Protein AF-0000000084378210 (afdb_homodimer)

Secondary structure (DSSP, 8-state):
-BEEEEEEEEEEEEEEEEEE-SS-EEEEEEEEEEEEEETTS-EEEEEEE--TTTT---HHHHHHHIIIIIHHHHTT-BTT-HHHHHHHHHHSSSS-HHHHHHHHHHHHHHHHHHTTSBHHHHTT---SEEE--EEEPP--HHHHHHHHHHHHHTT-SEEEEE--S-HHHHHHHHHHHHHHHTTT-EEEEE-TT-S-HHHHHHHHHHHHHTT--EEEEE--S-TT-HHHHHHHHTT-SS-EEESTT-SSHHHHHHHHHHT--SEEEEEHHHHTSHHHHHHHHHHHHHTT-EEEEE--S--HHHHHHHHHHHHHTTTTEEEEE--HHHHBS---EEESSEEETTEEE--SSSBT-EEEETTPEE---/-BEEEEEEEEEEEEEEEEEE-SS-EEEEEEEEEEEEEETTS-EEEEEEE--TTTT---HHHHHHHIIIIIHHHHTT-BTT-HHHHHHHHHHSSSS-HHHHHHHHHHHHHHHHHHTTSBHHHHTT---SEEE--EEEPP--HHHHHHHHHHHHHTT-SEEEEE--S-HHHHHHHHHHHHHHHTTT-EEEEE-TT-S-HHHHHHHHHHHHHTT--EEEEE--S-TT-HHHHHHHHTT-SS-EEESTT-SSHHHHHHHHHHT--SEEEEEHHHHTSHHHHHHHHHHHHHTT-EEEEE--S--HHHHHHHHHHHHHTTTTEEEEE--HHHHBS---EEESSEEETTEEE--SSSBT-EEEETTPEE---

Radius of gyration: 27.46 Å; Cα contacts (8 Å, |Δi|>4): 1790; chains: 2; bounding box: 56×80×62 Å

Foldseek 3Di:
DFFADKFKWKDWFAFPDWAAAQVDIDGIFIKIKMWTAGPVGDIFIFIFTDDCVQQVDHSVRLVCCCVPFLCVQRHGPDLCPVVVSLVSLVPRDDRSLRSLARVQLRSLLVNQVVVFWESLVVLPFFAQKAFAEEEQHDDQLVVSLVVLVVLLVLPHQEYEYHAQNDLVRVLVSQVSNCVSQPPRHAYEYENPQRAFLVSLLVSQVVCVVVVRDHQAYENNHDLCPLVSLQSNCVRHPHFYEYESVCLFQVSLVVCLVSVSGQEYEDESSSPSHLPRSLVNLVVCLVSVGAYAYAYDLHALSSLLRSSSSCRNSVSRHVHYHSCNHVRGPDHQWAFFWDDRSRMIGGDTGGRRGTDDGPPIGTPPD/DFFADKFKWKDWFAFPDWAAFLVDIDGIFIWIWMWTAGPVGDIFIFIFTDDCVQQVDHSVRLCCCCVPFLCVQRHGPDLCPVVVSLVSLVPRDDRSLRSLARVQLRSLLVNLVVVFWESLVVLPFFAQKAFAEEEQHDDQLVVSLVVLVVLLVLPHQEYEYHAQNDLVRVLVSQVSNCVSQPPRHAYEYENPQRAFLVSLLVSQVVCVVVVNDHQAYENNHDLCPLVSLQSNCVRHPHFYEYESVCLFQVSLVVCLVSVSGQEYEDESSSPSHLPRSLVNLVVCLVSVGAYAYAYDLHALSSLLRSSSSCRNSVSRHVHYHSCNHVRGPDHQWAFFWDDRSRMIGADTGGRRGTDDGPPIGTPPD

Solvent-accessible surface area (backbone atoms only — not comparable to full-atom values): 35752 Å² total; per-residue (Å²): 98,28,33,68,48,74,47,42,25,39,38,74,35,52,34,71,60,73,47,35,57,65,85,51,74,44,57,54,35,45,26,40,32,38,37,38,31,30,77,73,71,54,69,9,59,17,30,27,43,50,44,48,92,79,71,64,35,43,56,67,55,29,51,48,45,35,65,71,45,34,45,73,74,48,58,66,39,48,48,61,32,37,47,61,53,50,51,51,49,67,65,48,48,87,70,59,22,29,33,35,13,14,53,39,38,11,48,50,22,40,39,17,39,76,60,66,29,19,36,25,50,70,62,20,13,58,62,56,61,48,65,25,30,42,75,42,50,56,66,58,55,70,57,40,38,51,51,50,54,53,41,42,74,61,59,27,50,31,39,32,37,43,36,29,76,48,68,71,60,38,52,53,36,50,53,52,34,46,69,73,36,61,95,60,48,48,38,32,38,33,16,74,32,44,38,46,44,70,57,45,40,53,51,51,51,52,40,47,72,71,67,54,72,53,70,29,39,30,24,44,34,49,44,84,39,54,68,41,35,24,56,32,41,74,67,47,84,59,40,25,25,33,37,77,47,34,41,44,51,68,46,43,52,51,32,59,76,65,47,27,40,58,31,41,37,42,32,42,50,49,32,30,8,57,71,43,43,52,51,37,41,54,52,29,43,76,70,74,32,45,25,28,40,40,59,65,71,30,52,58,66,45,49,30,54,53,47,29,50,39,30,24,41,43,89,16,31,75,38,45,38,65,40,33,50,70,44,33,65,62,78,50,58,38,58,32,45,44,78,56,76,24,40,34,38,53,69,72,45,39,9,61,29,62,78,48,66,58,77,60,38,76,54,72,122,100,28,34,68,50,71,48,42,24,37,38,73,37,52,35,71,58,72,48,35,56,64,84,51,75,46,59,54,34,45,25,39,31,40,37,40,30,29,76,74,71,53,69,10,60,18,29,28,44,51,44,49,91,79,71,65,35,42,56,68,54,29,52,48,45,35,64,71,45,36,45,73,72,46,57,64,40,48,49,60,32,37,47,60,54,50,51,50,47,67,66,47,49,88,70,57,22,30,33,34,12,15,54,39,39,12,46,50,22,38,39,18,38,74,58,66,28,19,35,25,50,70,62,21,12,58,61,56,62,48,65,24,30,43,77,42,48,56,64,59,55,68,57,40,37,50,51,51,54,52,41,42,74,61,59,28,50,31,41,32,39,43,36,28,76,48,67,71,59,37,50,53,37,51,53,53,36,47,68,74,36,61,96,61,47,46,38,32,38,34,17,74,32,43,38,48,42,71,56,45,39,52,50,51,50,51,39,47,72,73,67,55,74,52,70,28,38,31,22,45,33,47,43,84,38,54,68,39,36,24,56,32,41,74,67,49,85,61,39,27,25,34,36,79,48,34,43,46,51,68,46,43,52,53,32,57,76,65,47,26,39,56,29,41,36,42,32,42,50,49,31,30,9,56,71,44,42,51,50,37,42,54,52,30,43,75,70,73,31,46,23,29,40,38,59,65,70,29,50,58,65,44,49,29,54,50,49,30,52,38,29,24,42,44,88,16,32,75,39,45,37,66,38,32,50,70,42,34,66,61,77,50,58,38,56,32,44,45,80,56,78,23,38,34,38,53,69,74,44,39,10,60,31,64,79,47,67,59,78,58,38,77,54,72,122

Structure (mmCIF, N/CA/C/O backbone):
data_AF-0000000084378210-model_v1
#
loop_
_entity.id
_entity.type
_entity.pdbx_description
1 polymer 'Dipeptide epimerase'
#
loop_
_atom_site.group_PDB
_atom_site.id
_atom_site.type_symbol
_atom_site.label_atom_id
_atom_site.label_alt_id
_atom_site.label_comp_id
_atom_site.label_asym_id
_atom_site.label_entity_id
_atom_site.label_seq_id
_atom_site.pdbx_PDB_ins_code
_atom_site.Cartn_x
_atom_site.Cartn_y
_atom_site.Cartn_z
_atom_site.occupancy
_atom_site.B_iso_or_equiv
_atom_site.auth_seq_id
_atom_site.auth_comp_id
_atom_site.auth_asym_id
_atom_site.auth_atom_id
_atom_site.pdbx_PDB_model_num
ATOM 1 N N . MET A 1 1 ? -20.547 5.328 -11.656 1 96.12 1 MET A N 1
ATOM 2 C CA . MET A 1 1 ? -20.797 3.898 -11.805 1 96.12 1 MET A CA 1
ATOM 3 C C . MET A 1 1 ? -21.188 3.273 -10.469 1 96.12 1 MET A C 1
ATOM 5 O O . MET A 1 1 ? -20.359 3.158 -9.562 1 96.12 1 MET A O 1
ATOM 9 N N . LYS A 1 2 ? -22.375 2.98 -10.25 1 98.38 2 LYS A N 1
ATOM 10 C CA . LYS A 1 2 ? -22.891 2.455 -8.992 1 98.38 2 LYS A CA 1
ATOM 11 C C . LYS A 1 2 ? -23.203 0.968 -9.102 1 98.38 2 LYS A C 1
ATOM 13 O O . LYS A 1 2 ? -23.734 0.518 -10.125 1 98.38 2 LYS A O 1
ATOM 18 N N . ILE A 1 3 ? -22.922 0.234 -8.102 1 98.81 3 ILE A N 1
ATOM 19 C CA . ILE A 1 3 ? -23.234 -1.188 -8.047 1 98.81 3 ILE A CA 1
ATOM 20 C C . ILE A 1 3 ? -24.75 -1.37 -7.992 1 98.81 3 ILE A C 1
ATOM 22 O O . ILE A 1 3 ? -25.422 -0.862 -7.082 1 98.81 3 ILE A O 1
ATOM 26 N N . SER A 1 4 ? -25.312 -2.115 -8.922 1 98.44 4 SER A N 1
ATOM 27 C CA . SER A 1 4 ? -26.766 -2.178 -9.039 1 98.44 4 SER A CA 1
ATOM 28 C C . SER A 1 4 ? -27.266 -3.617 -8.984 1 98.44 4 SER A C 1
ATOM 30 O O . SER A 1 4 ? -28.469 -3.861 -8.852 1 98.44 4 SER A O 1
ATOM 32 N N . GLY A 1 5 ? -26.328 -4.586 -9.102 1 97.12 5 GLY A N 1
ATOM 33 C CA . GLY A 1 5 ? -26.734 -5.98 -9.062 1 97.12 5 GLY A CA 1
ATOM 34 C C . GLY A 1 5 ? -25.562 -6.949 -9.078 1 97.12 5 GLY A C 1
ATOM 35 O O . GLY A 1 5 ? -24.406 -6.531 -9.125 1 97.12 5 GLY A O 1
ATOM 36 N N . ILE A 1 6 ? -25.953 -8.242 -9.008 1 97.5 6 ILE A N 1
ATOM 37 C CA . ILE A 1 6 ? -24.969 -9.312 -9.047 1 97.5 6 ILE A CA 1
ATOM 38 C C . ILE A 1 6 ? -25.594 -10.594 -9.586 1 97.5 6 ILE A C 1
ATOM 40 O O . ILE A 1 6 ? -26.781 -10.844 -9.359 1 97.5 6 ILE A O 1
ATOM 44 N N . THR A 1 7 ? -24.844 -11.328 -10.312 1 96.62 7 THR A N 1
ATOM 45 C CA . THR A 1 7 ? -25.219 -12.68 -10.703 1 96.62 7 THR A CA 1
ATOM 46 C C . THR A 1 7 ? -24.188 -13.688 -10.219 1 96.62 7 THR A C 1
ATOM 48 O O . THR A 1 7 ? -23.016 -13.352 -10.031 1 96.62 7 THR A O 1
ATOM 51 N N . TYR A 1 8 ? -24.688 -14.867 -9.961 1 96.81 8 TYR A N 1
ATOM 52 C CA . TYR A 1 8 ? -23.859 -15.961 -9.453 1 96.81 8 TYR A CA 1
ATOM 53 C C . TYR A 1 8 ? -23.828 -17.125 -10.445 1 96.81 8 TYR A C 1
ATOM 55 O O . TYR A 1 8 ? -24.844 -17.422 -11.094 1 96.81 8 TYR A O 1
ATOM 63 N N . GLY A 1 9 ? -22.656 -17.688 -10.516 1 96.12 9 GLY A N 1
ATOM 64 C CA . GLY A 1 9 ? -22.516 -18.859 -11.359 1 96.12 9 GLY A CA 1
ATOM 65 C C . GLY A 1 9 ? -21.469 -19.844 -10.859 1 96.12 9 GLY A C 1
ATOM 66 O O . GLY A 1 9 ? -20.688 -19.516 -9.945 1 96.12 9 GLY A O 1
ATOM 67 N N . LEU A 1 10 ? -21.5 -21.047 -11.367 1 96.38 10 LEU A N 1
ATOM 68 C CA . LEU A 1 10 ? -20.5 -22.078 -11.141 1 96.38 10 LEU A CA 1
ATOM 69 C C . LEU A 1 10 ? -19.781 -22.438 -12.445 1 96.38 10 LEU A C 1
ATOM 71 O O . LEU A 1 10 ? -20.438 -22.688 -13.461 1 96.38 10 LEU A O 1
ATOM 75 N N . LEU A 1 11 ? -18.547 -22.312 -12.414 1 96.5 11 LEU A N 1
ATOM 76 C CA . LEU A 1 11 ? -17.703 -22.719 -13.539 1 96.5 11 LEU A CA 1
ATOM 77 C C . LEU A 1 11 ? -16.953 -24 -13.219 1 96.5 11 LEU A C 1
ATOM 79 O O . LEU A 1 11 ? -16.219 -24.062 -12.227 1 96.5 11 LEU A O 1
ATOM 83 N N . LYS A 1 12 ? -17.172 -25.031 -13.977 1 95.81 12 LYS A N 1
ATOM 84 C CA . LYS A 1 12 ? -16.5 -26.312 -13.828 1 95.81 12 LYS A CA 1
ATOM 85 C C . LYS A 1 12 ? -15.758 -26.703 -15.102 1 95.81 12 LYS A C 1
ATOM 87 O O . LYS A 1 12 ? -16.359 -26.844 -16.156 1 95.81 12 LYS A O 1
ATOM 92 N N . ILE A 1 13 ? -14.445 -26.859 -14.984 1 96.44 13 ILE A N 1
ATOM 93 C CA . ILE A 1 13 ? -13.586 -27.172 -16.125 1 96.44 13 ILE A CA 1
ATOM 94 C C . ILE A 1 13 ? -12.797 -28.453 -15.844 1 96.44 13 ILE A C 1
ATOM 96 O O . ILE A 1 13 ? -12.039 -28.516 -14.875 1 96.44 13 ILE A O 1
ATOM 100 N N . PRO A 1 14 ? -12.945 -29.5 -16.672 1 96.19 14 PRO A N 1
ATOM 101 C CA . PRO A 1 14 ? -12.133 -30.688 -16.469 1 96.19 14 PRO A CA 1
ATOM 102 C C . PRO A 1 14 ? -10.633 -30.406 -16.562 1 96.19 14 PRO A C 1
ATOM 104 O O . PRO A 1 14 ? -10.211 -29.547 -17.344 1 96.19 14 PRO A O 1
ATOM 107 N N . LEU A 1 15 ? -9.875 -31.125 -15.711 1 95.94 15 LEU A N 1
ATOM 108 C CA . LEU A 1 15 ? -8.422 -31.047 -15.797 1 95.94 15 LEU A CA 1
ATOM 109 C C . LEU A 1 15 ? -7.883 -31.969 -16.875 1 95.94 15 LEU A C 1
ATOM 111 O O . LEU A 1 15 ? -8.539 -32.938 -17.25 1 95.94 15 LEU A O 1
ATOM 115 N N . LYS A 1 16 ? -6.691 -31.625 -17.422 1 92.94 16 LYS A N 1
ATOM 116 C CA . LYS A 1 16 ? -6.012 -32.5 -18.359 1 92.94 16 LYS A CA 1
ATOM 117 C C . LYS A 1 16 ? -5.637 -33.844 -17.688 1 92.94 16 LYS A C 1
ATOM 119 O O . LYS A 1 16 ? -5.742 -34.906 -18.297 1 92.94 16 LYS A O 1
ATOM 124 N N . THR A 1 17 ? -5.09 -33.75 -16.5 1 90.62 17 THR A N 1
ATOM 125 C CA . THR A 1 17 ? -4.754 -34.844 -15.609 1 90.62 17 THR A CA 1
ATOM 126 C C . THR A 1 17 ? -5.102 -34.5 -14.164 1 90.62 17 THR A C 1
ATOM 128 O O . THR A 1 17 ? -5.145 -33.312 -13.797 1 90.62 17 THR A O 1
ATOM 131 N N . PRO A 1 18 ? -5.41 -35.531 -13.422 1 91.56 18 PRO A N 1
ATOM 132 C CA . PRO A 1 18 ? -5.734 -35.219 -12.031 1 91.56 18 PRO A CA 1
ATOM 133 C C . PRO A 1 18 ? -4.613 -34.469 -11.305 1 91.56 18 PRO A C 1
ATOM 135 O O . PRO A 1 18 ? -3.436 -34.75 -11.547 1 91.56 18 PRO A O 1
ATOM 138 N N . PHE A 1 19 ? -4.984 -33.531 -10.492 1 90.56 19 PHE A N 1
ATOM 139 C CA . PHE A 1 19 ? -4.059 -32.781 -9.664 1 90.56 19 PHE A CA 1
ATOM 140 C C . PHE A 1 19 ? -3.959 -33.375 -8.266 1 90.56 19 PHE A C 1
ATOM 142 O O . PHE A 1 19 ? -4.941 -33.406 -7.523 1 90.56 19 PHE A O 1
ATOM 149 N N . LYS A 1 20 ? -2.795 -33.938 -7.859 1 89.31 20 LYS A N 1
ATOM 150 C CA . LYS A 1 20 ? -2.602 -34.625 -6.594 1 89.31 20 LYS A CA 1
ATOM 151 C C . LYS A 1 20 ? -1.616 -33.875 -5.695 1 89.31 20 LYS A C 1
ATOM 153 O O . LYS A 1 20 ? -0.502 -33.562 -6.117 1 89.31 20 LYS A O 1
ATOM 158 N N . THR A 1 21 ? -2.049 -33.531 -4.469 1 87.19 21 THR A N 1
ATOM 159 C CA . THR A 1 21 ? -1.185 -32.938 -3.449 1 87.19 21 THR A CA 1
ATOM 160 C C . THR A 1 21 ? -1.131 -33.844 -2.211 1 87.19 21 THR A C 1
ATOM 162 O O . THR A 1 21 ? -1.68 -34.938 -2.211 1 87.19 21 THR A O 1
ATOM 165 N N . ALA A 1 22 ? -0.422 -33.312 -1.173 1 81.12 22 ALA A N 1
ATOM 166 C CA . ALA A 1 22 ? -0.391 -34 0.107 1 81.12 22 ALA A CA 1
ATOM 167 C C . ALA A 1 22 ? -1.764 -34 0.774 1 81.12 22 ALA A C 1
ATOM 169 O O . ALA A 1 22 ? -2.08 -34.875 1.578 1 81.12 22 ALA A O 1
ATOM 170 N N . LEU A 1 23 ? -2.609 -33.125 0.3 1 81.75 23 LEU A N 1
ATOM 171 C CA . LEU A 1 23 ? -3.842 -32.875 1.038 1 81.75 23 LEU A CA 1
ATOM 172 C C . LEU A 1 23 ? -5.051 -33.406 0.273 1 81.75 23 LEU A C 1
ATOM 174 O O . LEU A 1 23 ? -6.086 -33.688 0.871 1 81.75 23 LEU A O 1
ATOM 178 N N . ARG A 1 24 ? -5.004 -33.469 -1.089 1 83.88 24 ARG A N 1
ATOM 179 C CA . ARG A 1 24 ? -6.219 -33.812 -1.828 1 83.88 24 ARG A CA 1
ATOM 180 C C . ARG A 1 24 ? -5.891 -34.219 -3.262 1 83.88 24 ARG A C 1
ATOM 182 O O . ARG A 1 24 ? -4.785 -33.969 -3.746 1 83.88 24 ARG A O 1
ATOM 189 N N . THR A 1 25 ? -6.789 -34.844 -3.951 1 88.38 25 THR A N 1
ATOM 190 C CA . THR A 1 25 ? -6.82 -35.094 -5.387 1 88.38 25 THR A CA 1
ATOM 191 C C . THR A 1 25 ? -8.055 -34.469 -6.02 1 88.38 25 THR A C 1
ATOM 193 O O . THR A 1 25 ? -9.172 -34.625 -5.516 1 88.38 25 THR A O 1
ATOM 196 N N . VAL A 1 26 ? -7.863 -33.688 -7.074 1 91.38 26 VAL A N 1
ATOM 197 C CA . VAL A 1 26 ? -8.945 -32.969 -7.727 1 91.38 26 VAL A CA 1
ATOM 198 C C . VAL A 1 26 ? -8.953 -33.281 -9.219 1 91.38 26 VAL A C 1
ATOM 200 O O . VAL A 1 26 ? -7.902 -33.531 -9.82 1 91.38 26 VAL A O 1
ATOM 203 N N . HIS A 1 27 ? -10.156 -33.25 -9.844 1 94.94 27 HIS A N 1
ATOM 204 C CA . HIS A 1 27 ? -10.297 -33.625 -11.242 1 94.94 27 HIS A CA 1
ATOM 205 C C . HIS A 1 27 ? -10.852 -32.469 -12.07 1 94.94 27 HIS A C 1
ATOM 207 O O . HIS A 1 27 ? -10.914 -32.562 -13.297 1 94.94 27 HIS A O 1
ATOM 213 N N . HIS A 1 28 ? -11.266 -31.438 -11.477 1 95.5 28 HIS A N 1
ATOM 214 C CA . HIS A 1 28 ? -11.828 -30.266 -12.125 1 95.5 28 HIS A CA 1
ATOM 215 C C . HIS A 1 28 ? -11.391 -28.984 -11.422 1 95.5 28 HIS A C 1
ATOM 217 O O . HIS A 1 28 ? -11.141 -28.984 -10.219 1 95.5 28 HIS A O 1
ATOM 223 N N . ILE A 1 29 ? -11.242 -27.953 -12.258 1 95.38 29 ILE A N 1
ATOM 224 C CA . ILE A 1 29 ? -11.305 -26.609 -11.68 1 95.38 29 ILE A CA 1
ATOM 225 C C . ILE A 1 29 ? -12.766 -26.219 -11.461 1 95.38 29 ILE A C 1
ATOM 227 O O . ILE A 1 29 ? -13.586 -26.312 -12.375 1 95.38 29 ILE A O 1
ATOM 231 N N . GLU A 1 30 ? -13.086 -25.875 -10.281 1 95.31 30 GLU A N 1
ATOM 232 C CA . GLU A 1 30 ? -14.438 -25.438 -9.938 1 95.31 30 GLU A CA 1
ATOM 233 C C . GLU A 1 30 ? -14.414 -24.109 -9.195 1 95.31 30 GLU A C 1
ATOM 235 O O . GLU A 1 30 ? -13.883 -24.016 -8.086 1 95.31 30 GLU A O 1
ATOM 240 N N . ASP A 1 31 ? -15.008 -23.094 -9.82 1 96.94 31 ASP A N 1
ATOM 241 C CA . ASP A 1 31 ? -15.008 -21.75 -9.25 1 96.94 31 ASP A CA 1
ATOM 242 C C . ASP A 1 31 ? -16.438 -21.25 -9.023 1 96.94 31 ASP A C 1
ATOM 244 O O . ASP A 1 31 ? -17.312 -21.438 -9.867 1 96.94 31 ASP A O 1
ATOM 248 N N . ALA A 1 32 ? -16.719 -20.688 -7.859 1 97.56 32 ALA A N 1
ATOM 249 C CA . ALA A 1 32 ? -17.828 -19.75 -7.773 1 97.56 32 ALA A CA 1
ATOM 250 C C . ALA A 1 32 ? -17.516 -18.469 -8.539 1 97.56 32 ALA A C 1
ATOM 252 O O . ALA A 1 32 ? -16.5 -17.812 -8.289 1 97.56 32 ALA A O 1
ATOM 253 N N . VAL A 1 33 ? -18.375 -18.141 -9.492 1 98 33 VAL A N 1
ATOM 254 C CA . VAL A 1 33 ? -18.172 -16.953 -10.312 1 98 33 VAL A CA 1
ATOM 255 C C . VAL A 1 33 ? -19.219 -15.906 -9.961 1 98 33 VAL A C 1
ATOM 257 O O . VAL A 1 33 ? -20.406 -16.234 -9.781 1 98 33 VAL A O 1
ATOM 260 N N . ILE A 1 34 ? -18.797 -14.719 -9.828 1 97.88 34 ILE A N 1
ATOM 261 C CA . ILE A 1 34 ? -19.75 -13.633 -9.633 1 97.88 34 ILE A CA 1
ATOM 262 C C . ILE A 1 34 ? -19.531 -12.555 -10.695 1 97.88 34 ILE A C 1
ATOM 264 O O . ILE A 1 34 ? -18.406 -12.328 -11.133 1 97.88 34 ILE A O 1
ATOM 268 N N . ARG A 1 35 ? -20.578 -11.93 -11.07 1 98 35 ARG A N 1
ATOM 269 C CA . ARG A 1 35 ? -20.594 -10.773 -11.961 1 98 35 ARG A CA 1
ATOM 270 C C . ARG A 1 35 ? -21.328 -9.602 -11.328 1 98 35 ARG A C 1
ATOM 272 O O . ARG A 1 35 ? -22.547 -9.664 -11.141 1 98 35 ARG A O 1
ATOM 279 N N . ILE A 1 36 ? -20.578 -8.586 -10.984 1 98.38 36 ILE A N 1
ATOM 280 C CA . ILE A 1 36 ? -21.188 -7.395 -10.398 1 98.38 36 ILE A CA 1
ATOM 281 C C . ILE A 1 36 ? -21.625 -6.441 -11.508 1 98.38 36 ILE A C 1
ATOM 283 O O . ILE A 1 36 ? -20.828 -6.062 -12.367 1 98.38 36 ILE A O 1
ATOM 287 N N . GLU A 1 37 ? -22.828 -6.078 -11.461 1 98.31 37 GLU A N 1
ATOM 288 C CA . GLU A 1 37 ? -23.422 -5.168 -12.438 1 98.31 37 GLU A CA 1
ATOM 289 C C . GLU A 1 37 ? -23.484 -3.744 -11.898 1 98.31 37 GLU A C 1
ATOM 291 O O . GLU A 1 37 ? -23.562 -3.537 -10.688 1 98.31 37 GLU A O 1
ATOM 296 N N . THR A 1 38 ? -23.469 -2.781 -12.828 1 98.56 38 THR A N 1
ATOM 297 C CA . THR A 1 38 ? -23.531 -1.374 -12.445 1 98.56 38 THR A CA 1
ATOM 298 C C . THR A 1 38 ? -24.656 -0.663 -13.195 1 98.56 38 THR A C 1
ATOM 300 O O . THR A 1 38 ? -25.203 -1.201 -14.156 1 98.56 38 THR A O 1
ATOM 303 N N . ASP A 1 39 ? -25 0.522 -12.773 1 98.44 39 ASP A N 1
ATOM 304 C CA . ASP A 1 39 ? -26.062 1.307 -13.391 1 98.44 39 ASP A CA 1
ATOM 305 C C . ASP A 1 39 ? -25.641 1.846 -14.75 1 98.44 39 ASP A C 1
ATOM 307 O O . ASP A 1 39 ? -26.469 2.342 -15.516 1 98.44 39 ASP A O 1
ATOM 311 N N . THR A 1 40 ? -24.391 1.728 -15.109 1 98.12 40 THR A N 1
ATOM 312 C CA . THR A 1 40 ? -23.891 2.227 -16.391 1 98.12 40 THR A CA 1
ATOM 313 C C . THR A 1 40 ? -23.719 1.084 -17.375 1 98.12 40 THR A C 1
ATOM 315 O O . THR A 1 40 ? -23.188 1.286 -18.484 1 98.12 40 THR A O 1
ATOM 318 N N . GLY A 1 41 ? -23.984 -0.141 -17 1 97.44 41 GLY A N 1
ATOM 319 C CA . GLY A 1 41 ? -23.922 -1.28 -17.906 1 97.44 41 GLY A CA 1
ATOM 320 C C . GLY A 1 41 ? -22.609 -2.043 -17.797 1 97.44 41 GLY A C 1
ATOM 321 O O . GLY A 1 41 ? -22.5 -3.148 -18.328 1 97.44 41 GLY A O 1
ATOM 322 N N . HIS A 1 42 ? -21.625 -1.521 -17.109 1 98.12 42 HIS A N 1
ATOM 323 C CA . HIS A 1 42 ? -20.359 -2.219 -16.906 1 98.12 42 HIS A CA 1
ATOM 324 C C . HIS A 1 42 ? -20.531 -3.422 -15.992 1 98.12 42 HIS A C 1
ATOM 326 O O . HIS A 1 42 ? -21.391 -3.408 -15.102 1 98.12 42 HIS A O 1
ATOM 332 N N . VAL A 1 43 ? -19.75 -4.457 -16.25 1 98.44 43 VAL A N 1
ATOM 333 C CA . 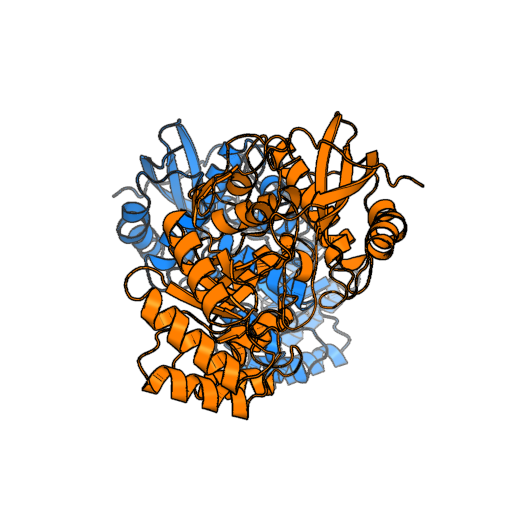VAL A 1 43 ? -19.797 -5.68 -15.453 1 98.44 43 VAL A CA 1
ATOM 334 C C . VAL A 1 43 ? -18.391 -6.02 -14.953 1 98.44 43 VAL A C 1
ATOM 336 O O . VAL A 1 43 ? -17.438 -6.016 -15.727 1 98.44 43 VAL A O 1
ATOM 339 N N . GLY A 1 44 ? -18.281 -6.207 -13.641 1 98.75 44 GLY A N 1
ATOM 340 C CA . GLY A 1 44 ? -17.031 -6.703 -13.062 1 98.75 44 GLY A CA 1
ATOM 341 C C . GLY A 1 44 ? -17.047 -8.203 -12.828 1 98.75 44 GLY A C 1
ATOM 342 O O . GLY A 1 44 ? -18.016 -8.758 -12.336 1 98.75 44 GLY A O 1
ATOM 343 N N . HIS A 1 45 ? -15.977 -8.852 -13.172 1 98.81 45 HIS A N 1
ATOM 344 C CA . HIS A 1 45 ? -15.891 -10.305 -13.047 1 98.81 45 HIS A CA 1
ATOM 345 C C . HIS A 1 45 ? -15.008 -10.711 -11.875 1 98.81 45 HIS A C 1
ATOM 347 O O . HIS A 1 45 ? -13.93 -10.141 -11.688 1 98.81 45 HIS A O 1
ATOM 353 N N . GLY A 1 46 ? -15.445 -11.609 -11.031 1 98.62 46 GLY A N 1
ATOM 354 C CA . GLY A 1 46 ? -14.695 -12.219 -9.945 1 98.62 46 GLY A CA 1
ATOM 355 C C . GLY A 1 46 ? -14.969 -13.703 -9.789 1 98.62 46 GLY A C 1
ATOM 356 O O . GLY A 1 46 ? -15.977 -14.203 -10.281 1 98.62 46 GLY A O 1
ATOM 357 N N . SER A 1 47 ? -14.055 -14.398 -9.195 1 98.44 47 SER A N 1
ATOM 358 C CA . SER A 1 47 ? -14.258 -15.82 -8.938 1 98.44 47 SER A CA 1
ATOM 359 C C . SER A 1 47 ? -13.406 -16.297 -7.773 1 98.44 47 SER A C 1
ATOM 361 O O . SER A 1 47 ? -12.43 -15.641 -7.398 1 98.44 47 SER A O 1
ATOM 363 N N . ALA A 1 48 ? -13.82 -17.344 -7.207 1 98.44 48 ALA A N 1
ATOM 364 C CA . ALA A 1 48 ? -13.07 -18.016 -6.141 1 98.44 48 ALA A CA 1
ATOM 365 C C . ALA A 1 48 ? -13.297 -19.516 -6.168 1 98.44 48 ALA A C 1
ATOM 367 O O . ALA A 1 48 ? -14.43 -19.984 -6.316 1 98.44 48 ALA A O 1
ATOM 368 N N . PRO A 1 49 ? -12.219 -20.25 -6.121 1 97.62 49 PRO A N 1
ATOM 369 C CA . PRO A 1 49 ? -12.375 -21.688 -5.922 1 97.62 49 PRO A CA 1
ATOM 370 C C . PRO A 1 49 ? -12.719 -22.047 -4.477 1 97.62 49 PRO A C 1
ATOM 372 O O . PRO A 1 49 ? -12.516 -21.234 -3.568 1 97.62 49 PRO A O 1
ATOM 375 N N . ALA A 1 50 ? -13.359 -23.203 -4.367 1 94.56 50 ALA A N 1
ATOM 376 C CA . ALA A 1 50 ? -13.5 -23.781 -3.031 1 94.56 50 ALA A CA 1
ATOM 377 C C . ALA A 1 50 ? -12.266 -24.594 -2.648 1 94.56 50 ALA A C 1
ATOM 379 O O . ALA A 1 50 ? -11.906 -25.562 -3.334 1 94.56 50 ALA A O 1
ATOM 380 N N . THR A 1 51 ? -11.492 -24.125 -1.71 1 93.81 51 THR A N 1
ATOM 381 C CA . THR A 1 51 ? -10.367 -24.891 -1.166 1 93.81 51 THR A CA 1
ATOM 382 C C . THR A 1 51 ? -10.531 -25.094 0.339 1 93.81 51 THR A C 1
ATOM 384 O O . THR A 1 51 ? -9.781 -24.5 1.129 1 93.81 51 THR A O 1
ATOM 387 N N . ALA A 1 52 ? -11.328 -26.016 0.667 1 93.31 52 ALA A N 1
ATOM 388 C CA . ALA A 1 52 ? -11.773 -26.203 2.045 1 93.31 52 ALA A CA 1
ATOM 389 C C . ALA A 1 52 ? -10.586 -26.484 2.967 1 93.31 52 ALA A C 1
ATOM 391 O O . ALA A 1 52 ? -10.57 -26.047 4.117 1 93.31 52 ALA A O 1
ATOM 392 N N . VAL A 1 53 ? -9.625 -27.109 2.514 1 91.06 53 VAL A N 1
ATOM 393 C CA . VAL A 1 53 ? -8.539 -27.594 3.359 1 91.06 53 VAL A CA 1
ATOM 394 C C . VAL A 1 53 ? -7.555 -26.453 3.625 1 91.06 53 VAL A C 1
ATOM 396 O O . VAL A 1 53 ? -6.68 -26.578 4.488 1 91.06 53 VAL A O 1
ATOM 399 N N . ILE A 1 54 ? -7.676 -25.328 2.896 1 92.56 54 ILE A N 1
ATOM 400 C CA . ILE A 1 54 ? -6.754 -24.219 3.08 1 92.56 54 ILE A CA 1
ATOM 401 C C . ILE A 1 54 ? -7.508 -23.016 3.631 1 92.56 54 ILE A C 1
ATOM 403 O O . ILE A 1 54 ? -7.16 -22.484 4.691 1 92.56 54 ILE A O 1
ATOM 407 N N . THR A 1 55 ? -8.625 -22.625 3.002 1 94.88 55 THR A N 1
ATOM 408 C CA . THR A 1 55 ? -9.344 -21.422 3.4 1 94.88 55 THR A CA 1
ATOM 409 C C . THR A 1 55 ? -10.562 -21.766 4.25 1 94.88 55 THR A C 1
ATOM 411 O O . THR A 1 55 ? -11.148 -20.906 4.895 1 94.88 55 THR A O 1
ATOM 414 N N . GLY A 1 56 ? -10.938 -23.062 4.215 1 94.56 56 GLY A N 1
ATOM 415 C CA . GLY A 1 56 ? -12.102 -23.484 4.977 1 94.56 56 GLY A CA 1
ATOM 416 C C . GLY A 1 56 ? -13.414 -23.203 4.266 1 94.56 56 GLY A C 1
ATOM 417 O O . GLY A 1 56 ? -14.484 -23.453 4.82 1 94.56 56 GLY A O 1
ATOM 418 N N . GLU A 1 57 ? -13.383 -22.828 3.006 1 96.06 57 GLU A N 1
ATOM 419 C CA . GLU A 1 57 ? -14.594 -22.375 2.326 1 96.06 57 GLU A CA 1
ATOM 420 C C . GLU A 1 57 ? -15.031 -23.375 1.254 1 96.06 57 GLU A C 1
ATOM 422 O O . GLU A 1 57 ? -14.195 -23.953 0.563 1 96.06 57 GLU A O 1
ATOM 427 N N . THR A 1 58 ? -16.297 -23.594 1.115 1 96 58 THR A N 1
ATOM 428 C CA . THR A 1 58 ? -16.938 -24.344 0.042 1 96 58 THR A CA 1
ATOM 429 C C . THR A 1 58 ? -17.641 -23.406 -0.934 1 96 58 THR A C 1
ATOM 431 O O . THR A 1 58 ? -17.797 -22.219 -0.652 1 96 58 THR A O 1
ATOM 434 N N . HIS A 1 59 ? -18.047 -23.984 -2.064 1 95.12 59 HIS A N 1
ATOM 435 C CA . HIS A 1 59 ? -18.734 -23.141 -3.035 1 95.12 59 HIS A CA 1
ATOM 436 C C . HIS A 1 59 ? -20 -22.531 -2.441 1 95.12 59 HIS A C 1
ATOM 438 O O . HIS A 1 59 ? -20.266 -21.344 -2.627 1 95.12 59 HIS A O 1
ATOM 444 N N . ALA A 1 60 ? -20.719 -23.344 -1.758 1 95.12 60 ALA A N 1
ATOM 445 C CA . ALA A 1 60 ? -21.953 -22.875 -1.135 1 95.12 60 ALA A CA 1
ATOM 446 C C . ALA A 1 60 ? -21.672 -21.781 -0.107 1 95.12 60 ALA A C 1
ATOM 448 O O . ALA A 1 60 ? -22.406 -20.797 -0.03 1 95.12 60 ALA A O 1
ATOM 449 N N . SER A 1 61 ? -20.656 -21.984 0.688 1 96.5 61 SER A N 1
ATOM 450 C CA . SER A 1 61 ? -20.328 -21 1.72 1 96.5 61 SER A CA 1
ATOM 451 C C . SER A 1 61 ? -19.859 -19.688 1.104 1 96.5 61 SER A C 1
ATOM 453 O O . SER A 1 61 ? -20.141 -18.609 1.631 1 96.5 61 SER A O 1
ATOM 455 N N . ILE A 1 62 ? -19.094 -19.734 0.039 1 97.81 62 ILE A N 1
ATOM 456 C CA . ILE A 1 62 ? -18.594 -18.547 -0.655 1 97.81 62 ILE A CA 1
ATOM 457 C C . ILE A 1 62 ? -19.781 -17.734 -1.175 1 97.81 62 ILE A C 1
ATOM 459 O O . ILE A 1 62 ? -19.875 -16.531 -0.902 1 97.81 62 ILE A O 1
ATOM 463 N N . VAL A 1 63 ? -20.688 -18.406 -1.851 1 97.25 63 VAL A N 1
ATOM 464 C CA . VAL A 1 63 ? -21.844 -17.734 -2.432 1 97.25 63 VAL A CA 1
ATOM 465 C C . VAL A 1 63 ? -22.719 -17.141 -1.319 1 97.25 63 VAL A C 1
ATOM 467 O O . VAL A 1 63 ? -23.188 -16 -1.422 1 97.25 63 VAL A O 1
ATOM 470 N N . ALA A 1 64 ? -22.922 -17.891 -0.284 1 97.25 64 ALA A N 1
ATOM 471 C CA . ALA A 1 64 ? -23.75 -17.422 0.831 1 97.25 64 ALA A CA 1
ATOM 472 C C . ALA A 1 64 ? -23.141 -16.203 1.495 1 97.25 64 ALA A C 1
ATOM 474 O O . ALA A 1 64 ? -23.859 -15.258 1.849 1 97.25 64 ALA A O 1
ATOM 475 N N . ALA A 1 65 ? -21.812 -16.25 1.699 1 98.25 65 ALA A N 1
ATOM 476 C CA . ALA A 1 65 ? -21.125 -15.117 2.312 1 98.25 65 ALA A CA 1
ATOM 477 C C . ALA A 1 65 ? -21.281 -13.859 1.468 1 98.25 65 ALA A C 1
ATOM 479 O O . ALA A 1 65 ? -21.516 -12.773 2 1 98.25 65 ALA A O 1
ATOM 480 N N . ILE A 1 66 ? -21.172 -13.969 0.166 1 98.44 66 ILE A N 1
ATOM 481 C CA . ILE A 1 66 ? -21.281 -12.828 -0.733 1 98.44 66 ILE A CA 1
ATOM 482 C C . ILE A 1 66 ? -22.719 -12.32 -0.744 1 98.44 66 ILE A C 1
ATOM 484 O O . ILE A 1 66 ? -22.969 -11.133 -0.535 1 98.44 66 ILE A O 1
ATOM 488 N N . ARG A 1 67 ? -23.672 -13.234 -0.908 1 97.44 67 ARG A N 1
ATOM 489 C CA . ARG A 1 67 ? -25.078 -12.906 -1.106 1 97.44 67 ARG A CA 1
ATOM 490 C C . ARG A 1 67 ? -25.672 -12.281 0.146 1 97.44 67 ARG A C 1
ATOM 492 O O . ARG A 1 67 ? -26.422 -11.297 0.061 1 97.44 67 ARG A O 1
ATOM 499 N N . ASN A 1 68 ? -25.312 -12.812 1.275 1 97.81 68 ASN A N 1
ATOM 500 C CA . ASN A 1 68 ? -26.047 -12.477 2.488 1 97.81 68 ASN A CA 1
ATOM 501 C C . ASN A 1 68 ? -25.312 -11.438 3.32 1 97.81 68 ASN A C 1
ATOM 503 O O . ASN A 1 68 ? -25.922 -10.719 4.113 1 97.81 68 ASN A O 1
ATOM 507 N N . GLU A 1 69 ? -23.984 -11.398 3.145 1 98.44 69 GLU A N 1
ATOM 508 C CA . GLU A 1 69 ? -23.234 -10.578 4.082 1 98.44 69 GLU A CA 1
ATOM 509 C C . GLU A 1 69 ? -22.516 -9.43 3.369 1 98.44 69 GLU A C 1
ATOM 511 O O . GLU A 1 69 ? -22.469 -8.312 3.877 1 98.44 69 GLU A O 1
ATOM 516 N N . ILE A 1 70 ? -21.938 -9.609 2.225 1 98.75 70 ILE A N 1
ATOM 517 C CA . ILE A 1 70 ? -21.094 -8.609 1.585 1 98.75 70 ILE A CA 1
ATOM 518 C C . ILE A 1 70 ? -21.938 -7.707 0.69 1 98.75 70 ILE A C 1
ATOM 520 O O . ILE A 1 70 ? -21.953 -6.484 0.865 1 98.75 70 ILE A O 1
ATOM 524 N N . MET A 1 71 ? -22.734 -8.289 -0.2 1 98.38 71 MET A N 1
ATOM 525 C CA . MET A 1 71 ? -23.406 -7.543 -1.264 1 98.38 71 MET A CA 1
ATOM 526 C C . MET A 1 71 ? -24.422 -6.566 -0.687 1 98.38 71 MET A C 1
ATOM 528 O O . MET A 1 71 ? -24.516 -5.422 -1.139 1 98.38 71 MET A O 1
ATOM 532 N N . PRO A 1 72 ? -25.234 -6.973 0.334 1 98.5 72 PRO A N 1
ATOM 533 C CA . PRO A 1 72 ? -26.188 -6.012 0.888 1 98.5 72 PRO A CA 1
ATOM 534 C C . PRO A 1 72 ? -25.516 -4.723 1.364 1 98.5 72 PRO A C 1
ATOM 536 O O . PRO A 1 72 ? -26.141 -3.658 1.347 1 98.5 72 PRO A O 1
ATOM 539 N N . LYS A 1 73 ? -24.25 -4.773 1.72 1 98.62 73 LYS A N 1
ATOM 540 C CA . LYS A 1 73 ? -23.562 -3.629 2.301 1 98.62 73 LYS A CA 1
ATOM 541 C C . LYS A 1 73 ? -22.938 -2.75 1.215 1 98.62 73 LYS A C 1
ATOM 543 O O . LYS A 1 73 ? -22.641 -1.579 1.455 1 98.62 73 LYS A O 1
ATOM 548 N N . ILE A 1 74 ? -22.75 -3.287 0.022 1 98.62 74 ILE A N 1
ATOM 549 C CA . ILE A 1 74 ? -22.047 -2.484 -0.971 1 98.62 74 ILE A CA 1
ATOM 550 C C . ILE A 1 74 ? -22.984 -2.129 -2.113 1 98.62 74 ILE A C 1
ATOM 552 O O . ILE A 1 74 ? -22.625 -1.374 -3.02 1 98.62 74 ILE A O 1
ATOM 556 N N . MET A 1 75 ? -24.234 -2.65 -2.092 1 98.62 75 MET A N 1
ATOM 557 C CA . MET A 1 75 ? -25.234 -2.256 -3.086 1 98.62 75 MET A CA 1
ATOM 558 C C . MET A 1 75 ? -25.422 -0.744 -3.096 1 98.62 75 MET A C 1
ATOM 560 O O . MET A 1 75 ? -25.516 -0.12 -2.037 1 98.62 75 MET A O 1
ATOM 564 N N . GLY A 1 76 ? -25.438 -0.135 -4.254 1 98.56 76 GLY A N 1
ATOM 565 C CA . GLY A 1 76 ? -25.656 1.294 -4.395 1 98.56 76 GLY A CA 1
ATOM 566 C C . GLY A 1 76 ? -24.391 2.119 -4.234 1 98.56 76 GLY A C 1
ATOM 567 O O . GLY A 1 76 ? -24.375 3.309 -4.562 1 98.56 76 GLY A O 1
ATOM 568 N N . GLN A 1 77 ? -23.297 1.529 -3.795 1 98.31 77 GLN A N 1
ATOM 569 C CA . GLN A 1 77 ? -22.047 2.252 -3.621 1 98.31 77 GLN A CA 1
ATOM 570 C C . GLN A 1 77 ? -21.422 2.594 -4.969 1 98.31 77 GLN A C 1
ATOM 572 O O . GLN A 1 77 ? -21.656 1.906 -5.961 1 98.31 77 GLN A O 1
ATOM 577 N N . ASP A 1 78 ? -20.672 3.664 -4.992 1 98.38 78 ASP A N 1
ATOM 578 C CA . ASP A 1 78 ? -19.938 4.07 -6.184 1 98.38 78 ASP A CA 1
ATOM 579 C C . ASP A 1 78 ? -18.578 3.365 -6.254 1 98.38 78 ASP A C 1
ATOM 581 O O . ASP A 1 78 ? -17.781 3.445 -5.316 1 98.38 78 ASP A O 1
ATOM 585 N N . VAL A 1 79 ? -18.281 2.742 -7.387 1 98.38 79 VAL A N 1
ATOM 586 C CA . VAL A 1 79 ? -17.047 2.014 -7.609 1 98.38 79 VAL A CA 1
ATOM 587 C C . VAL A 1 79 ? -15.852 2.961 -7.457 1 98.38 79 VAL A C 1
ATOM 589 O O . VAL A 1 79 ? -14.773 2.547 -7.027 1 98.38 79 VAL A O 1
ATOM 592 N N . GLU A 1 80 ? -16.078 4.262 -7.699 1 97.25 80 GLU A N 1
ATOM 593 C CA . GLU A 1 80 ? -15.008 5.254 -7.633 1 97.25 80 GLU A CA 1
ATOM 594 C C . GLU A 1 80 ? -14.477 5.41 -6.211 1 97.25 80 GLU A C 1
ATOM 596 O O . GLU A 1 80 ? -13.359 5.883 -6.008 1 97.25 80 GLU A O 1
ATOM 601 N N . ASN A 1 81 ? -15.305 5.125 -5.211 1 97.94 81 ASN A N 1
ATOM 602 C CA . ASN A 1 81 ? -14.875 5.121 -3.816 1 97.94 81 ASN A CA 1
ATOM 603 C C . ASN A 1 81 ? -14.32 3.762 -3.402 1 97.94 81 ASN A C 1
ATOM 605 O O . ASN A 1 81 ? -14.789 3.17 -2.426 1 97.94 81 ASN A O 1
ATOM 609 N N . LEU A 1 82 ? -13.32 3.332 -4.121 1 98.75 82 LEU A N 1
ATOM 610 C CA . LEU A 1 82 ? -12.742 1.993 -4.027 1 98.75 82 LEU A CA 1
ATOM 611 C C . LEU A 1 82 ? -12.32 1.683 -2.598 1 98.75 82 LEU A C 1
ATOM 613 O O . LEU A 1 82 ? -12.664 0.631 -2.055 1 98.75 82 LEU A O 1
ATOM 617 N N . ASN A 1 83 ? -11.539 2.592 -1.976 1 98.56 83 ASN A N 1
ATOM 618 C CA . ASN A 1 83 ? -10.992 2.334 -0.65 1 98.56 83 ASN A CA 1
ATOM 619 C C . ASN A 1 83 ? -12.094 2.09 0.378 1 98.56 83 ASN A C 1
ATOM 621 O O . ASN A 1 83 ? -11.984 1.182 1.204 1 98.56 83 ASN A O 1
ATOM 625 N N . GLN A 1 84 ? -13.156 2.879 0.308 1 97.94 84 GLN A N 1
ATOM 626 C CA . GLN A 1 84 ? -14.273 2.719 1.233 1 97.94 84 GLN A CA 1
ATOM 627 C C . GLN A 1 84 ? -14.992 1.393 1.004 1 97.94 84 GLN A C 1
ATOM 629 O O . GLN A 1 84 ? -15.328 0.688 1.959 1 97.94 84 GLN A O 1
ATOM 634 N N . VAL A 1 85 ? -15.289 1.071 -0.28 1 98.75 85 VAL A N 1
ATOM 635 C CA . VAL A 1 85 ? -16 -0.156 -0.61 1 98.75 85 VAL A CA 1
ATOM 636 C C . VAL A 1 85 ? -15.172 -1.368 -0.206 1 98.75 85 VAL A C 1
ATOM 638 O O . VAL A 1 85 ? -15.695 -2.34 0.339 1 98.75 85 VAL A O 1
ATOM 641 N N . VAL A 1 86 ? -13.859 -1.315 -0.413 1 98.69 86 VAL A N 1
ATOM 642 C CA . VAL A 1 86 ? -12.945 -2.379 -0.017 1 98.69 86 VAL A CA 1
ATOM 643 C C . VAL A 1 86 ? -12.984 -2.561 1.499 1 98.69 86 VAL A C 1
ATOM 645 O O . VAL A 1 86 ? -13.008 -3.689 1.995 1 98.69 86 VAL A O 1
ATOM 648 N N . ASP A 1 87 ? -12.969 -1.457 2.207 1 97.94 87 ASP A N 1
ATOM 649 C CA . ASP A 1 87 ? -13.039 -1.523 3.662 1 97.94 87 ASP A CA 1
ATOM 650 C C . ASP A 1 87 ? -14.32 -2.211 4.125 1 97.94 87 ASP A C 1
ATOM 652 O O . ASP A 1 87 ? -14.297 -3.027 5.047 1 97.94 87 ASP A O 1
ATOM 656 N N . ILE A 1 88 ? -15.461 -1.873 3.479 1 98.25 88 ILE A N 1
ATOM 657 C CA . ILE A 1 88 ? -16.75 -2.496 3.795 1 98.25 88 ILE A CA 1
ATOM 658 C C . ILE A 1 88 ? -16.656 -4 3.553 1 98.25 88 ILE A C 1
ATOM 660 O O . ILE A 1 88 ? -17.078 -4.797 4.398 1 98.25 88 ILE A O 1
ATOM 664 N N . ILE A 1 89 ? -16.078 -4.418 2.461 1 98.75 89 ILE A N 1
ATOM 665 C CA . ILE A 1 89 ? -15.953 -5.828 2.1 1 98.75 89 ILE A CA 1
ATOM 666 C C . ILE A 1 89 ? -15.117 -6.559 3.15 1 98.75 89 ILE A C 1
ATOM 668 O O . ILE A 1 89 ? -15.539 -7.594 3.674 1 98.75 89 ILE A O 1
ATOM 672 N N . GLN A 1 90 ? -13.992 -6.012 3.516 1 97.94 90 GLN A N 1
ATOM 673 C CA . GLN A 1 90 ? -13.039 -6.668 4.406 1 97.94 90 GLN A CA 1
ATOM 674 C C . GLN A 1 90 ? -13.602 -6.781 5.82 1 97.94 90 GLN A C 1
ATOM 676 O O . GLN A 1 90 ? -13.281 -7.719 6.551 1 97.94 90 GLN A O 1
ATOM 681 N N . ARG A 1 91 ? -14.555 -5.957 6.152 1 96.56 91 ARG A N 1
ATOM 682 C CA . ARG A 1 91 ? -15.078 -5.934 7.516 1 96.56 91 ARG A CA 1
ATOM 683 C C . ARG A 1 91 ? -16.438 -6.613 7.59 1 96.56 91 ARG A C 1
ATOM 685 O O . ARG A 1 91 ? -17.016 -6.727 8.672 1 96.56 91 ARG A O 1
ATOM 692 N N . SER A 1 92 ? -16.922 -7.055 6.48 1 97.44 92 SER A N 1
ATOM 693 C CA . SER A 1 92 ? -18.281 -7.562 6.406 1 97.44 92 SER A CA 1
ATOM 694 C C . SER A 1 92 ? -18.438 -8.859 7.195 1 97.44 92 SER A C 1
ATOM 696 O O . SER A 1 92 ? -19.516 -9.148 7.723 1 97.44 92 SER A O 1
ATOM 698 N N . LEU A 1 93 ? -17.391 -9.68 7.266 1 95.44 93 LEU A N 1
ATOM 699 C CA . LEU A 1 93 ? -17.406 -10.938 8.008 1 95.44 93 LEU A CA 1
ATOM 700 C C . LEU A 1 93 ? -15.984 -11.367 8.383 1 95.44 93 LEU A C 1
ATOM 702 O O . LEU A 1 93 ? -15.016 -10.961 7.73 1 95.44 93 LEU A O 1
ATOM 706 N N . TYR A 1 94 ? -15.984 -12.148 9.414 1 95 94 TYR A N 1
ATOM 707 C CA . TYR A 1 94 ? -14.711 -12.68 9.875 1 95 94 TYR A CA 1
ATOM 708 C C . TYR A 1 94 ? -14.219 -13.797 8.961 1 95 94 TYR A C 1
ATOM 710 O O . TYR A 1 94 ? -14.961 -14.734 8.656 1 95 94 TYR A O 1
ATOM 718 N N . LYS A 1 95 ? -12.969 -13.766 8.438 1 96.31 95 LYS A N 1
ATOM 719 C CA . LYS A 1 95 ? -12.406 -14.727 7.5 1 96.31 95 LYS A CA 1
ATOM 720 C C . LYS A 1 95 ? -13.156 -14.711 6.176 1 96.31 95 LYS A C 1
ATOM 722 O O . LYS A 1 95 ? -13.391 -13.641 5.602 1 96.31 95 LYS A O 1
ATOM 727 N N . ASN A 1 96 ? -13.43 -15.805 5.621 1 98.06 96 ASN A N 1
ATOM 728 C CA . ASN A 1 96 ? -14.117 -15.906 4.34 1 98.06 96 ASN A CA 1
ATOM 729 C C . ASN A 1 96 ? -13.367 -15.172 3.236 1 98.06 96 ASN A C 1
ATOM 731 O O . ASN A 1 96 ? -13.961 -14.367 2.514 1 98.06 96 ASN A O 1
ATOM 735 N N . THR A 1 97 ? -12.102 -15.469 3.195 1 98.62 97 THR A N 1
ATOM 736 C CA . THR A 1 97 ? -11.188 -14.711 2.348 1 98.62 97 THR A CA 1
ATOM 737 C C . THR A 1 97 ? -11.461 -14.992 0.872 1 98.62 97 THR A C 1
ATOM 739 O O . THR A 1 97 ? -11.312 -14.102 0.029 1 98.62 97 THR A O 1
ATOM 742 N N . SER A 1 98 ? -11.875 -16.172 0.511 1 98.69 98 SER A N 1
ATOM 743 C CA . SER A 1 98 ? -12.18 -16.469 -0.887 1 98.69 98 SER A CA 1
ATOM 744 C C . SER A 1 98 ? -13.391 -15.68 -1.37 1 98.69 98 SER A C 1
ATOM 746 O O . SER A 1 98 ? -13.406 -15.172 -2.492 1 98.69 98 SER A O 1
ATOM 748 N N . ALA A 1 99 ? -14.406 -15.617 -0.499 1 98.69 99 ALA A N 1
ATOM 749 C CA . ALA A 1 99 ? -15.586 -14.82 -0.838 1 98.69 99 ALA A CA 1
ATOM 750 C C . ALA A 1 99 ? -15.211 -13.359 -1.047 1 98.69 99 ALA A C 1
ATOM 752 O O . ALA A 1 99 ? -15.625 -12.742 -2.031 1 98.69 99 ALA A O 1
ATOM 753 N N . LYS A 1 100 ? -14.438 -12.82 -0.145 1 98.88 100 LYS A N 1
ATOM 754 C CA . LYS A 1 100 ? -13.977 -11.438 -0.24 1 98.88 100 LYS A CA 1
ATOM 755 C C . LYS A 1 100 ? -13.148 -11.227 -1.501 1 98.88 100 LYS A C 1
ATOM 757 O O . LYS A 1 100 ? -13.266 -10.188 -2.158 1 98.88 100 LYS A O 1
ATOM 762 N N . ALA A 1 101 ? -12.336 -12.227 -1.8 1 98.88 101 ALA A N 1
ATOM 763 C CA . ALA A 1 101 ? -11.477 -12.133 -2.977 1 98.88 101 ALA A CA 1
ATOM 764 C C . ALA A 1 101 ? -12.305 -12.031 -4.254 1 98.88 101 ALA A C 1
ATOM 766 O O . ALA A 1 101 ? -12.008 -11.211 -5.129 1 98.88 101 ALA A O 1
ATOM 767 N N . ALA A 1 102 ? -13.32 -12.844 -4.367 1 98.88 102 ALA A N 1
ATOM 768 C CA . ALA A 1 102 ? -14.172 -12.812 -5.555 1 98.88 102 ALA A CA 1
ATOM 769 C C . ALA A 1 102 ? -14.781 -11.422 -5.75 1 98.88 102 ALA A C 1
ATOM 771 O O . ALA A 1 102 ? -14.766 -10.883 -6.859 1 98.88 102 ALA A O 1
ATOM 772 N N . VAL A 1 103 ? -15.25 -10.852 -4.684 1 98.88 103 VAL A N 1
ATOM 773 C CA . VAL A 1 103 ? -15.914 -9.555 -4.758 1 98.88 103 VAL A CA 1
ATOM 774 C C . VAL A 1 103 ? -14.898 -8.461 -5.062 1 98.88 103 VAL A C 1
ATOM 776 O O . VAL A 1 103 ? -15.141 -7.586 -5.898 1 98.88 103 VAL A O 1
ATOM 779 N N . GLU A 1 104 ? -13.711 -8.469 -4.426 1 98.88 104 GLU A N 1
ATOM 780 C CA . GLU A 1 104 ? -12.695 -7.457 -4.684 1 98.88 104 GLU A CA 1
ATOM 781 C C . GLU A 1 104 ? -12.188 -7.535 -6.121 1 98.88 104 GLU A C 1
ATOM 783 O O . GLU A 1 104 ? -11.906 -6.512 -6.746 1 98.88 104 GLU A O 1
ATOM 788 N N . ILE A 1 105 ? -12.023 -8.758 -6.578 1 98.94 105 ILE A N 1
ATOM 789 C CA . ILE A 1 105 ? -11.562 -8.914 -7.957 1 98.94 105 ILE A CA 1
ATOM 790 C C . ILE A 1 105 ? -12.539 -8.219 -8.906 1 98.94 105 ILE A C 1
ATOM 792 O O . ILE A 1 105 ? -12.125 -7.445 -9.773 1 98.94 105 ILE A O 1
ATOM 796 N N . ALA A 1 106 ? -13.828 -8.445 -8.719 1 98.94 106 ALA A N 1
ATOM 797 C CA . ALA A 1 106 ? -14.844 -7.809 -9.547 1 98.94 106 ALA A CA 1
ATOM 798 C C . ALA A 1 106 ? -14.82 -6.293 -9.383 1 98.94 106 ALA A C 1
ATOM 800 O O . ALA A 1 106 ? -14.969 -5.551 -10.352 1 98.94 106 ALA A O 1
ATOM 801 N N . LEU A 1 107 ? -14.664 -5.84 -8.188 1 98.94 107 LEU A N 1
ATOM 802 C CA . LEU A 1 107 ? -14.656 -4.41 -7.887 1 98.94 107 LEU A CA 1
ATOM 803 C C . LEU A 1 107 ? -13.461 -3.725 -8.547 1 98.94 107 LEU A C 1
ATOM 805 O O . LEU A 1 107 ? -13.617 -2.664 -9.156 1 98.94 107 LEU A O 1
ATOM 809 N N . TYR A 1 108 ? -12.242 -4.281 -8.422 1 98.94 108 TYR A N 1
ATOM 810 C CA . TYR A 1 108 ? -11.047 -3.715 -9.039 1 98.94 108 TYR A CA 1
ATOM 811 C C . TYR A 1 108 ? -11.164 -3.744 -10.562 1 98.94 108 TYR A C 1
ATOM 813 O O . TYR A 1 108 ? -10.656 -2.85 -11.242 1 98.94 108 TYR A O 1
ATOM 821 N N . ASP A 1 109 ? -11.781 -4.863 -11.086 1 98.94 109 ASP A N 1
ATOM 822 C CA . ASP A 1 109 ? -12.078 -4.898 -12.516 1 98.94 109 ASP A CA 1
ATOM 823 C C . ASP A 1 109 ? -12.898 -3.684 -12.938 1 98.94 109 ASP A C 1
ATOM 825 O O . ASP A 1 109 ? -12.523 -2.965 -13.859 1 98.94 109 ASP A O 1
ATOM 829 N N . LEU A 1 110 ? -13.977 -3.41 -12.258 1 98.94 110 LEU A N 1
ATOM 830 C CA . LEU A 1 110 ? -14.859 -2.285 -12.555 1 98.94 110 LEU A CA 1
ATOM 831 C C . LEU A 1 110 ? -14.125 -0.96 -12.383 1 98.94 110 LEU A C 1
ATOM 833 O O . LEU A 1 110 ? -14.297 -0.043 -13.188 1 98.94 110 LEU A O 1
ATOM 837 N N . PHE A 1 111 ? -13.367 -0.85 -11.32 1 98.81 111 PHE A N 1
ATOM 838 C CA . PHE A 1 111 ? -12.625 0.376 -11.047 1 98.81 111 PHE A CA 1
ATOM 839 C C . PHE A 1 111 ? -11.719 0.728 -12.219 1 98.81 111 PHE A C 1
ATOM 841 O O . PHE A 1 111 ? -11.703 1.871 -12.68 1 98.81 111 PHE A O 1
ATOM 848 N N . ALA A 1 112 ? -10.969 -0.242 -12.727 1 98.81 112 ALA A N 1
ATOM 849 C CA . ALA A 1 112 ? -10.055 -0.028 -13.844 1 98.81 112 ALA A CA 1
ATOM 850 C C . ALA A 1 112 ? -10.82 0.241 -15.133 1 98.81 112 ALA A C 1
ATOM 852 O O . ALA A 1 112 ? -10.375 1.016 -15.984 1 98.81 112 ALA A O 1
ATOM 853 N N . GLN A 1 113 ? -11.977 -0.429 -15.32 1 98.69 113 GLN A N 1
ATOM 854 C CA . GLN A 1 113 ? -12.836 -0.119 -16.469 1 98.69 113 GLN A CA 1
ATOM 855 C C . GLN A 1 113 ? -13.242 1.353 -16.453 1 98.69 113 GLN A C 1
ATOM 857 O O . GLN A 1 113 ? -13.219 2.012 -17.5 1 98.69 113 GLN A O 1
ATOM 862 N N . GLN A 1 114 ? -13.641 1.824 -15.297 1 97.62 114 GLN A N 1
ATOM 863 C CA . GLN A 1 114 ? -14.055 3.215 -15.156 1 97.62 114 GLN A CA 1
ATOM 864 C C . GLN A 1 114 ? -12.938 4.172 -15.562 1 97.62 114 GLN A C 1
ATOM 866 O O . GLN A 1 114 ? -13.203 5.238 -16.109 1 97.62 114 GLN A O 1
ATOM 871 N N . LEU A 1 115 ? -11.688 3.805 -15.297 1 97.88 115 LEU A N 1
ATOM 872 C CA . LEU A 1 115 ? -10.523 4.617 -15.641 1 97.88 115 LEU A CA 1
ATOM 873 C C . LEU A 1 115 ? -10.07 4.34 -17.078 1 97.88 115 LEU A C 1
ATOM 875 O O . LEU A 1 115 ? -9.109 4.945 -17.547 1 97.88 115 LEU A O 1
ATOM 879 N N . GLU A 1 116 ? -10.68 3.354 -17.766 1 97.88 116 GLU A N 1
ATOM 880 C CA . GLU A 1 116 ? -10.453 3.004 -19.156 1 97.88 116 GLU A CA 1
ATOM 881 C C . GLU A 1 116 ? -9.008 2.559 -19.391 1 97.88 116 GLU A C 1
ATOM 883 O O . GLU A 1 116 ? -8.383 2.961 -20.375 1 97.88 116 GLU A O 1
ATOM 888 N N . ARG A 1 117 ? -8.484 1.778 -18.5 1 98.38 117 ARG A N 1
ATOM 889 C CA . ARG A 1 117 ? -7.137 1.225 -18.547 1 98.38 117 ARG A CA 1
ATOM 890 C C . ARG A 1 117 ? -7.109 -0.211 -18.047 1 98.38 117 ARG A C 1
ATOM 892 O O . ARG A 1 117 ? -7.965 -0.607 -17.25 1 98.38 117 ARG A O 1
ATOM 899 N N . PRO A 1 118 ? -6.145 -1.033 -18.594 1 98.75 118 PRO A N 1
ATOM 900 C CA . PRO A 1 118 ? -5.969 -2.316 -17.922 1 98.75 118 PRO A CA 1
ATOM 901 C C . PRO A 1 118 ? -5.598 -2.156 -16.438 1 98.75 118 PRO A C 1
ATOM 903 O O . PRO A 1 118 ? -4.91 -1.201 -16.078 1 98.75 118 PRO A O 1
ATOM 906 N N . LEU A 1 119 ? -6.02 -3.074 -15.664 1 98.88 119 LEU A N 1
ATOM 907 C CA . LEU A 1 119 ? -5.879 -2.973 -14.211 1 98.88 119 LEU A CA 1
ATOM 908 C C . LEU A 1 119 ? -4.422 -2.764 -13.82 1 98.88 119 LEU A C 1
ATOM 910 O O . LEU A 1 119 ? -4.121 -1.958 -12.938 1 98.88 119 LEU A O 1
ATOM 914 N N . TYR A 1 120 ? -3.41 -3.459 -14.414 1 98.75 120 TYR A N 1
ATOM 915 C CA . TYR A 1 120 ? -2.016 -3.34 -14.016 1 98.75 120 TYR A CA 1
ATOM 916 C C . TYR A 1 120 ? -1.503 -1.921 -14.234 1 98.75 120 TYR A C 1
ATOM 918 O O . TYR A 1 120 ? -0.654 -1.436 -13.484 1 98.75 120 TYR A O 1
ATOM 926 N N . LYS A 1 121 ? -2.047 -1.177 -15.227 1 98.5 121 LYS A N 1
ATOM 927 C CA . LYS A 1 121 ? -1.647 0.208 -15.453 1 98.5 121 LYS A CA 1
ATOM 928 C C . LYS A 1 121 ? -2.217 1.132 -14.383 1 98.5 121 LYS A C 1
ATOM 930 O O . LYS A 1 121 ? -1.549 2.072 -13.945 1 98.5 121 LYS A O 1
ATOM 935 N N . VAL A 1 122 ? -3.479 0.821 -14 1 98.5 122 VAL A N 1
ATOM 936 C CA . VAL A 1 122 ? -4.105 1.582 -12.93 1 98.5 122 VAL A CA 1
ATOM 937 C C . VAL A 1 122 ? -3.316 1.392 -11.633 1 98.5 122 VAL A C 1
ATOM 939 O O . VAL A 1 122 ? -3.201 2.318 -10.828 1 98.5 122 VAL A O 1
ATOM 942 N N . LEU A 1 123 ? -2.707 0.209 -11.469 1 98.56 123 LEU A N 1
ATOM 943 C CA . LEU A 1 123 ? -1.981 -0.14 -10.25 1 98.56 123 LEU A CA 1
ATOM 944 C C . LEU A 1 123 ? -0.542 0.359 -10.312 1 98.56 123 LEU A C 1
ATOM 946 O O . LEU A 1 123 ? 0.256 0.079 -9.414 1 98.56 123 LEU A O 1
ATOM 950 N N . GLY A 1 124 ? -0.08 1.08 -11.328 1 98.06 124 GLY A N 1
ATOM 951 C CA . GLY A 1 124 ? 1.228 1.718 -11.352 1 98.06 124 GLY A CA 1
ATOM 952 C C . GLY A 1 124 ? 2.135 1.188 -12.445 1 98.06 124 GLY A C 1
ATOM 953 O O . GLY A 1 124 ? 3.332 1.479 -12.461 1 98.06 124 GLY A O 1
ATOM 954 N N . GLY A 1 125 ? 1.611 0.301 -13.344 1 98 125 GLY A N 1
ATOM 955 C CA . GLY A 1 125 ? 2.324 -0.112 -14.547 1 98 125 GLY A CA 1
ATOM 956 C C . GLY A 1 125 ? 3.17 -1.354 -14.336 1 98 125 GLY A C 1
ATOM 957 O O . GLY A 1 125 ? 3.035 -2.041 -13.32 1 98 125 GLY A O 1
ATOM 958 N N . GLY A 1 126 ? 4.031 -1.636 -15.336 1 97.5 126 GLY A N 1
ATOM 959 C CA . GLY A 1 126 ? 4.895 -2.803 -15.391 1 97.5 126 GLY A CA 1
ATOM 960 C C . GLY A 1 126 ? 4.918 -3.465 -16.75 1 97.5 126 GLY A C 1
ATOM 961 O O . GLY A 1 126 ? 4.156 -3.09 -17.641 1 97.5 126 GLY A O 1
ATOM 962 N N . GLU A 1 127 ? 5.781 -4.434 -16.875 1 97.69 127 GLU A N 1
ATOM 963 C CA . GLU A 1 127 ? 5.852 -5.227 -18.094 1 97.69 127 GLU A CA 1
ATOM 964 C C . GLU A 1 127 ? 4.758 -6.293 -18.125 1 97.69 127 GLU A C 1
ATOM 966 O O . GLU A 1 127 ? 4.727 -7.184 -17.281 1 97.69 127 GLU A O 1
ATOM 971 N N . PRO A 1 128 ? 3.869 -6.242 -19.141 1 98.25 128 PRO A N 1
ATOM 972 C CA . PRO A 1 128 ? 2.676 -7.09 -19.141 1 98.25 128 PRO A CA 1
ATOM 973 C C . PRO A 1 128 ? 2.961 -8.508 -19.625 1 98.25 128 PRO A C 1
ATOM 975 O O . PRO A 1 128 ? 2.17 -9.078 -20.375 1 98.25 128 PRO A O 1
ATOM 978 N N . GLN A 1 129 ? 4.113 -9.055 -19.234 1 98.38 129 GLN A N 1
ATOM 979 C CA . GLN A 1 129 ? 4.527 -10.422 -19.531 1 98.38 129 GLN A CA 1
ATOM 980 C C . GLN A 1 129 ? 5.117 -11.102 -18.297 1 98.38 129 GLN A C 1
ATOM 982 O O . GLN A 1 129 ? 5.93 -10.516 -17.594 1 98.38 129 GLN A O 1
ATOM 987 N N . LEU A 1 130 ? 4.664 -12.281 -18.062 1 98.5 130 LEU A N 1
ATOM 988 C CA . LEU A 1 130 ? 5.148 -13.078 -16.938 1 98.5 130 LEU A CA 1
ATOM 989 C C . LEU A 1 130 ? 5.531 -14.484 -17.391 1 98.5 130 LEU A C 1
ATOM 991 O O . LEU A 1 130 ? 5.008 -14.977 -18.391 1 98.5 130 LEU A O 1
ATOM 995 N N . SER A 1 131 ? 6.449 -15.086 -16.734 1 98.38 131 SER A N 1
ATOM 996 C CA . SER A 1 131 ? 6.785 -16.5 -16.875 1 98.38 131 SER A CA 1
ATOM 997 C C . SER A 1 131 ? 6.453 -17.281 -15.602 1 98.38 131 SER A C 1
ATOM 999 O O . SER A 1 131 ? 6.945 -16.953 -14.523 1 98.38 131 SER A O 1
ATOM 1001 N N . THR A 1 132 ? 5.629 -18.266 -15.734 1 98.56 132 THR A N 1
ATOM 1002 C CA . THR A 1 132 ? 5.168 -19.016 -14.562 1 98.56 132 THR A CA 1
ATOM 1003 C C . THR A 1 132 ? 5.781 -20.406 -14.531 1 98.56 132 THR A C 1
ATOM 1005 O O . THR A 1 132 ? 6.301 -20.891 -15.539 1 98.56 132 THR A O 1
ATOM 1008 N N . ASP A 1 133 ? 5.816 -20.984 -13.414 1 98.62 133 ASP A N 1
ATOM 1009 C CA . ASP A 1 133 ? 6.215 -22.375 -13.25 1 98.62 133 ASP A CA 1
ATOM 1010 C C . ASP A 1 133 ? 5.051 -23.312 -13.547 1 98.62 133 ASP A C 1
ATOM 1012 O O . ASP A 1 133 ? 3.961 -22.875 -13.914 1 98.62 133 ASP A O 1
ATOM 1016 N N . ILE A 1 134 ? 5.32 -24.609 -13.508 1 97.94 134 ILE A N 1
ATOM 1017 C CA . ILE A 1 134 ? 4.293 -25.641 -13.57 1 97.94 134 ILE A CA 1
ATOM 1018 C C . ILE A 1 134 ? 4.48 -26.625 -12.422 1 97.94 134 ILE A C 1
ATOM 1020 O O . ILE A 1 134 ? 5.613 -26.953 -12.062 1 97.94 134 ILE A O 1
ATOM 1024 N N . THR A 1 135 ? 3.391 -26.969 -11.828 1 97.62 135 THR A N 1
ATOM 1025 C CA . THR A 1 135 ? 3.398 -27.906 -10.719 1 97.62 135 THR A CA 1
ATOM 1026 C C . THR A 1 135 ? 3.488 -29.344 -11.227 1 97.62 135 THR A C 1
ATOM 1028 O O . THR A 1 135 ? 2.801 -29.719 -12.188 1 97.62 135 THR A O 1
ATOM 1031 N N . ILE A 1 136 ? 4.355 -30.125 -10.664 1 96.62 136 ILE A N 1
ATOM 1032 C CA . ILE A 1 136 ? 4.449 -31.562 -10.898 1 96.62 136 ILE A CA 1
ATOM 1033 C C . ILE A 1 136 ? 3.787 -32.312 -9.742 1 96.62 136 ILE A C 1
ATOM 1035 O O . ILE A 1 136 ? 4.281 -32.281 -8.609 1 96.62 136 ILE A O 1
ATOM 1039 N N . SER A 1 137 ? 2.721 -33.031 -10.078 1 94.06 137 SER A N 1
ATOM 1040 C CA . SER A 1 137 ? 1.928 -33.719 -9.07 1 94.06 137 SER A CA 1
ATOM 1041 C C . SER A 1 137 ? 2.697 -34.906 -8.469 1 94.06 137 SER A C 1
ATOM 1043 O O . SER A 1 137 ? 3.531 -35.5 -9.141 1 94.06 137 SER A O 1
ATOM 1045 N N . VAL A 1 138 ? 2.322 -35.156 -7.258 1 91.06 138 VAL A N 1
ATOM 1046 C CA . VAL A 1 138 ? 2.936 -36.312 -6.586 1 91.06 138 VAL A CA 1
ATOM 1047 C C . VAL A 1 138 ? 2.523 -37.594 -7.281 1 91.06 138 VAL A C 1
ATOM 1049 O O . VAL A 1 138 ? 1.339 -37.812 -7.539 1 91.06 138 VAL A O 1
ATOM 1052 N N . ASP A 1 139 ? 3.447 -38.469 -7.629 1 92.38 139 ASP A N 1
ATOM 1053 C CA . ASP A 1 139 ? 3.256 -39.781 -8.242 1 92.38 139 ASP A CA 1
ATOM 1054 C C . ASP A 1 139 ? 4.504 -40.625 -8.086 1 92.38 139 ASP A C 1
ATOM 1056 O O . ASP A 1 139 ? 5.391 -40.312 -7.293 1 92.38 139 ASP A O 1
ATOM 1060 N N . HIS A 1 140 ? 4.508 -41.812 -8.672 1 93.69 140 HIS A N 1
ATOM 1061 C CA . HIS A 1 140 ? 5.723 -42.625 -8.672 1 93.69 140 HIS A CA 1
ATOM 1062 C C . HIS A 1 140 ? 6.852 -41.906 -9.422 1 93.69 140 HIS A C 1
ATOM 1064 O O . HIS A 1 140 ? 6.598 -41.094 -10.297 1 93.69 140 HIS A O 1
ATOM 1070 N N . ILE A 1 141 ? 8.094 -42.219 -9.078 1 96.19 141 ILE A N 1
ATOM 1071 C CA . ILE A 1 141 ? 9.312 -41.531 -9.484 1 96.19 141 ILE A CA 1
ATOM 1072 C C . ILE A 1 141 ? 9.367 -41.406 -11 1 96.19 141 ILE A C 1
ATOM 1074 O O . ILE A 1 141 ? 9.586 -40.344 -11.547 1 96.19 141 ILE A O 1
ATOM 1078 N N . ARG A 1 142 ? 9.172 -42.5 -11.742 1 97.12 142 ARG A N 1
ATOM 1079 C CA . ARG A 1 142 ? 9.273 -42.531 -13.203 1 97.12 142 ARG A CA 1
ATOM 1080 C C . ARG A 1 142 ? 8.273 -41.562 -13.82 1 97.12 142 ARG A C 1
ATOM 1082 O O . ARG A 1 142 ? 8.617 -40.812 -14.75 1 97.12 142 ARG A O 1
ATOM 1089 N N . LYS A 1 143 ? 7.098 -41.562 -13.312 1 96.25 143 LYS A N 1
ATOM 1090 C CA . LYS A 1 143 ? 6.062 -40.656 -13.828 1 96.25 143 LYS A CA 1
ATOM 1091 C C . LYS A 1 143 ? 6.414 -39.188 -13.57 1 96.25 143 LYS A C 1
ATOM 1093 O O . LYS A 1 143 ? 6.184 -38.344 -14.422 1 96.25 143 LYS A O 1
ATOM 1098 N N . MET A 1 144 ? 6.863 -38.906 -12.406 1 96.94 144 MET A N 1
ATOM 1099 C CA . MET A 1 144 ? 7.211 -37.531 -12.062 1 96.94 144 MET A CA 1
ATOM 1100 C C . MET A 1 144 ? 8.375 -37.031 -12.914 1 96.94 144 MET A C 1
ATOM 1102 O O . MET A 1 144 ? 8.406 -35.875 -13.32 1 96.94 144 MET A O 1
ATOM 1106 N N . VAL A 1 145 ? 9.352 -37.906 -13.18 1 97.94 145 VAL A N 1
ATOM 1107 C CA . VAL A 1 145 ? 10.461 -37.562 -14.062 1 97.94 145 VAL A CA 1
ATOM 1108 C C . VAL A 1 145 ? 9.938 -37.281 -15.469 1 97.94 145 VAL A C 1
ATOM 1110 O O . VAL A 1 145 ? 10.297 -36.281 -16.094 1 97.94 145 VAL A O 1
ATOM 1113 N N . ASP A 1 146 ? 9.055 -38.219 -15.938 1 97.88 146 ASP A N 1
ATOM 1114 C CA . ASP A 1 146 ? 8.484 -38.062 -17.266 1 97.88 146 ASP A CA 1
ATOM 1115 C C . ASP A 1 146 ? 7.691 -36.75 -17.375 1 97.88 146 ASP A C 1
ATOM 1117 O O . ASP A 1 146 ? 7.797 -36.031 -18.375 1 97.88 146 ASP A O 1
ATOM 1121 N N . ASP A 1 147 ? 6.922 -36.469 -16.391 1 97.25 147 ASP A N 1
ATOM 1122 C CA . ASP A 1 147 ? 6.129 -35.25 -16.359 1 97.25 147 ASP A CA 1
ATOM 1123 C C . ASP A 1 147 ? 7.023 -34 -16.359 1 97.25 147 ASP A C 1
ATOM 1125 O O . ASP A 1 147 ? 6.703 -33 -16.984 1 97.25 147 ASP A O 1
ATOM 1129 N N . SER A 1 148 ? 8.102 -34.062 -15.617 1 98.25 148 SER A N 1
ATOM 1130 C CA . SER A 1 148 ? 9.055 -32.938 -15.547 1 98.25 148 SER A CA 1
ATOM 1131 C C . SER A 1 148 ? 9.68 -32.688 -16.906 1 98.25 148 SER A C 1
ATOM 1133 O O . SER A 1 148 ? 9.766 -31.531 -17.344 1 98.25 148 SER A O 1
ATOM 1135 N N . LEU A 1 149 ? 10.086 -33.781 -17.531 1 98.19 149 LEU A N 1
ATOM 1136 C CA . LEU A 1 149 ? 10.711 -33.625 -18.844 1 98.19 149 LEU A CA 1
ATOM 1137 C C . LEU A 1 149 ? 9.711 -33.125 -19.875 1 98.19 149 LEU A C 1
ATOM 1139 O O . LEU A 1 149 ? 10.055 -32.312 -20.734 1 98.19 149 LEU A O 1
ATOM 1143 N N . ALA A 1 150 ? 8.492 -33.594 -19.812 1 97.44 150 ALA A N 1
ATOM 1144 C CA . ALA A 1 150 ? 7.43 -33.125 -20.703 1 97.44 150 ALA A CA 1
ATOM 1145 C C . ALA A 1 150 ? 7.184 -31.641 -20.516 1 97.44 150 ALA A C 1
ATOM 1147 O O . ALA A 1 150 ? 6.945 -30.906 -21.484 1 97.44 150 ALA A O 1
ATOM 1148 N N . ALA A 1 151 ? 7.176 -31.156 -19.281 1 97.75 151 ALA A N 1
ATOM 1149 C CA . ALA A 1 151 ? 6.98 -29.75 -18.969 1 97.75 151 ALA A CA 1
ATOM 1150 C C . ALA A 1 151 ? 8.078 -28.891 -19.594 1 97.75 151 ALA A C 1
ATOM 1152 O O . ALA A 1 151 ? 7.812 -27.812 -20.109 1 97.75 151 ALA A O 1
ATOM 1153 N N . ILE A 1 152 ? 9.297 -29.344 -19.531 1 98.06 152 ILE A N 1
ATOM 1154 C CA . ILE A 1 152 ? 10.438 -28.641 -20.109 1 98.06 152 ILE A CA 1
ATOM 1155 C C . ILE A 1 152 ? 10.258 -28.516 -21.625 1 98.06 152 ILE A C 1
ATOM 1157 O O . ILE A 1 152 ? 10.555 -27.484 -22.203 1 98.06 152 ILE A O 1
ATOM 1161 N N . GLU A 1 153 ? 9.805 -29.594 -22.203 1 97.38 153 GLU A N 1
ATOM 1162 C CA . GLU A 1 153 ? 9.555 -29.578 -23.641 1 97.38 153 GLU A CA 1
ATOM 1163 C C . GLU A 1 153 ? 8.5 -28.547 -24.016 1 97.38 153 GLU A C 1
ATOM 1165 O O . GLU A 1 153 ? 8.531 -27.984 -25.109 1 97.38 153 GLU A O 1
ATOM 1170 N N . LEU A 1 154 ? 7.637 -28.25 -23.125 1 96.44 154 LEU A N 1
ATOM 1171 C CA . LEU A 1 154 ? 6.582 -27.266 -23.344 1 96.44 154 LEU A CA 1
ATOM 1172 C C . LEU A 1 154 ? 7.09 -25.844 -23.094 1 96.44 154 LEU A C 1
ATOM 1174 O O . LEU A 1 154 ? 6.352 -24.875 -23.266 1 96.44 154 LEU A O 1
ATOM 1178 N N . GLY A 1 155 ? 8.312 -25.734 -22.578 1 97.06 155 GLY A N 1
ATOM 1179 C CA . GLY A 1 155 ? 8.922 -24.422 -22.453 1 97.06 155 GLY A CA 1
ATOM 1180 C C . GLY A 1 155 ? 9.031 -23.953 -21.016 1 97.06 155 GLY A C 1
ATOM 1181 O O . GLY A 1 155 ? 9.492 -22.844 -20.766 1 97.06 155 GLY A O 1
ATOM 1182 N N . TYR A 1 156 ? 8.641 -24.734 -20.062 1 98.19 156 TYR A N 1
ATOM 1183 C CA . TYR A 1 156 ? 8.766 -24.344 -18.672 1 98.19 156 TYR A CA 1
ATOM 1184 C C . TYR A 1 156 ? 10.227 -24.391 -18.219 1 98.19 156 TYR A C 1
ATOM 1186 O O . TYR A 1 156 ? 10.914 -25.375 -18.453 1 98.19 156 TYR A O 1
ATOM 1194 N N . GLU A 1 157 ? 10.625 -23.328 -17.562 1 98 157 GLU A N 1
ATOM 1195 C CA . GLU A 1 157 ? 11.992 -23.25 -17.047 1 98 157 GLU A CA 1
ATOM 1196 C C . GLU A 1 157 ? 12.023 -23.438 -15.539 1 98 157 GLU A C 1
ATOM 1198 O O . GLU A 1 157 ? 13.102 -23.516 -14.945 1 98 157 GLU A O 1
ATOM 1203 N N . THR A 1 158 ? 10.883 -23.484 -14.922 1 98.5 158 THR A N 1
ATOM 1204 C CA . THR A 1 158 ? 10.75 -23.656 -13.484 1 98.5 158 THR A CA 1
ATOM 1205 C C . THR A 1 158 ? 9.688 -24.703 -13.156 1 98.5 158 THR A C 1
ATOM 1207 O O . THR A 1 158 ? 8.562 -24.641 -13.656 1 98.5 158 THR A O 1
ATOM 1210 N N . LEU A 1 159 ? 10.031 -25.703 -12.352 1 98.62 159 LEU A N 1
ATOM 1211 C CA . LEU A 1 159 ? 9.148 -26.797 -11.969 1 98.62 159 LEU A CA 1
ATOM 1212 C C . LEU A 1 159 ? 8.898 -26.797 -10.461 1 98.62 159 LEU A C 1
ATOM 1214 O O . LEU A 1 159 ? 9.844 -26.734 -9.672 1 98.62 159 LEU A O 1
ATOM 1218 N N . LYS A 1 160 ? 7.676 -26.797 -10.086 1 98.56 160 LYS A N 1
ATOM 1219 C CA . LYS A 1 160 ? 7.324 -26.922 -8.68 1 98.56 160 LYS A CA 1
ATOM 1220 C C . LYS A 1 160 ? 6.891 -28.344 -8.336 1 98.56 160 LYS A C 1
ATOM 1222 O O . LYS A 1 160 ? 5.82 -28.797 -8.758 1 98.56 160 LYS A O 1
ATOM 1227 N N . ILE A 1 161 ? 7.688 -28.969 -7.535 1 97.75 161 ILE A N 1
ATOM 1228 C CA . ILE A 1 161 ? 7.492 -30.375 -7.242 1 97.75 161 ILE A CA 1
ATOM 1229 C C . ILE A 1 161 ? 6.711 -30.531 -5.938 1 97.75 161 ILE A C 1
ATOM 1231 O O . ILE A 1 161 ? 7.145 -30.031 -4.891 1 97.75 161 ILE A O 1
ATOM 1235 N N . LYS A 1 162 ? 5.582 -31.203 -6.039 1 96.12 162 LYS A N 1
ATOM 1236 C CA . LYS A 1 162 ? 4.809 -31.5 -4.836 1 96.12 162 LYS A CA 1
ATOM 1237 C C . LYS A 1 162 ? 5.43 -32.656 -4.059 1 96.12 162 LYS A C 1
ATOM 1239 O O . LYS A 1 162 ? 5.766 -33.688 -4.637 1 96.12 162 LYS A O 1
ATOM 1244 N N . VAL A 1 163 ? 5.555 -32.438 -2.754 1 93.75 163 VAL A N 1
ATOM 1245 C CA . VAL A 1 163 ? 6.051 -33.438 -1.809 1 93.75 163 VAL A CA 1
ATOM 1246 C C . VAL A 1 163 ? 5.184 -33.438 -0.551 1 93.75 163 VAL A C 1
ATOM 1248 O O . VAL A 1 163 ? 4.078 -32.875 -0.555 1 93.75 163 VAL A O 1
ATOM 1251 N N . GLY A 1 164 ? 5.598 -34.219 0.486 1 88.19 164 GLY A N 1
ATOM 1252 C CA . GLY A 1 164 ? 4.93 -34.031 1.769 1 88.19 164 GLY A CA 1
ATOM 1253 C C . GLY A 1 164 ? 4.258 -35.312 2.258 1 88.19 164 GLY A C 1
ATOM 1254 O O . GLY A 1 164 ? 3.648 -35.312 3.328 1 88.19 164 GLY A O 1
ATOM 1255 N N . LYS A 1 165 ? 4.297 -36.406 1.511 1 86.44 165 LYS A N 1
ATOM 1256 C CA . LYS A 1 165 ? 3.668 -37.656 1.946 1 86.44 165 LYS A CA 1
ATOM 1257 C C . LYS A 1 165 ? 4.672 -38.562 2.654 1 86.44 165 LYS A C 1
ATOM 1259 O O . LYS A 1 165 ? 4.531 -38.812 3.848 1 86.44 165 LYS A O 1
ATOM 1264 N N . ASP A 1 166 ? 5.559 -39 2 1 90.5 166 ASP A N 1
ATOM 1265 C CA . ASP A 1 166 ? 6.66 -39.781 2.529 1 90.5 166 ASP A CA 1
ATOM 1266 C C . ASP A 1 166 ? 8.008 -39.125 2.244 1 90.5 166 ASP A C 1
ATOM 1268 O O . ASP A 1 166 ? 8.492 -39.156 1.11 1 90.5 166 ASP A O 1
ATOM 1272 N N . ILE A 1 167 ? 8.594 -38.625 3.352 1 92.19 167 ILE A N 1
ATOM 1273 C CA . ILE A 1 167 ? 9.742 -37.75 3.217 1 92.19 167 ILE A CA 1
ATOM 1274 C C . ILE A 1 167 ? 10.906 -38.5 2.564 1 92.19 167 ILE A C 1
ATOM 1276 O O . ILE A 1 167 ? 11.656 -37.906 1.774 1 92.19 167 ILE A O 1
ATOM 1280 N N . ASN A 1 168 ? 11.125 -39.812 2.906 1 93.31 168 ASN A N 1
ATOM 1281 C CA . ASN A 1 168 ? 12.203 -40.594 2.312 1 93.31 168 ASN A CA 1
ATOM 1282 C C . ASN A 1 168 ? 11.984 -40.781 0.817 1 93.31 168 ASN A C 1
ATOM 1284 O O . ASN A 1 168 ? 12.922 -40.656 0.023 1 93.31 168 ASN A O 1
ATOM 1288 N N . LEU A 1 169 ? 10.797 -41.125 0.51 1 94.56 169 LEU A N 1
ATOM 1289 C CA . LEU A 1 169 ? 10.453 -41.281 -0.898 1 94.56 169 LEU A CA 1
ATOM 1290 C C . LEU A 1 169 ? 10.523 -39.969 -1.636 1 94.56 169 LEU A C 1
ATOM 1292 O O . LEU A 1 169 ? 10.898 -39.906 -2.811 1 94.56 169 LEU A O 1
ATOM 1296 N N . ASP A 1 170 ? 10.133 -38.875 -0.952 1 96.06 170 ASP A N 1
ATOM 1297 C CA . ASP A 1 170 ? 10.211 -37.531 -1.531 1 96.06 170 ASP A CA 1
ATOM 1298 C C . ASP A 1 170 ? 11.648 -37.188 -1.92 1 96.06 170 ASP A C 1
ATOM 1300 O O . ASP A 1 170 ? 11.891 -36.625 -2.99 1 96.06 170 ASP A O 1
ATOM 1304 N N . ILE A 1 171 ? 12.547 -37.562 -1.058 1 96.5 171 ILE A N 1
ATOM 1305 C CA . ILE A 1 171 ? 13.953 -37.281 -1.312 1 96.5 171 ILE A CA 1
ATOM 1306 C C . ILE A 1 171 ? 14.406 -38 -2.574 1 96.5 171 ILE A C 1
ATOM 1308 O O . ILE A 1 171 ? 15.086 -37.406 -3.426 1 96.5 171 ILE A O 1
ATOM 1312 N N . GLU A 1 172 ? 14 -39.25 -2.674 1 96.75 172 GLU A N 1
ATOM 1313 C CA . GLU A 1 172 ? 14.352 -40.031 -3.852 1 96.75 172 GLU A CA 1
ATOM 1314 C C . GLU A 1 172 ? 13.758 -39.438 -5.121 1 96.75 172 GLU A C 1
ATOM 1316 O O . GLU A 1 172 ? 14.438 -39.344 -6.148 1 96.75 172 GLU A O 1
ATOM 1321 N N . ARG A 1 173 ? 12.57 -39.062 -5.039 1 96.94 173 ARG A N 1
ATOM 1322 C CA . ARG A 1 173 ? 11.891 -38.406 -6.16 1 96.94 173 ARG A CA 1
ATOM 1323 C C . ARG A 1 173 ? 12.633 -37.156 -6.602 1 96.94 173 ARG A C 1
ATOM 1325 O O . ARG A 1 173 ? 12.852 -36.938 -7.797 1 96.94 173 ARG A O 1
ATOM 1332 N N . ILE A 1 174 ? 12.992 -36.312 -5.621 1 97.5 174 ILE A N 1
ATOM 1333 C CA . ILE A 1 174 ? 13.633 -35.031 -5.883 1 97.5 174 ILE A CA 1
ATOM 1334 C C . ILE A 1 174 ? 14.984 -35.25 -6.551 1 97.5 174 ILE A C 1
ATOM 1336 O O . ILE A 1 174 ? 15.32 -34.562 -7.531 1 97.5 174 ILE A O 1
ATOM 1340 N N . LYS A 1 175 ? 15.742 -36.219 -6.02 1 97.5 175 LYS A N 1
ATOM 1341 C CA . LYS A 1 175 ? 17.047 -36.531 -6.598 1 97.5 175 LYS A CA 1
ATOM 1342 C C . LYS A 1 175 ? 16.906 -37 -8.039 1 97.5 175 LYS A C 1
ATOM 1344 O O . LYS A 1 175 ? 17.688 -36.625 -8.906 1 97.5 175 LYS A O 1
ATOM 1349 N N . ALA A 1 176 ? 15.93 -37.875 -8.273 1 97.69 176 ALA A N 1
ATOM 1350 C CA . ALA A 1 176 ? 15.695 -38.406 -9.609 1 97.69 176 ALA A CA 1
ATOM 1351 C C . ALA A 1 176 ? 15.312 -37.312 -10.594 1 97.69 176 ALA A C 1
ATOM 1353 O O . ALA A 1 176 ? 15.82 -37.25 -11.711 1 97.69 176 ALA A O 1
ATOM 1354 N N . ILE A 1 177 ? 14.438 -36.438 -10.156 1 98.25 177 ILE A N 1
ATOM 1355 C CA . ILE A 1 177 ? 13.984 -35.344 -11.008 1 98.25 177 ILE A CA 1
ATOM 1356 C C . ILE A 1 177 ? 15.148 -34.406 -11.273 1 98.25 177 ILE A C 1
ATOM 1358 O O . ILE A 1 177 ? 15.367 -33.969 -12.414 1 98.25 177 ILE A O 1
ATOM 1362 N N . HIS A 1 178 ? 15.867 -34.031 -10.234 1 97.94 178 HIS A N 1
ATOM 1363 C CA . HIS A 1 178 ? 17 -33.125 -10.375 1 97.94 178 HIS A CA 1
ATOM 1364 C C . HIS A 1 178 ? 18.016 -33.656 -11.383 1 97.94 178 HIS A C 1
ATOM 1366 O O . HIS A 1 178 ? 18.516 -32.906 -12.234 1 97.94 178 HIS A O 1
ATOM 1372 N N . ALA A 1 179 ? 18.312 -34.938 -11.266 1 96.75 179 ALA A N 1
ATOM 1373 C CA . ALA A 1 179 ? 19.25 -35.562 -12.188 1 96.75 179 ALA A CA 1
ATOM 1374 C C . ALA A 1 179 ? 18.75 -35.5 -13.625 1 96.75 179 ALA A C 1
ATOM 1376 O O . ALA A 1 179 ? 19.531 -35.312 -14.555 1 96.75 179 ALA A O 1
ATOM 1377 N N . ALA A 1 180 ? 17.484 -35.656 -13.781 1 97.38 180 ALA A N 1
ATOM 1378 C CA . ALA A 1 180 ? 16.891 -35.719 -15.109 1 97.38 180 ALA A CA 1
ATOM 1379 C C . ALA A 1 180 ? 16.828 -34.344 -15.75 1 97.38 180 ALA A C 1
ATOM 1381 O O . ALA A 1 180 ? 16.922 -34.219 -16.969 1 97.38 180 ALA A O 1
ATOM 1382 N N . VAL A 1 181 ? 16.672 -33.281 -14.906 1 96.94 181 VAL A N 1
ATOM 1383 C CA . VAL A 1 181 ? 16.344 -32 -15.477 1 96.94 181 VAL A CA 1
ATOM 1384 C C . VAL A 1 181 ? 17.516 -31.031 -15.297 1 96.94 181 VAL A C 1
ATOM 1386 O O . VAL A 1 181 ? 17.422 -29.859 -15.641 1 96.94 181 VAL A O 1
ATOM 1389 N N . ASP A 1 182 ? 18.594 -31.469 -14.789 1 90.62 182 ASP A N 1
ATOM 1390 C CA . ASP A 1 182 ? 19.75 -30.641 -14.461 1 90.62 182 ASP A CA 1
ATOM 1391 C C . ASP A 1 182 ? 20.156 -29.781 -15.656 1 90.62 182 ASP A C 1
ATOM 1393 O O . ASP A 1 182 ? 20.297 -30.281 -16.781 1 90.62 182 ASP A O 1
ATOM 1397 N N . GLY A 1 183 ? 20.297 -28.469 -15.336 1 92.81 183 GLY A N 1
ATOM 1398 C CA . GLY A 1 183 ? 20.719 -27.531 -16.359 1 92.81 183 GLY A CA 1
ATOM 1399 C C . GLY A 1 183 ? 19.578 -27.078 -17.266 1 92.81 183 GLY A C 1
ATOM 1400 O O . GLY A 1 183 ? 19.75 -26.156 -18.078 1 92.81 183 GLY A O 1
ATOM 1401 N N . LYS A 1 184 ? 18.391 -27.688 -17.047 1 96.38 184 LYS A N 1
ATOM 1402 C CA . LYS A 1 184 ? 17.281 -27.391 -17.953 1 96.38 184 LYS A CA 1
ATOM 1403 C C . LYS A 1 184 ? 16.188 -26.625 -17.219 1 96.38 184 LYS A C 1
ATOM 1405 O O . LYS A 1 184 ? 15.414 -25.891 -17.844 1 96.38 184 LYS A O 1
ATOM 1410 N N . ALA A 1 185 ? 16.047 -26.828 -15.961 1 97.5 185 ALA A N 1
ATOM 1411 C CA . ALA A 1 185 ? 14.984 -26.172 -15.211 1 97.5 185 ALA A CA 1
ATOM 1412 C C . ALA A 1 185 ? 15.398 -25.953 -13.758 1 97.5 185 ALA A C 1
ATOM 1414 O O . ALA A 1 185 ? 16.219 -26.688 -13.219 1 97.5 185 ALA A O 1
ATOM 1415 N N . VAL A 1 186 ? 14.828 -24.891 -13.188 1 97.44 186 VAL A N 1
ATOM 1416 C CA . VAL A 1 186 ? 14.953 -24.609 -11.766 1 97.44 186 VAL A CA 1
ATOM 1417 C C . VAL A 1 186 ? 13.875 -25.375 -10.992 1 97.44 186 VAL A C 1
ATOM 1419 O O . VAL A 1 186 ? 12.734 -25.469 -11.438 1 97.44 186 VAL A O 1
ATOM 1422 N N . LEU A 1 187 ? 14.258 -25.922 -9.805 1 98.38 187 LEU A N 1
ATOM 1423 C CA . LEU A 1 187 ? 13.32 -26.734 -9.023 1 98.38 187 LEU A CA 1
ATOM 1424 C C . LEU A 1 187 ? 12.867 -25.969 -7.781 1 98.38 187 LEU A C 1
ATOM 1426 O O . LEU A 1 187 ? 13.672 -25.344 -7.102 1 98.38 187 LEU A O 1
ATOM 1430 N N . ARG A 1 188 ? 11.562 -25.984 -7.535 1 98.75 188 ARG A N 1
ATOM 1431 C CA . ARG A 1 188 ? 10.883 -25.562 -6.312 1 98.75 188 ARG A CA 1
ATOM 1432 C C . ARG A 1 188 ? 10.211 -26.75 -5.625 1 98.75 188 ARG A C 1
ATOM 1434 O O . ARG A 1 188 ? 9.695 -27.656 -6.289 1 98.75 188 ARG A O 1
ATOM 1441 N N . LEU A 1 189 ? 10.242 -26.75 -4.328 1 98.19 189 LEU A N 1
ATOM 1442 C CA . LEU A 1 189 ? 9.508 -27.781 -3.6 1 98.19 189 LEU A CA 1
ATOM 1443 C C . LEU A 1 189 ? 8.312 -27.188 -2.869 1 98.19 189 LEU A C 1
ATOM 1445 O O . LEU A 1 189 ? 8.383 -26.062 -2.367 1 98.19 189 LEU A O 1
ATOM 1449 N N . ASP A 1 190 ? 7.262 -27.922 -2.834 1 98.06 190 ASP A N 1
ATOM 1450 C CA . ASP A 1 190 ? 6.086 -27.562 -2.053 1 98.06 190 ASP A CA 1
ATOM 1451 C C . ASP A 1 190 ? 5.598 -28.734 -1.215 1 98.06 190 ASP A C 1
ATOM 1453 O O . ASP A 1 190 ? 5.066 -29.703 -1.754 1 98.06 190 ASP A O 1
ATOM 1457 N N . ALA A 1 191 ? 5.734 -28.641 0.094 1 96.06 191 ALA A N 1
ATOM 1458 C CA . ALA A 1 191 ? 5.422 -29.75 0.99 1 96.06 191 ALA A CA 1
ATOM 1459 C C . ALA A 1 191 ? 4 -29.641 1.528 1 96.06 191 ALA A C 1
ATOM 1461 O O . ALA A 1 191 ? 3.465 -30.594 2.098 1 96.06 191 ALA A O 1
ATOM 1462 N N . ASN A 1 192 ? 3.346 -28.5 1.271 1 94.38 192 ASN A N 1
ATOM 1463 C CA . ASN A 1 192 ? 1.991 -28.281 1.77 1 94.38 192 ASN A CA 1
ATOM 1464 C C . ASN A 1 192 ? 1.835 -28.766 3.205 1 94.38 192 ASN A C 1
ATOM 1466 O O . ASN A 1 192 ? 0.941 -29.562 3.5 1 94.38 192 ASN A O 1
ATOM 1470 N N . GLN A 1 193 ? 2.768 -28.328 4.047 1 94.38 193 GLN A N 1
ATOM 1471 C CA . GLN A 1 193 ? 2.682 -28.547 5.488 1 94.38 193 GLN A CA 1
ATOM 1472 C C . GLN A 1 193 ? 3.002 -30 5.836 1 94.38 193 GLN A C 1
ATOM 1474 O O . GLN A 1 193 ? 2.77 -30.438 6.965 1 94.38 193 GLN A O 1
ATOM 1479 N N . GLY A 1 194 ? 3.479 -30.828 4.961 1 93.88 194 GLY A N 1
ATOM 1480 C CA . GLY A 1 194 ? 3.516 -32.281 5.113 1 93.88 194 GLY A CA 1
ATOM 1481 C C . GLY A 1 194 ? 4.695 -32.75 5.938 1 93.88 194 GLY A C 1
ATOM 1482 O O . GLY A 1 194 ? 4.773 -33.938 6.285 1 93.88 194 GLY A O 1
ATOM 1483 N N . TRP A 1 195 ? 5.609 -31.906 6.336 1 96.12 195 TRP A N 1
ATOM 1484 C CA . TRP A 1 195 ? 6.809 -32.312 7.059 1 96.12 195 TRP A CA 1
ATOM 1485 C C . TRP A 1 195 ? 6.852 -31.688 8.445 1 96.12 195 TRP A C 1
ATOM 1487 O O . TRP A 1 195 ? 6.016 -30.859 8.781 1 96.12 195 TRP A O 1
ATOM 1497 N N . THR A 1 196 ? 7.746 -32.188 9.266 1 96.75 196 THR A N 1
ATOM 1498 C CA . THR A 1 196 ? 8.023 -31.594 10.562 1 96.75 196 THR A CA 1
ATOM 1499 C C . THR A 1 196 ? 9.32 -30.797 10.523 1 96.75 196 THR A C 1
ATOM 1501 O O . THR A 1 196 ? 10.148 -30.984 9.625 1 96.75 196 THR A O 1
ATOM 1504 N N . PRO A 1 197 ? 9.453 -29.922 11.461 1 97.75 197 PRO A N 1
ATOM 1505 C CA . PRO A 1 197 ? 10.641 -29.062 11.43 1 97.75 197 PRO A CA 1
ATOM 1506 C C . PRO A 1 197 ? 11.938 -29.859 11.383 1 97.75 197 PRO A C 1
ATOM 1508 O O . PRO A 1 197 ? 12.758 -29.672 10.477 1 97.75 197 PRO A O 1
ATOM 1511 N N . LYS A 1 198 ? 12.125 -30.797 12.258 1 97.69 198 LYS A N 1
ATOM 1512 C CA . LYS A 1 198 ? 13.367 -31.562 12.328 1 97.69 198 LYS A CA 1
ATOM 1513 C C . LYS A 1 198 ?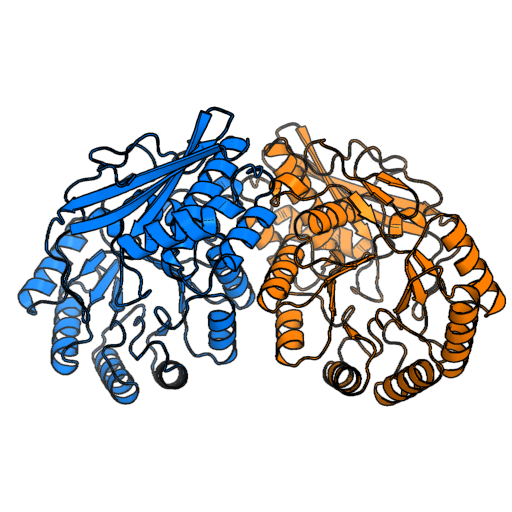 13.57 -32.406 11.07 1 97.69 198 LYS A C 1
ATOM 1515 O O . LYS A 1 198 ? 14.68 -32.469 10.539 1 97.69 198 LYS A O 1
ATOM 1520 N N . LYS A 1 199 ? 12.547 -33 10.578 1 96.94 199 LYS A N 1
ATOM 1521 C CA . LYS A 1 199 ? 12.641 -33.812 9.367 1 96.94 199 LYS A CA 1
ATOM 1522 C C . LYS A 1 199 ? 12.93 -32.969 8.141 1 96.94 199 LYS A C 1
ATOM 1524 O O . LYS A 1 199 ? 13.656 -33.375 7.242 1 96.94 199 LYS A O 1
ATOM 1529 N N . THR A 1 200 ? 12.289 -31.828 8.117 1 97.94 200 THR A N 1
ATOM 1530 C CA . THR A 1 200 ? 12.531 -30.891 7.02 1 97.94 200 THR A CA 1
ATOM 1531 C C . THR A 1 200 ? 14.008 -30.516 6.945 1 97.94 200 THR A C 1
ATOM 1533 O O . THR A 1 200 ? 14.609 -30.562 5.871 1 97.94 200 THR A O 1
ATOM 1536 N N . VAL A 1 201 ? 14.57 -30.141 8.055 1 98.38 201 VAL A N 1
ATOM 1537 C CA . VAL A 1 201 ? 15.977 -29.75 8.109 1 98.38 201 VAL A CA 1
ATOM 1538 C C . VAL A 1 201 ? 16.844 -30.922 7.645 1 98.38 201 VAL A C 1
ATOM 1540 O O . VAL A 1 201 ? 17.75 -30.734 6.824 1 98.38 201 VAL A O 1
ATOM 1543 N N . SER A 1 202 ? 16.547 -32.094 8.172 1 97.81 202 SER A N 1
ATOM 1544 C CA . SER A 1 202 ? 17.328 -33.281 7.805 1 97.81 202 SER A CA 1
ATOM 1545 C C . SER A 1 202 ? 17.25 -33.562 6.305 1 97.81 202 SER A C 1
ATOM 1547 O O . SER A 1 202 ? 18.266 -33.781 5.66 1 97.81 202 SER A O 1
ATOM 1549 N N . ALA A 1 203 ? 16.078 -33.5 5.797 1 97.5 203 ALA A N 1
ATOM 1550 C CA . ALA A 1 203 ? 15.844 -33.781 4.383 1 97.5 203 ALA A CA 1
ATOM 1551 C C . ALA A 1 203 ? 16.562 -32.75 3.5 1 97.5 203 ALA A C 1
ATOM 1553 O O . ALA A 1 203 ? 17.203 -33.125 2.512 1 97.5 203 ALA A O 1
ATOM 1554 N N . LEU A 1 204 ? 16.438 -31.484 3.809 1 98 204 LEU A N 1
ATOM 1555 C CA . LEU A 1 204 ? 17.031 -30.438 2.99 1 98 204 LEU A CA 1
ATOM 1556 C C . LEU A 1 204 ? 18.547 -30.484 3.049 1 98 204 LEU A C 1
ATOM 1558 O O . LEU A 1 204 ? 19.219 -30.25 2.043 1 98 204 LEU A O 1
ATOM 1562 N N . ARG A 1 205 ? 19.094 -30.781 4.207 1 97.56 205 ARG A N 1
ATOM 1563 C CA . ARG A 1 205 ? 20.547 -30.922 4.316 1 97.56 205 ARG A CA 1
ATOM 1564 C C . ARG A 1 205 ? 21.047 -32.094 3.469 1 97.56 205 ARG A C 1
ATOM 1566 O O . ARG A 1 205 ? 22.109 -32 2.852 1 97.56 205 ARG A O 1
ATOM 1573 N N . GLU A 1 206 ? 20.297 -33.156 3.541 1 97.44 206 GLU A N 1
ATOM 1574 C CA . GLU A 1 206 ? 20.656 -34.312 2.707 1 97.44 206 GLU A CA 1
ATOM 1575 C C . GLU A 1 206 ? 20.641 -33.938 1.226 1 97.44 206 GLU A C 1
ATOM 1577 O O . GLU A 1 206 ? 21.547 -34.281 0.478 1 97.44 206 GLU A O 1
ATOM 1582 N N . LEU A 1 207 ? 19.594 -33.281 0.812 1 97.56 207 LEU A N 1
ATOM 1583 C CA . LEU A 1 207 ? 19.469 -32.844 -0.578 1 97.56 207 LEU A CA 1
ATOM 1584 C C . LEU A 1 207 ? 20.594 -31.891 -0.96 1 97.56 207 LEU A C 1
ATOM 1586 O O . LEU A 1 207 ? 21.219 -32.062 -2.018 1 97.56 207 LEU A O 1
ATOM 1590 N N . GLU A 1 208 ? 20.859 -30.953 -0.095 1 96.44 208 GLU A N 1
ATOM 1591 C CA . GLU A 1 208 ? 21.938 -30 -0.319 1 96.44 208 GLU A CA 1
ATOM 1592 C C . GLU A 1 208 ? 23.281 -30.719 -0.44 1 96.44 208 GLU A C 1
ATOM 1594 O O . GLU A 1 208 ? 24.078 -30.422 -1.339 1 96.44 208 GLU A O 1
ATOM 1599 N N . ALA A 1 209 ? 23.5 -31.672 0.409 1 96.56 209 ALA A N 1
ATOM 1600 C CA . ALA A 1 209 ? 24.75 -32.438 0.415 1 96.56 209 ALA A CA 1
ATOM 1601 C C . ALA A 1 209 ? 24.906 -33.281 -0.856 1 96.56 209 ALA A C 1
ATOM 1603 O O . ALA A 1 209 ? 26.016 -33.531 -1.303 1 96.56 209 ALA A O 1
ATOM 1604 N N . SER A 1 210 ? 23.812 -33.625 -1.405 1 95.81 210 SER A N 1
ATOM 1605 C CA . SER A 1 210 ? 23.828 -34.438 -2.611 1 95.81 210 SER A CA 1
ATOM 1606 C C . SER A 1 210 ? 23.969 -33.594 -3.863 1 95.81 210 SER A C 1
ATOM 1608 O O . SER A 1 210 ? 23.922 -34.094 -4.984 1 95.81 210 SER A O 1
ATOM 1610 N N . GLY A 1 211 ? 24 -32.25 -3.699 1 94.94 211 GLY A N 1
ATOM 1611 C CA . GLY A 1 211 ? 24.219 -31.359 -4.82 1 94.94 211 GLY A CA 1
ATOM 1612 C C . GLY A 1 211 ? 22.922 -30.859 -5.449 1 94.94 211 GLY A C 1
ATOM 1613 O O . GLY A 1 211 ? 22.953 -30.188 -6.477 1 94.94 211 GLY A O 1
ATOM 1614 N N . VAL A 1 212 ? 21.797 -31.156 -4.828 1 95.94 212 VAL A N 1
ATOM 1615 C CA . VAL A 1 212 ? 20.5 -30.703 -5.34 1 95.94 212 VAL A CA 1
ATOM 1616 C C . VAL A 1 212 ? 20.328 -29.219 -5.047 1 95.94 212 VAL A C 1
ATOM 1618 O O . VAL A 1 212 ? 20.422 -28.797 -3.895 1 95.94 212 VAL A O 1
ATOM 1621 N N . GLU A 1 213 ? 20.141 -28.469 -6.02 1 94.19 213 GLU A N 1
ATOM 1622 C CA . GLU A 1 213 ? 19.906 -27.047 -5.871 1 94.19 213 GLU A CA 1
ATOM 1623 C C . GLU A 1 213 ? 18.422 -26.719 -6.016 1 94.19 213 GLU A C 1
ATOM 1625 O O . GLU A 1 213 ? 17.812 -27.016 -7.047 1 94.19 213 GLU A O 1
ATOM 1630 N N . LEU A 1 214 ? 17.891 -26.141 -5.02 1 97.56 214 LEU A N 1
ATOM 1631 C CA . LEU A 1 214 ? 16.469 -25.766 -5.004 1 97.56 214 LEU A CA 1
ATOM 1632 C C . LEU A 1 214 ? 16.328 -24.25 -4.918 1 97.56 214 LEU A C 1
ATOM 1634 O O . LEU A 1 214 ? 17.078 -23.578 -4.215 1 97.56 214 LEU A O 1
ATOM 1638 N N . GLU A 1 215 ? 15.391 -23.734 -5.637 1 98.25 215 GLU A N 1
ATOM 1639 C CA . GLU A 1 215 ? 15.102 -22.312 -5.496 1 98.25 215 GLU A CA 1
ATOM 1640 C C . GLU A 1 215 ? 14.492 -22 -4.133 1 98.25 215 GLU A C 1
ATOM 1642 O O . GLU A 1 215 ? 14.789 -20.969 -3.529 1 98.25 215 GLU A O 1
ATOM 1647 N N . PHE A 1 216 ? 13.539 -22.875 -3.707 1 98.69 216 PHE A N 1
ATOM 1648 C CA . PHE A 1 216 ? 12.984 -22.766 -2.363 1 98.69 216 PHE A CA 1
ATOM 1649 C C . PHE A 1 216 ? 12.195 -24.016 -1.987 1 98.69 216 PHE A C 1
ATOM 1651 O O . PHE A 1 216 ? 11.953 -24.875 -2.832 1 98.69 216 PHE A O 1
ATOM 1658 N N . ILE A 1 217 ? 11.883 -24.141 -0.763 1 98.56 217 ILE A N 1
ATOM 1659 C CA . ILE A 1 217 ? 10.859 -25.062 -0.285 1 98.56 217 ILE A CA 1
ATOM 1660 C C . ILE A 1 217 ? 9.68 -24.281 0.285 1 98.56 217 ILE A C 1
ATOM 1662 O O . ILE A 1 217 ? 9.867 -23.375 1.102 1 98.56 217 ILE A O 1
ATOM 1666 N N . GLU A 1 218 ? 8.531 -24.672 -0.171 1 98.69 218 GLU A N 1
ATOM 1667 C CA . GLU A 1 218 ? 7.305 -23.969 0.192 1 98.69 218 GLU A CA 1
ATOM 1668 C C . GLU A 1 218 ? 6.562 -24.703 1.306 1 98.69 218 GLU A C 1
ATOM 1670 O O . GLU A 1 218 ? 6.25 -25.891 1.177 1 98.69 218 GLU A O 1
ATOM 1675 N N . GLN A 1 219 ? 6.348 -23.969 2.402 1 98.31 219 GLN A N 1
ATOM 1676 C CA . GLN A 1 219 ? 5.559 -24.359 3.568 1 98.31 219 GLN A CA 1
ATOM 1677 C C . GLN A 1 219 ? 5.863 -25.781 3.984 1 98.31 219 GLN A C 1
ATOM 1679 O O . GLN A 1 219 ? 4.98 -26.656 3.957 1 98.31 219 GLN A O 1
ATOM 1684 N N . PRO A 1 220 ? 6.996 -26.031 4.453 1 97.56 220 PRO A N 1
ATOM 1685 C CA . PRO A 1 220 ? 7.344 -27.406 4.809 1 97.56 220 PRO A CA 1
ATOM 1686 C C . PRO A 1 220 ? 6.566 -27.922 6.02 1 97.56 220 PRO A C 1
ATOM 1688 O O . PRO A 1 220 ? 6.227 -29.109 6.086 1 97.56 220 PRO A O 1
ATOM 1691 N N . VAL A 1 221 ? 6.242 -27.031 6.961 1 97.06 221 VAL A N 1
ATOM 1692 C CA . VAL A 1 221 ? 5.633 -27.453 8.219 1 97.06 221 VAL A CA 1
ATOM 1693 C C . VAL A 1 221 ? 4.23 -26.859 8.336 1 97.06 221 VAL A C 1
ATOM 1695 O O . VAL A 1 221 ? 3.789 -26.109 7.465 1 97.06 221 VAL A O 1
ATOM 1698 N N . LYS A 1 222 ? 3.553 -27.172 9.375 1 96.38 222 LYS A N 1
ATOM 1699 C CA . LYS A 1 222 ? 2.176 -26.719 9.562 1 96.38 222 LYS A CA 1
ATOM 1700 C C . LYS A 1 222 ? 2.084 -25.203 9.508 1 96.38 222 LYS A C 1
ATOM 1702 O O . LYS A 1 222 ? 2.971 -24.5 10 1 96.38 222 LYS A O 1
ATOM 1707 N N . GLY A 1 223 ? 0.991 -24.719 8.961 1 95.12 223 GLY A N 1
ATOM 1708 C CA . GLY A 1 223 ? 0.803 -23.297 8.711 1 95.12 223 GLY A CA 1
ATOM 1709 C C . GLY A 1 223 ? 0.827 -22.453 9.977 1 95.12 223 GLY A C 1
ATOM 1710 O O . GLY A 1 223 ? 1.265 -21.297 9.961 1 95.12 223 GLY A O 1
ATOM 1711 N N . ASP A 1 224 ? 0.369 -23.062 11.055 1 94.81 224 ASP A N 1
ATOM 1712 C CA . ASP A 1 224 ? 0.301 -22.297 12.297 1 94.81 224 ASP A CA 1
ATOM 1713 C C . ASP A 1 224 ? 1.561 -22.5 13.141 1 94.81 224 ASP A C 1
ATOM 1715 O O . ASP A 1 224 ? 1.694 -21.938 14.219 1 94.81 224 ASP A O 1
ATOM 1719 N N . ASP A 1 225 ? 2.475 -23.344 12.672 1 96.5 225 ASP A N 1
ATOM 1720 C CA . ASP A 1 225 ? 3.729 -23.594 13.375 1 96.5 225 ASP A CA 1
ATOM 1721 C C . ASP A 1 225 ? 4.805 -22.594 12.945 1 96.5 225 ASP A C 1
ATOM 1723 O O . ASP A 1 225 ? 5.805 -22.969 12.336 1 96.5 225 ASP A O 1
ATOM 1727 N N . ILE A 1 226 ? 4.672 -21.422 13.422 1 96.69 226 ILE A N 1
ATOM 1728 C CA . ILE A 1 226 ? 5.562 -20.328 13.031 1 96.69 226 ILE A CA 1
ATOM 1729 C C . ILE A 1 226 ? 6.957 -20.578 13.609 1 96.69 226 ILE A C 1
ATOM 1731 O O . ILE A 1 226 ? 7.961 -20.281 12.961 1 96.69 226 ILE A O 1
ATOM 1735 N N . ASP A 1 227 ? 6.977 -21.062 14.789 1 96.88 227 ASP A N 1
ATOM 1736 C CA . ASP A 1 227 ? 8.266 -21.422 15.391 1 96.88 227 ASP A CA 1
ATOM 1737 C C . ASP A 1 227 ? 8.977 -22.484 14.562 1 96.88 227 ASP A C 1
ATOM 1739 O O . ASP A 1 227 ? 10.203 -22.453 14.422 1 96.88 227 ASP A O 1
ATOM 1743 N N . GLY A 1 228 ? 8.164 -23.453 14.078 1 98.06 228 GLY A N 1
ATOM 1744 C CA . GLY A 1 228 ? 8.727 -24.469 13.195 1 98.06 228 GLY A CA 1
ATOM 1745 C C . GLY A 1 228 ? 9.281 -23.891 11.906 1 98.06 228 GLY A C 1
ATOM 1746 O O . GLY A 1 228 ? 10.344 -24.312 11.445 1 98.06 228 GLY A O 1
ATOM 1747 N N . MET A 1 229 ? 8.578 -22.922 11.359 1 98.25 229 MET A N 1
ATOM 1748 C CA . MET A 1 229 ? 9.086 -22.25 10.172 1 98.25 229 MET A CA 1
ATOM 1749 C C . MET A 1 229 ? 10.43 -21.578 10.453 1 98.25 229 MET A C 1
ATOM 1751 O O . MET A 1 229 ? 11.367 -21.703 9.664 1 98.25 229 MET A O 1
ATOM 1755 N N . LYS A 1 230 ? 10.469 -20.828 11.516 1 98.31 230 LYS A N 1
ATOM 1756 C CA . LYS A 1 230 ? 11.711 -20.172 11.914 1 98.31 230 LYS A CA 1
ATOM 1757 C C . LYS A 1 230 ? 12.828 -21.188 12.125 1 98.31 230 LYS A C 1
ATOM 1759 O O . LYS A 1 230 ? 13.961 -20.969 11.688 1 98.31 230 LYS A O 1
ATOM 1764 N N . TYR A 1 231 ? 12.523 -22.297 12.812 1 98.5 231 TYR A N 1
ATOM 1765 C CA . TYR A 1 231 ? 13.477 -23.359 13.078 1 98.5 231 TYR A CA 1
ATOM 1766 C C . TYR A 1 231 ? 14.117 -23.859 11.781 1 98.5 231 TYR A C 1
ATOM 1768 O O . TYR A 1 231 ? 15.344 -24 11.703 1 98.5 231 TYR A O 1
ATOM 1776 N N . VAL A 1 232 ? 13.289 -24.094 10.773 1 98.56 232 VAL A N 1
ATOM 1777 C CA . VAL A 1 232 ? 13.766 -24.594 9.492 1 98.56 232 VAL A CA 1
ATOM 1778 C C . VAL A 1 232 ? 14.594 -23.516 8.797 1 98.56 232 VAL A C 1
ATOM 1780 O O . VAL A 1 232 ? 15.711 -23.781 8.344 1 98.56 232 VAL A O 1
ATOM 1783 N N . THR A 1 233 ? 14.078 -22.281 8.734 1 98.44 233 THR A N 1
ATOM 1784 C CA . THR A 1 233 ? 14.703 -21.188 8.008 1 98.44 233 THR A CA 1
ATOM 1785 C C . THR A 1 233 ? 16.109 -20.906 8.539 1 98.44 233 THR A C 1
ATOM 1787 O O . THR A 1 233 ? 17.016 -20.578 7.766 1 98.44 233 THR A O 1
ATOM 1790 N N . GLU A 1 234 ? 16.312 -21.109 9.789 1 97.81 234 GLU A N 1
ATOM 1791 C CA . GLU A 1 234 ? 17.578 -20.797 10.445 1 97.81 234 GLU A CA 1
ATOM 1792 C C . GLU A 1 234 ? 18.609 -21.906 10.203 1 97.81 234 GLU A C 1
ATOM 1794 O O . GLU A 1 234 ? 19.797 -21.703 10.438 1 97.81 234 GLU A O 1
ATOM 1799 N N . ARG A 1 235 ? 18.25 -23.016 9.633 1 97.81 235 ARG A N 1
ATOM 1800 C CA . ARG A 1 235 ? 19.125 -24.172 9.758 1 97.81 235 ARG A CA 1
ATOM 1801 C C . ARG A 1 235 ? 19.422 -24.781 8.391 1 97.81 235 ARG A C 1
ATOM 1803 O O . ARG A 1 235 ? 20.125 -25.781 8.297 1 97.81 235 ARG A O 1
ATOM 1810 N N . VAL A 1 236 ? 18.859 -24.172 7.336 1 97.56 236 VAL A N 1
ATOM 1811 C CA . VAL A 1 236 ? 19.109 -24.703 6 1 97.56 236 VAL A CA 1
ATOM 1812 C C . VAL A 1 236 ? 19.578 -23.594 5.07 1 97.56 236 VAL A C 1
ATOM 1814 O O . VAL A 1 236 ? 19.422 -22.406 5.387 1 97.56 236 VAL A O 1
ATOM 1817 N N . THR A 1 237 ? 20.203 -23.938 3.984 1 97.06 237 THR A N 1
ATOM 1818 C CA . THR A 1 237 ? 20.656 -23 2.975 1 97.06 237 THR A CA 1
ATOM 1819 C C . THR A 1 237 ? 19.547 -22.703 1.971 1 97.06 237 THR A C 1
ATOM 1821 O O . THR A 1 237 ? 19.406 -21.562 1.501 1 97.06 237 THR A O 1
ATOM 1824 N N . THR A 1 238 ? 18.75 -23.703 1.642 1 98.12 238 THR A N 1
ATOM 1825 C CA . THR A 1 238 ? 17.625 -23.547 0.738 1 98.12 238 THR A CA 1
ATOM 1826 C C . THR A 1 238 ? 16.641 -22.516 1.276 1 98.12 238 THR A C 1
ATOM 1828 O O . THR A 1 238 ? 16.188 -22.609 2.42 1 98.12 238 THR A O 1
ATOM 1831 N N . PRO A 1 239 ? 16.297 -21.516 0.496 1 98.62 239 PRO A N 1
ATOM 1832 C CA . PRO A 1 239 ? 15.312 -20.531 0.959 1 98.62 239 PRO A CA 1
ATOM 1833 C C . PRO A 1 239 ? 13.977 -21.172 1.325 1 98.62 239 PRO A C 1
ATOM 1835 O O . PRO A 1 239 ? 13.516 -22.094 0.64 1 98.62 239 PRO A O 1
ATOM 1838 N N . VAL A 1 240 ? 13.352 -20.719 2.375 1 98.69 240 VAL A N 1
ATOM 1839 C CA . VAL A 1 240 ? 12.07 -21.219 2.861 1 98.69 240 VAL A CA 1
ATOM 1840 C C . VAL A 1 240 ? 10.969 -20.203 2.555 1 98.69 240 VAL A 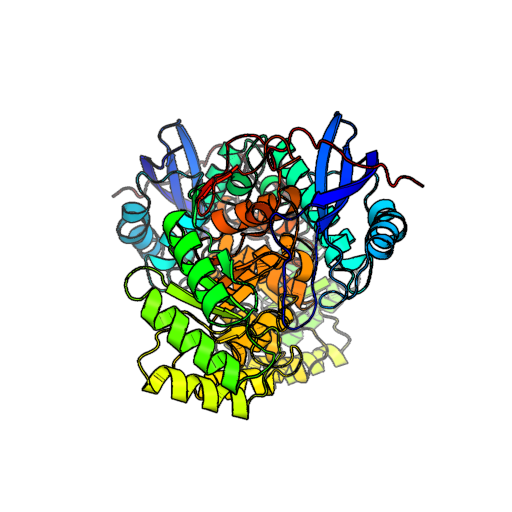C 1
ATOM 1842 O O . VAL A 1 240 ? 11.102 -19.016 2.867 1 98.69 240 VAL A O 1
ATOM 1845 N N . MET A 1 241 ? 9.891 -20.672 1.955 1 98.75 241 MET A N 1
ATOM 1846 C CA . MET A 1 241 ? 8.766 -19.812 1.598 1 98.75 241 MET A CA 1
ATOM 1847 C C . MET A 1 241 ? 7.543 -20.141 2.457 1 98.75 241 MET A C 1
ATOM 1849 O O . MET A 1 241 ? 7.195 -21.297 2.643 1 98.75 241 MET A O 1
ATOM 1853 N N . ALA A 1 242 ? 6.969 -19.094 2.99 1 98.69 242 ALA A N 1
ATOM 1854 C CA . ALA A 1 242 ? 5.715 -19.234 3.719 1 98.69 242 ALA A CA 1
ATOM 1855 C C . ALA A 1 242 ? 4.516 -19.125 2.779 1 98.69 242 ALA A C 1
ATOM 1857 O O . ALA A 1 242 ? 4.453 -18.203 1.958 1 98.69 242 ALA A O 1
ATOM 1858 N N . ASP A 1 243 ? 3.605 -20.047 2.873 1 98.25 243 ASP A N 1
ATOM 1859 C CA . ASP A 1 243 ? 2.357 -20 2.115 1 98.25 243 ASP A CA 1
ATOM 1860 C C . ASP A 1 243 ? 1.148 -20.031 3.047 1 98.25 243 ASP A C 1
ATOM 1862 O O . ASP A 1 243 ? 0.627 -18.969 3.418 1 98.25 243 ASP A O 1
ATOM 1866 N N . GLU A 1 244 ? 0.794 -21.203 3.652 1 97.19 244 GLU A N 1
ATOM 1867 C CA . GLU A 1 244 ? -0.351 -21.312 4.551 1 97.19 244 GLU A CA 1
ATOM 1868 C C . GLU A 1 244 ? -0.115 -20.516 5.836 1 97.19 244 GLU A C 1
ATOM 1870 O O . GLU A 1 244 ? -1.055 -20.25 6.59 1 97.19 244 GLU A O 1
ATOM 1875 N N . SER A 1 245 ? 1.057 -20.078 6.113 1 97.12 245 SER A N 1
ATOM 1876 C CA . SER A 1 245 ? 1.394 -19.266 7.277 1 97.12 245 SER A CA 1
ATOM 1877 C C . SER A 1 245 ? 1.107 -17.797 7.031 1 97.12 245 SER A C 1
ATOM 1879 O O . SER A 1 245 ? 1.2 -16.969 7.949 1 97.12 245 SER A O 1
ATOM 1881 N N . THR A 1 246 ? 0.649 -17.453 5.801 1 96.25 246 THR A N 1
ATOM 1882 C CA . THR A 1 246 ? 0.538 -16.047 5.461 1 96.25 246 THR A CA 1
ATOM 1883 C C . THR A 1 246 ? -0.795 -15.75 4.777 1 96.25 246 THR A C 1
ATOM 1885 O O . THR A 1 246 ? -0.91 -15.867 3.557 1 96.25 246 THR A O 1
ATOM 1888 N N . PHE A 1 247 ? -1.779 -15.336 5.5 1 95.5 247 PHE A N 1
ATOM 1889 C CA . PHE A 1 247 ? -3.074 -14.977 4.938 1 95.5 247 PHE A CA 1
ATOM 1890 C C . PHE A 1 247 ? -3.213 -13.461 4.812 1 95.5 247 PHE A C 1
ATOM 1892 O O . PHE A 1 247 ? -3.918 -12.969 3.932 1 95.5 247 PHE A O 1
ATOM 1899 N N . GLY A 1 248 ? -2.611 -12.773 5.699 1 96.38 248 GLY A N 1
ATOM 1900 C CA . GLY A 1 248 ? -2.799 -11.328 5.695 1 96.38 248 GLY A CA 1
ATOM 1901 C C . GLY A 1 248 ? -1.539 -10.562 6.055 1 96.38 248 GLY A C 1
ATOM 1902 O O . GLY A 1 248 ? -0.506 -11.164 6.359 1 96.38 248 GLY A O 1
ATOM 1903 N N . PRO A 1 249 ? -1.626 -9.25 5.996 1 97.25 249 PRO A N 1
ATOM 1904 C CA . PRO A 1 249 ? -0.455 -8.406 6.227 1 97.25 249 PRO A CA 1
ATOM 1905 C C . PRO A 1 249 ? 0.129 -8.57 7.625 1 97.25 249 PRO A C 1
ATOM 1907 O O . PRO A 1 249 ? 1.35 -8.523 7.801 1 97.25 249 PRO A O 1
ATOM 1910 N N . LYS A 1 25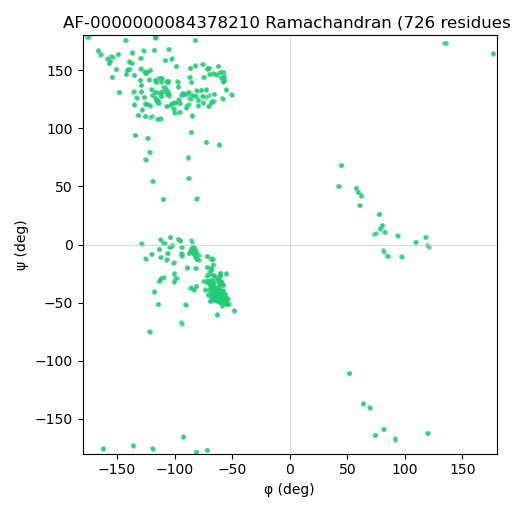0 ? -0.651 -8.781 8.68 1 96.12 250 LYS A N 1
ATOM 1911 C CA . LYS A 1 250 ? -0.151 -8.898 10.047 1 96.12 250 LYS A CA 1
ATOM 1912 C C . LYS A 1 250 ? 0.746 -10.125 10.195 1 96.12 250 LYS A C 1
ATOM 1914 O O . LYS A 1 250 ? 1.827 -10.047 10.781 1 96.12 250 LYS A O 1
ATOM 1919 N N . GLU A 1 251 ? 0.274 -11.266 9.633 1 96.12 251 GLU A N 1
ATOM 1920 C CA . GLU A 1 251 ? 1.07 -12.492 9.688 1 96.12 251 GLU A CA 1
ATOM 1921 C C . GLU A 1 251 ? 2.396 -12.32 8.953 1 96.12 251 GLU A C 1
ATOM 1923 O O . GLU A 1 251 ? 3.432 -12.812 9.406 1 96.12 251 GLU A O 1
ATOM 1928 N N . VAL A 1 252 ? 2.334 -11.609 7.879 1 97.31 252 VAL A N 1
ATOM 1929 C CA . VAL A 1 252 ? 3.523 -11.414 7.059 1 97.31 252 VAL A CA 1
ATOM 1930 C C . VAL A 1 252 ? 4.535 -10.555 7.812 1 97.31 252 VAL A C 1
ATOM 1932 O O . VAL A 1 252 ? 5.73 -10.859 7.828 1 97.31 252 VAL A O 1
ATOM 1935 N N . ILE A 1 253 ? 4.086 -9.43 8.453 1 95.62 253 ILE A N 1
ATOM 1936 C CA . ILE A 1 253 ? 4.973 -8.578 9.234 1 95.62 253 ILE A CA 1
ATOM 1937 C C . ILE A 1 253 ? 5.617 -9.398 10.359 1 95.62 253 ILE A C 1
ATOM 1939 O O . ILE A 1 253 ? 6.816 -9.266 10.617 1 95.62 253 ILE A O 1
ATOM 1943 N N . ASP A 1 254 ? 4.832 -10.273 10.984 1 95.06 254 ASP A N 1
ATOM 1944 C CA . ASP A 1 254 ? 5.363 -11.117 12.047 1 95.06 254 ASP A CA 1
ATOM 1945 C C . ASP A 1 254 ? 6.453 -12.047 11.523 1 95.06 254 ASP A C 1
ATOM 1947 O O . ASP A 1 254 ? 7.5 -12.203 12.148 1 95.06 254 ASP A O 1
ATOM 1951 N N . LEU A 1 255 ? 6.203 -12.641 10.383 1 96.56 255 LEU A N 1
ATOM 1952 C CA . LEU A 1 255 ? 7.172 -13.555 9.789 1 96.56 255 LEU A CA 1
ATOM 1953 C C . LEU A 1 255 ? 8.445 -12.82 9.398 1 96.56 255 LEU A C 1
ATOM 1955 O O . LEU A 1 255 ? 9.547 -13.344 9.578 1 96.56 255 LEU A O 1
ATOM 1959 N N . ILE A 1 256 ? 8.289 -11.617 8.875 1 95.19 256 ILE A N 1
ATOM 1960 C CA . ILE A 1 256 ? 9.445 -10.812 8.484 1 95.19 256 ILE A CA 1
ATOM 1961 C C . ILE A 1 256 ? 10.281 -10.484 9.719 1 95.19 256 ILE A C 1
ATOM 1963 O O . ILE A 1 256 ? 11.5 -10.703 9.727 1 95.19 256 ILE A O 1
ATOM 1967 N N . LYS A 1 257 ? 9.672 -10.031 10.758 1 93.69 257 LYS A N 1
ATOM 1968 C CA . LYS A 1 257 ? 10.367 -9.57 11.953 1 93.69 257 LYS A CA 1
ATOM 1969 C C . LYS A 1 257 ? 11.047 -10.727 12.68 1 93.69 257 LYS A C 1
ATOM 1971 O O . LYS A 1 257 ? 12.117 -10.562 13.258 1 93.69 257 LYS A O 1
ATOM 1976 N N . MET A 1 258 ? 10.484 -11.898 12.578 1 95 258 MET A N 1
ATOM 1977 C CA . MET A 1 258 ? 11.055 -13.047 13.281 1 95 258 MET A CA 1
ATOM 1978 C C . MET A 1 258 ? 12 -13.828 12.375 1 95 258 MET A C 1
ATOM 1980 O O . MET A 1 258 ? 12.625 -14.797 12.805 1 95 258 MET A O 1
ATOM 1984 N N . ARG A 1 259 ? 12.023 -13.422 11.07 1 95.31 259 ARG A N 1
ATOM 1985 C CA . ARG A 1 259 ? 12.812 -14.141 10.07 1 95.31 259 ARG A CA 1
ATOM 1986 C C . ARG A 1 259 ? 12.367 -15.594 9.969 1 95.31 259 ARG A C 1
ATOM 1988 O O . ARG A 1 259 ? 13.195 -16.5 9.969 1 95.31 259 ARG A O 1
ATOM 1995 N N . GLY A 1 260 ? 11.039 -15.75 9.938 1 97.12 260 GLY A N 1
ATOM 1996 C CA . GLY A 1 260 ? 10.438 -17.078 9.922 1 97.12 260 GLY A CA 1
ATOM 1997 C C . GLY A 1 260 ? 10.375 -17.672 8.531 1 97.12 260 GLY A C 1
ATOM 1998 O O . GLY A 1 260 ? 10.055 -18.859 8.383 1 97.12 260 GLY A O 1
ATOM 1999 N N . ALA A 1 261 ? 10.695 -16.891 7.5 1 98.25 261 ALA A N 1
ATOM 2000 C CA . ALA A 1 261 ? 10.711 -17.312 6.102 1 98.25 261 ALA A CA 1
ATOM 2001 C C . ALA A 1 261 ? 11.609 -16.406 5.262 1 98.25 261 ALA A C 1
ATOM 2003 O O . ALA A 1 261 ? 11.922 -15.281 5.672 1 98.25 261 ALA A O 1
ATOM 2004 N N . ASP A 1 262 ? 12 -16.859 4.156 1 98.31 262 ASP A N 1
ATOM 2005 C CA . ASP A 1 262 ? 12.828 -16.078 3.242 1 98.31 262 ASP A CA 1
ATOM 2006 C C . ASP A 1 262 ? 11.977 -15.461 2.139 1 98.31 262 ASP A C 1
ATOM 2008 O O . ASP A 1 262 ? 12.352 -14.438 1.561 1 98.31 262 ASP A O 1
ATOM 2012 N N . ILE A 1 263 ? 10.898 -16.047 1.765 1 98.69 263 ILE A N 1
ATOM 2013 C CA . ILE A 1 263 ? 10.008 -15.648 0.689 1 98.69 263 ILE A CA 1
ATOM 2014 C C . ILE A 1 263 ? 8.555 -15.75 1.16 1 98.69 263 ILE A C 1
ATOM 2016 O O . ILE A 1 263 ? 8.219 -16.609 1.974 1 98.69 263 ILE A O 1
ATOM 2020 N N . ILE A 1 264 ? 7.684 -14.898 0.723 1 98.75 264 ILE A N 1
ATOM 2021 C CA . ILE A 1 264 ? 6.27 -14.906 1.07 1 98.75 264 ILE A CA 1
ATOM 2022 C C . ILE A 1 264 ? 5.438 -15.266 -0.158 1 98.75 264 ILE A C 1
ATOM 2024 O O . ILE A 1 264 ? 5.617 -14.688 -1.231 1 98.75 264 ILE A O 1
ATOM 2028 N N . ASN A 1 265 ? 4.578 -16.234 -0.055 1 98.81 265 ASN A N 1
ATOM 2029 C CA . ASN A 1 265 ? 3.637 -16.547 -1.12 1 98.81 265 ASN A CA 1
ATOM 2030 C C . ASN A 1 265 ? 2.334 -15.773 -0.973 1 98.81 265 ASN A C 1
ATOM 2032 O O . ASN A 1 265 ? 1.622 -15.922 0.022 1 98.81 265 ASN A O 1
ATOM 2036 N N . ILE A 1 266 ? 2.033 -14.961 -1.937 1 98.88 266 ILE A N 1
ATOM 2037 C CA . ILE A 1 266 ? 0.783 -14.211 -1.968 1 98.88 266 ILE A CA 1
ATOM 2038 C C . ILE A 1 266 ? -0.24 -14.945 -2.83 1 98.88 266 ILE A C 1
ATOM 2040 O O . ILE A 1 266 ? 0.042 -15.289 -3.98 1 98.88 266 ILE A O 1
ATOM 2044 N N . LYS A 1 267 ? -1.367 -15.227 -2.285 1 98.81 267 LYS A N 1
ATOM 2045 C CA . LYS A 1 267 ? -2.508 -15.75 -3.031 1 98.81 267 LYS A CA 1
ATOM 2046 C C . LYS A 1 267 ? -3.77 -14.945 -2.748 1 98.81 267 LYS A C 1
ATOM 2048 O O . LYS A 1 267 ? -4.121 -14.719 -1.588 1 98.81 267 LYS A O 1
ATOM 2053 N N . LEU A 1 268 ? -4.465 -14.547 -3.756 1 98.81 268 LEU A N 1
ATOM 2054 C CA . LEU A 1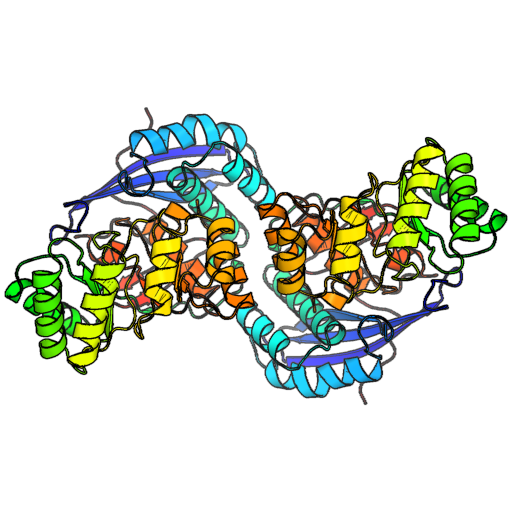 268 ? -5.621 -13.672 -3.596 1 98.81 268 LEU A CA 1
ATOM 2055 C C . LEU A 1 268 ? -6.688 -14.328 -2.73 1 98.81 268 LEU A C 1
ATOM 2057 O O . LEU A 1 268 ? -7.387 -13.656 -1.973 1 98.81 268 LEU A O 1
ATOM 2061 N N . MET A 1 269 ? -6.812 -15.641 -2.762 1 98.75 269 MET A N 1
ATOM 2062 C CA . MET A 1 269 ? -7.816 -16.359 -1.98 1 98.75 269 MET A CA 1
ATOM 2063 C C . MET A 1 269 ? -7.461 -16.344 -0.497 1 98.75 269 MET A C 1
ATOM 2065 O O . MET A 1 269 ? -8.328 -16.547 0.354 1 98.75 269 MET A O 1
ATOM 2069 N N . LYS A 1 270 ? -6.211 -16.234 -0.156 1 98.44 270 LYS A N 1
ATOM 2070 C CA . LYS A 1 270 ? -5.793 -16.109 1.238 1 98.44 270 LYS A CA 1
ATOM 2071 C C . LYS A 1 270 ? -5.895 -14.664 1.717 1 98.44 270 LYS A C 1
ATOM 2073 O O . LYS A 1 270 ? -6.41 -14.398 2.805 1 98.44 270 LYS A O 1
ATOM 2078 N N . THR A 1 271 ? -5.539 -13.703 0.854 1 98.56 271 THR A N 1
ATOM 2079 C CA . THR A 1 271 ? -5.449 -12.305 1.258 1 98.56 271 THR A CA 1
ATOM 2080 C C . THR A 1 271 ? -6.828 -11.648 1.246 1 98.56 271 THR A C 1
ATOM 2082 O O . THR A 1 271 ? -6.988 -10.516 1.709 1 98.56 271 THR A O 1
ATOM 2085 N N . GLY A 1 272 ? -7.836 -12.367 0.662 1 98.38 272 GLY A N 1
ATOM 2086 C CA . GLY A 1 272 ? -9.164 -11.781 0.557 1 98.38 272 GLY A CA 1
ATOM 2087 C C . GLY A 1 272 ? -9.281 -10.766 -0.563 1 98.38 272 GLY A C 1
ATOM 2088 O O . GLY A 1 272 ? -10.055 -9.812 -0.464 1 98.38 272 GLY A O 1
ATOM 2089 N N . GLY A 1 273 ? -8.422 -10.938 -1.604 1 98.56 273 GLY A N 1
ATOM 2090 C CA . GLY A 1 273 ? -8.492 -10.039 -2.746 1 98.56 273 GLY A CA 1
ATOM 2091 C C . GLY A 1 273 ? -7.207 -9.266 -2.98 1 98.56 273 GLY A C 1
ATOM 2092 O O . GLY A 1 273 ? -6.133 -9.703 -2.568 1 98.56 273 GLY A O 1
ATOM 2093 N N . LEU A 1 274 ? -7.297 -8.195 -3.74 1 98.81 274 LEU A N 1
ATOM 2094 C CA . LEU A 1 274 ? -6.141 -7.457 -4.238 1 98.81 274 LEU A CA 1
ATOM 2095 C C . LEU A 1 274 ? -5.605 -6.5 -3.178 1 98.81 274 LEU A C 1
ATOM 2097 O O . LEU A 1 274 ? -4.395 -6.293 -3.076 1 98.81 274 LEU A O 1
ATOM 2101 N N . SER A 1 275 ? -6.488 -5.902 -2.377 1 98.56 275 SER A N 1
ATOM 2102 C CA . SER A 1 275 ? -6.09 -4.832 -1.47 1 98.56 275 SER A CA 1
ATOM 2103 C C . SER A 1 275 ? -5.008 -5.305 -0.5 1 98.56 275 SER A C 1
ATOM 2105 O O . SER A 1 275 ? -3.941 -4.699 -0.409 1 98.56 275 SER A O 1
ATOM 2107 N N . ASN A 1 276 ? -5.242 -6.406 0.181 1 98.62 276 ASN A N 1
ATOM 2108 C CA . ASN A 1 276 ? -4.266 -6.941 1.124 1 98.62 276 ASN A CA 1
ATOM 2109 C C . ASN A 1 276 ? -3.057 -7.535 0.404 1 98.62 276 ASN A C 1
ATOM 2111 O O . ASN A 1 276 ? -1.938 -7.488 0.92 1 98.62 276 ASN A O 1
ATOM 2115 N N . ALA A 1 277 ? -3.26 -8.102 -0.801 1 98.88 277 ALA A N 1
ATOM 2116 C CA . ALA A 1 277 ? -2.139 -8.586 -1.602 1 98.88 277 ALA A CA 1
ATOM 2117 C C . ALA A 1 277 ? -1.152 -7.461 -1.903 1 98.88 277 ALA A C 1
ATOM 2119 O O . ALA A 1 277 ? 0.06 -7.637 -1.764 1 98.88 277 ALA A O 1
ATOM 2120 N N . ILE A 1 278 ? -1.693 -6.316 -2.307 1 98.75 278 ILE A N 1
ATOM 2121 C CA . ILE A 1 278 ? -0.884 -5.148 -2.627 1 98.75 278 ILE A CA 1
ATOM 2122 C C . ILE A 1 278 ? -0.157 -4.664 -1.374 1 98.75 278 ILE A C 1
ATOM 2124 O O . ILE A 1 278 ? 1.034 -4.348 -1.423 1 98.75 278 ILE A O 1
ATOM 2128 N N . LYS A 1 279 ? -0.86 -4.637 -0.212 1 98.38 279 LYS A N 1
ATOM 2129 C CA . LYS A 1 279 ? -0.232 -4.238 1.044 1 98.38 279 LYS A CA 1
ATOM 2130 C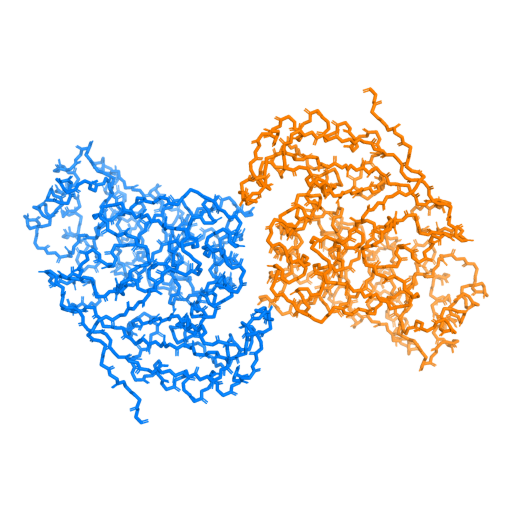 C . LYS A 1 279 ? 0.949 -5.145 1.38 1 98.38 279 LYS A C 1
ATOM 2132 O O . LYS A 1 279 ? 2.01 -4.664 1.789 1 98.38 279 LYS A O 1
ATOM 2137 N N . ILE A 1 280 ? 0.78 -6.453 1.209 1 98.69 280 ILE A N 1
ATOM 2138 C CA . ILE A 1 280 ? 1.828 -7.422 1.516 1 98.69 280 ILE A CA 1
ATOM 2139 C C . ILE A 1 280 ? 3.025 -7.195 0.595 1 98.69 280 ILE A C 1
ATOM 2141 O O . ILE A 1 280 ? 4.172 -7.168 1.051 1 98.69 280 ILE A O 1
ATOM 2145 N N . ALA A 1 281 ? 2.773 -7.012 -0.707 1 98.69 281 ALA A N 1
ATOM 2146 C CA . ALA A 1 281 ? 3.85 -6.766 -1.663 1 98.69 281 ALA A CA 1
ATOM 2147 C C . ALA A 1 281 ? 4.633 -5.508 -1.295 1 98.69 281 ALA A C 1
ATOM 2149 O O . ALA A 1 281 ? 5.863 -5.5 -1.34 1 98.69 281 ALA A O 1
ATOM 2150 N N . ASP A 1 282 ? 3.916 -4.484 -0.961 1 97.5 282 ASP A N 1
ATOM 2151 C CA . ASP A 1 282 ? 4.547 -3.221 -0.589 1 97.5 282 ASP A CA 1
ATOM 2152 C C . ASP A 1 282 ? 5.383 -3.377 0.678 1 97.5 282 ASP A C 1
ATOM 2154 O O . ASP A 1 282 ? 6.5 -2.859 0.758 1 97.5 282 ASP A O 1
ATOM 2158 N N . MET A 1 283 ? 4.867 -4.09 1.65 1 95.94 283 MET A N 1
ATOM 2159 C CA . MET A 1 283 ? 5.578 -4.32 2.906 1 95.94 283 MET A CA 1
ATOM 2160 C C . MET A 1 283 ? 6.832 -5.156 2.676 1 95.94 283 MET A C 1
ATOM 2162 O O . MET A 1 283 ? 7.887 -4.875 3.25 1 95.94 283 MET A O 1
ATOM 2166 N N . ALA A 1 284 ? 6.637 -6.164 1.895 1 97.44 284 ALA A N 1
ATOM 2167 C CA . ALA A 1 284 ? 7.793 -7 1.569 1 97.44 284 ALA A CA 1
ATOM 2168 C C . ALA A 1 284 ? 8.898 -6.176 0.919 1 97.44 284 ALA A C 1
ATOM 2170 O O . ALA A 1 284 ? 10.078 -6.355 1.231 1 97.44 284 ALA A O 1
ATOM 2171 N N . ALA A 1 285 ? 8.555 -5.238 0.049 1 96.25 285 ALA A N 1
ATOM 2172 C CA . ALA A 1 285 ? 9.523 -4.375 -0.621 1 96.25 285 ALA A CA 1
ATOM 2173 C C . ALA A 1 285 ? 10.289 -3.52 0.388 1 96.25 285 ALA A C 1
ATOM 2175 O O . ALA A 1 285 ? 11.492 -3.297 0.24 1 96.25 285 ALA A O 1
ATOM 2176 N N . VAL A 1 286 ? 9.586 -3.025 1.384 1 94.81 286 VAL A N 1
ATOM 2177 C CA . VAL A 1 286 ? 10.172 -2.176 2.414 1 94.81 286 VAL A CA 1
ATOM 2178 C C . VAL A 1 286 ? 11.281 -2.932 3.135 1 94.81 286 VAL A C 1
ATOM 2180 O O . VAL A 1 286 ? 12.297 -2.342 3.512 1 94.81 286 VAL A O 1
ATOM 2183 N N . TYR A 1 287 ? 11.156 -4.234 3.275 1 95.81 287 TYR A N 1
ATOM 2184 C CA . TYR A 1 287 ? 12.109 -5.043 4.02 1 95.81 287 TYR A CA 1
ATOM 2185 C C . TYR A 1 287 ? 13.016 -5.824 3.076 1 95.81 287 TYR A C 1
ATOM 2187 O O . TYR A 1 287 ? 13.734 -6.734 3.504 1 95.81 287 TYR A O 1
ATOM 2195 N N . ASP A 1 288 ? 12.938 -5.59 1.751 1 95.06 288 ASP A N 1
ATOM 2196 C CA . ASP A 1 288 ? 13.734 -6.262 0.733 1 95.06 288 ASP A CA 1
ATOM 2197 C C . ASP A 1 288 ? 13.484 -7.77 0.744 1 95.06 288 ASP A C 1
ATOM 2199 O O . ASP A 1 288 ? 14.43 -8.562 0.633 1 95.06 288 ASP A O 1
ATOM 2203 N N . MET A 1 289 ? 12.328 -8.141 1.03 1 96.69 289 MET A N 1
ATOM 2204 C CA . MET A 1 289 ? 11.906 -9.539 0.988 1 96.69 289 MET A CA 1
ATOM 2205 C C . MET A 1 289 ? 11.195 -9.852 -0.323 1 96.69 289 MET A C 1
ATOM 2207 O O . MET A 1 289 ? 10.391 -9.055 -0.805 1 96.69 289 MET A O 1
ATOM 2211 N N . GLU A 1 290 ? 11.445 -10.992 -0.881 1 97.94 290 GLU A N 1
ATOM 2212 C CA . GLU A 1 290 ? 10.82 -11.398 -2.133 1 97.94 290 GLU A CA 1
ATOM 2213 C C . GLU A 1 290 ? 9.469 -12.062 -1.882 1 97.94 290 GLU A C 1
ATOM 2215 O O . GLU A 1 290 ? 9.242 -12.633 -0.813 1 97.94 290 GLU A O 1
ATOM 2220 N N . CYS A 1 291 ? 8.656 -11.93 -2.826 1 98.81 291 CYS A N 1
ATOM 2221 C CA . CYS A 1 291 ? 7.363 -12.609 -2.824 1 98.81 291 CYS A CA 1
ATOM 2222 C C . CYS A 1 291 ? 7.195 -13.469 -4.074 1 98.81 291 CYS A C 1
ATOM 2224 O O . CYS A 1 291 ? 7.828 -13.203 -5.098 1 98.81 291 CYS A O 1
ATOM 2226 N N . MET A 1 292 ? 6.512 -14.477 -3.895 1 98.88 292 MET A N 1
ATOM 2227 C CA . MET A 1 292 ? 5.867 -15.18 -5 1 98.88 292 MET A CA 1
ATOM 2228 C C . MET A 1 292 ? 4.367 -14.914 -5.012 1 98.88 292 MET A C 1
ATOM 2230 O O . MET A 1 292 ? 3.746 -14.781 -3.955 1 98.88 292 MET A O 1
ATOM 2234 N N . ILE A 1 293 ? 3.818 -14.734 -6.16 1 98.81 293 ILE A N 1
ATOM 2235 C CA . ILE A 1 293 ? 2.361 -14.75 -6.234 1 98.81 293 ILE A CA 1
ATOM 2236 C C . ILE A 1 293 ? 1.891 -16.078 -6.82 1 98.81 293 ILE A C 1
ATOM 2238 O O . ILE A 1 293 ? 2.363 -16.5 -7.875 1 98.81 293 ILE A O 1
ATOM 2242 N N . GLY A 1 294 ? 1.113 -16.781 -6.086 1 98.5 294 GLY A N 1
ATOM 2243 C CA . GLY A 1 294 ? 0.577 -18.078 -6.488 1 98.5 294 GLY A CA 1
ATOM 2244 C C . GLY A 1 294 ? -0.936 -18.094 -6.598 1 98.5 294 GLY A C 1
ATOM 2245 O O . GLY A 1 294 ? -1.581 -17.047 -6.449 1 98.5 294 GLY A O 1
ATOM 2246 N N . CYS A 1 295 ? -1.43 -19.172 -6.973 1 97.75 295 CYS A N 1
ATOM 2247 C CA . CYS A 1 295 ? -2.869 -19.375 -7.082 1 97.75 295 CYS A CA 1
ATOM 2248 C C . CYS A 1 295 ? -3.27 -20.75 -6.527 1 97.75 295 CYS A C 1
ATOM 2250 O O . CYS A 1 295 ? -2.42 -21.609 -6.34 1 97.75 295 CYS A O 1
ATOM 2252 N N . MET A 1 296 ? -4.531 -20.812 -6.133 1 95.94 296 MET A N 1
ATOM 2253 C CA . MET A 1 296 ? -5.133 -22.125 -5.945 1 95.94 296 MET A CA 1
ATOM 2254 C C . MET A 1 296 ? -5.387 -22.812 -7.285 1 95.94 296 MET A C 1
ATOM 2256 O O . MET A 1 296 ? -4.836 -22.406 -8.305 1 95.94 296 MET A O 1
ATOM 2260 N N . LEU A 1 297 ? -6.008 -24 -7.223 1 94.94 297 LEU A N 1
ATOM 2261 C CA . LEU A 1 297 ? -6.539 -24.531 -8.469 1 94.94 297 LEU A CA 1
ATOM 2262 C C . LEU A 1 297 ? -7.777 -23.766 -8.906 1 94.94 297 LEU A C 1
ATOM 2264 O O . LEU A 1 297 ? -8.898 -24.094 -8.5 1 94.94 297 LEU A O 1
ATOM 2268 N N . GLU A 1 298 ? -7.617 -22.719 -9.641 1 95.5 298 GLU A N 1
ATOM 2269 C CA . GLU A 1 298 ? -8.672 -21.766 -9.992 1 95.5 298 GLU A CA 1
ATOM 2270 C C . GLU A 1 298 ? -8.594 -21.375 -11.461 1 95.5 298 GLU A C 1
ATOM 2272 O O . GLU A 1 298 ? -7.59 -21.625 -12.133 1 95.5 298 GLU A O 1
ATOM 2277 N N . SER A 1 299 ? -9.609 -20.766 -11.984 1 95.31 299 SER A N 1
ATOM 2278 C CA . SER A 1 299 ? -9.773 -20.469 -13.406 1 95.31 299 SER A CA 1
ATOM 2279 C C . SER A 1 299 ? -9.008 -19.219 -13.797 1 95.31 299 SER A C 1
ATOM 2281 O O . SER A 1 299 ? -8.398 -18.562 -12.953 1 95.31 299 SER A O 1
ATOM 2283 N N . ALA A 1 300 ? -9.148 -18.875 -15.086 1 97.69 300 ALA A N 1
ATOM 2284 C CA . ALA A 1 300 ? -8.445 -17.734 -15.664 1 97.69 300 ALA A CA 1
ATOM 2285 C C . ALA A 1 300 ? -8.961 -16.422 -15.102 1 97.69 300 ALA A C 1
ATOM 2287 O O . ALA A 1 300 ? -8.281 -15.398 -15.156 1 97.69 300 ALA A O 1
ATOM 2288 N N . ILE A 1 301 ? -10.172 -16.406 -14.531 1 98.25 301 ILE A N 1
ATOM 2289 C CA . ILE A 1 301 ? -10.758 -15.172 -14.039 1 98.25 301 ILE A CA 1
ATOM 2290 C C . ILE A 1 301 ? -9.906 -14.609 -12.906 1 98.25 301 ILE A C 1
ATOM 2292 O O . ILE A 1 301 ? -9.312 -13.539 -13.031 1 98.25 301 ILE A O 1
ATOM 2296 N N . SER A 1 302 ? -9.766 -15.367 -11.844 1 98.56 302 SER A N 1
ATOM 2297 C CA . SER A 1 302 ? -9.031 -14.898 -10.68 1 98.56 302 SER A CA 1
ATOM 2298 C C . SER A 1 302 ? -7.535 -14.844 -10.953 1 98.56 302 SER A C 1
ATOM 2300 O O . SER A 1 302 ? -6.832 -13.977 -10.422 1 98.56 302 SER A O 1
ATOM 2302 N N . VAL A 1 303 ? -7.02 -15.727 -11.789 1 98.69 303 VAL A N 1
ATOM 2303 C CA . VAL A 1 303 ? -5.59 -15.758 -12.078 1 98.69 303 VAL A CA 1
ATOM 2304 C C . VAL A 1 303 ? -5.203 -14.539 -12.914 1 98.69 303 VAL A C 1
ATOM 2306 O O . VAL A 1 303 ? -4.09 -14.023 -12.789 1 98.69 303 VAL A O 1
ATOM 2309 N N . SER A 1 304 ? -6.145 -14.039 -13.766 1 98.75 304 SER A N 1
ATOM 2310 C CA . SER A 1 304 ? -5.906 -12.773 -14.461 1 98.75 304 SER A CA 1
ATOM 2311 C C . SER A 1 304 ? -5.664 -11.641 -13.477 1 98.75 304 SER A C 1
ATOM 2313 O O . SER A 1 304 ? -4.75 -10.836 -13.664 1 98.75 304 SER A O 1
ATOM 2315 N N . ALA A 1 305 ? -6.508 -11.594 -12.469 1 98.88 305 ALA A N 1
ATOM 2316 C CA . ALA A 1 305 ? -6.348 -10.555 -11.453 1 98.88 305 ALA A CA 1
ATOM 2317 C C . ALA A 1 305 ? -4.988 -10.656 -10.773 1 98.88 305 ALA A C 1
ATOM 2319 O O . ALA A 1 305 ? -4.305 -9.656 -10.578 1 98.88 305 ALA A O 1
ATOM 2320 N N . ALA A 1 306 ? -4.594 -11.859 -10.422 1 98.94 306 ALA A N 1
ATOM 2321 C CA . ALA A 1 306 ? -3.295 -12.094 -9.797 1 98.94 306 ALA A CA 1
ATOM 2322 C C . ALA A 1 306 ? -2.156 -11.648 -10.703 1 98.94 306 ALA A C 1
ATOM 2324 O O . ALA A 1 306 ? -1.171 -11.07 -10.242 1 98.94 306 ALA A O 1
ATOM 2325 N N . ALA A 1 307 ? -2.295 -11.906 -11.961 1 98.94 307 ALA A N 1
ATOM 2326 C CA . ALA A 1 307 ? -1.278 -11.516 -12.938 1 98.94 307 ALA A CA 1
ATOM 2327 C C . ALA A 1 307 ? -1.132 -10 -12.992 1 98.94 307 ALA A C 1
ATOM 2329 O O . ALA A 1 307 ? -0.017 -9.477 -13.094 1 98.94 307 ALA A O 1
ATOM 2330 N N . HIS A 1 308 ? -2.256 -9.32 -12.984 1 98.94 308 HIS A N 1
ATOM 2331 C CA . HIS A 1 308 ? -2.213 -7.863 -12.984 1 98.94 308 HIS A CA 1
ATOM 2332 C C . HIS A 1 308 ? -1.461 -7.336 -11.766 1 98.94 308 HIS A C 1
ATOM 2334 O O . HIS A 1 308 ? -0.67 -6.395 -11.875 1 98.94 308 HIS A O 1
ATOM 2340 N N . VAL A 1 309 ? -1.675 -7.906 -10.602 1 98.88 309 VAL A N 1
ATOM 2341 C CA . VAL A 1 309 ? -0.979 -7.504 -9.391 1 98.88 309 VAL A CA 1
ATOM 2342 C C . VAL A 1 309 ? 0.513 -7.801 -9.523 1 98.88 309 VAL A C 1
ATOM 2344 O O . VAL A 1 309 ? 1.352 -6.973 -9.164 1 98.88 309 VAL A O 1
ATOM 2347 N N . ALA A 1 310 ? 0.86 -8.969 -10.039 1 98.88 310 ALA A N 1
ATOM 2348 C CA . ALA A 1 310 ? 2.254 -9.383 -10.203 1 98.88 310 ALA A CA 1
ATOM 2349 C C . ALA A 1 310 ? 3.02 -8.391 -11.07 1 98.88 310 ALA A C 1
ATOM 2351 O O . ALA A 1 310 ? 4.133 -7.988 -10.734 1 98.88 310 ALA A O 1
ATOM 2352 N N . VAL A 1 311 ? 2.373 -8.016 -12.148 1 98.69 311 VAL A N 1
ATOM 2353 C CA . VAL A 1 311 ? 2.992 -7.086 -13.086 1 98.69 311 VAL A CA 1
ATOM 2354 C C . VAL A 1 311 ? 3.225 -5.738 -12.406 1 98.69 311 VAL A C 1
ATOM 2356 O O . VAL A 1 311 ? 4.32 -5.176 -12.484 1 98.69 311 VAL A O 1
ATOM 2359 N N . ALA A 1 312 ? 2.248 -5.266 -11.742 1 98.62 312 ALA A N 1
ATOM 2360 C CA . ALA A 1 312 ? 2.297 -3.936 -11.148 1 98.62 312 ALA A CA 1
ATOM 2361 C C . ALA A 1 312 ? 3.277 -3.895 -9.977 1 98.62 312 ALA A C 1
ATOM 2363 O O . ALA A 1 312 ? 3.902 -2.863 -9.719 1 98.62 312 ALA A O 1
ATOM 2364 N N . LYS A 1 313 ? 3.396 -4.977 -9.234 1 98.69 313 LYS A N 1
ATOM 2365 C CA . LYS A 1 313 ? 4.219 -5.023 -8.031 1 98.69 313 LYS A CA 1
ATOM 2366 C C . LYS A 1 313 ? 5.457 -5.891 -8.234 1 98.69 313 LYS A C 1
ATOM 2368 O O . LYS A 1 313 ? 5.906 -6.57 -7.312 1 98.69 313 LYS A O 1
ATOM 2373 N N . SER A 1 314 ? 6.055 -5.812 -9.391 1 98 314 SER A N 1
ATOM 2374 C CA . SER A 1 314 ? 7.172 -6.656 -9.797 1 98 314 SER A CA 1
ATOM 2375 C C . SER A 1 314 ? 8.43 -6.344 -8.992 1 98 314 SER A C 1
ATOM 2377 O O . SER A 1 314 ? 9.391 -7.109 -9.008 1 98 314 SER A O 1
ATOM 2379 N N . GLN A 1 315 ? 8.461 -5.242 -8.234 1 95.81 315 GLN A N 1
ATOM 2380 C CA . GLN A 1 315 ? 9.609 -4.906 -7.406 1 95.81 315 GLN A CA 1
ATOM 2381 C C . GLN A 1 315 ? 9.789 -5.91 -6.273 1 95.81 315 GLN A C 1
ATOM 2383 O O . GLN A 1 315 ? 10.906 -6.18 -5.84 1 95.81 315 GLN A O 1
ATOM 2388 N N . SER A 1 316 ? 8.633 -6.391 -5.824 1 97.69 316 SER A N 1
ATOM 2389 C CA . SER A 1 316 ? 8.703 -7.352 -4.727 1 97.69 316 SER A CA 1
ATOM 2390 C C . SER A 1 316 ? 8.227 -8.734 -5.164 1 97.69 316 SER A C 1
ATOM 2392 O O . SER A 1 316 ? 8.703 -9.75 -4.652 1 97.69 316 SER A O 1
ATOM 2394 N N . ILE A 1 317 ? 7.289 -8.789 -6.102 1 98.69 317 ILE A N 1
ATOM 2395 C CA . ILE A 1 317 ? 6.832 -10.07 -6.625 1 98.69 317 ILE A CA 1
ATOM 2396 C C . ILE A 1 317 ? 7.75 -10.531 -7.758 1 98.69 317 ILE A C 1
ATOM 2398 O O . ILE A 1 317 ? 7.543 -10.172 -8.914 1 98.69 317 ILE A O 1
ATOM 2402 N N . THR A 1 318 ? 8.695 -11.383 -7.371 1 98.31 318 THR A N 1
ATOM 2403 C CA . THR A 1 318 ? 9.75 -11.75 -8.305 1 98.31 318 THR A CA 1
ATOM 2404 C C . THR A 1 318 ? 9.555 -13.18 -8.812 1 98.31 318 THR A C 1
ATOM 2406 O O . THR A 1 318 ? 10.234 -13.609 -9.742 1 98.31 318 THR A O 1
ATOM 2409 N N . LYS A 1 319 ? 8.695 -13.922 -8.195 1 98.69 319 LYS A N 1
ATOM 2410 C CA . LYS A 1 319 ? 8.398 -15.305 -8.578 1 98.69 319 LYS A CA 1
ATOM 2411 C C . LYS A 1 319 ? 6.914 -15.477 -8.883 1 98.69 319 LYS A C 1
ATOM 2413 O O . LYS A 1 319 ? 6.066 -14.898 -8.203 1 98.69 319 LYS A O 1
ATOM 2418 N N . ILE A 1 320 ? 6.633 -16.297 -9.898 1 98.81 320 ILE A N 1
ATOM 2419 C CA . ILE A 1 320 ? 5.27 -16.438 -10.391 1 98.81 320 ILE A CA 1
ATOM 2420 C C . ILE A 1 320 ? 4.867 -17.906 -10.383 1 98.81 320 ILE A C 1
ATOM 2422 O O . ILE A 1 320 ? 5.562 -18.75 -10.945 1 98.81 320 ILE A O 1
ATOM 2426 N N . ASP A 1 321 ? 3.838 -18.219 -9.672 1 98.75 321 ASP A N 1
ATOM 2427 C CA . ASP A 1 321 ? 3.193 -19.531 -9.664 1 98.75 321 ASP A CA 1
ATOM 2428 C C . ASP A 1 321 ? 1.704 -19.406 -9.984 1 98.75 321 ASP A C 1
ATOM 2430 O O . ASP A 1 321 ? 0.862 -19.531 -9.094 1 98.75 321 ASP A O 1
ATOM 2434 N N . LEU A 1 322 ? 1.449 -19.125 -11.258 1 98.62 322 LEU A N 1
ATOM 2435 C CA . LEU A 1 322 ? 0.092 -18.922 -11.75 1 98.62 322 LEU A CA 1
ATOM 2436 C C . LEU A 1 322 ? -0.259 -19.953 -12.82 1 98.62 322 LEU A C 1
ATOM 2438 O O . LEU A 1 322 ? -0.701 -19.594 -13.914 1 98.62 322 LEU A O 1
ATOM 2442 N N . ASP A 1 323 ? -0.106 -21.219 -12.484 1 97.44 323 ASP A N 1
ATOM 2443 C CA . ASP A 1 323 ? -0.224 -22.297 -13.461 1 97.44 323 ASP A CA 1
ATOM 2444 C C . ASP A 1 323 ? -1.634 -22.875 -13.461 1 97.44 323 ASP A C 1
ATOM 2446 O O . ASP A 1 323 ? -1.914 -23.828 -14.195 1 97.44 323 ASP A O 1
ATOM 2450 N N . GLY A 1 324 ? -2.566 -22.328 -12.664 1 94.62 324 GLY A N 1
ATOM 2451 C CA . GLY A 1 324 ? -3.924 -22.844 -12.57 1 94.62 324 GLY A CA 1
ATOM 2452 C C . GLY A 1 324 ? -4.57 -23.094 -13.922 1 94.62 324 GLY A C 1
ATOM 2453 O O . GLY A 1 324 ? -4.941 -24.219 -14.25 1 94.62 324 GLY A O 1
ATOM 2454 N N . PRO A 1 325 ? -4.641 -22.078 -14.711 1 95 325 PRO A N 1
ATOM 2455 C CA . PRO A 1 325 ? -5.285 -22.203 -16.016 1 95 325 PRO A CA 1
ATOM 2456 C C . PRO A 1 325 ? -4.617 -23.234 -16.922 1 95 325 PRO A C 1
ATOM 2458 O O . PRO A 1 325 ? -5.273 -23.828 -17.781 1 95 325 PRO A O 1
ATOM 2461 N N . SER A 1 326 ? -3.352 -23.531 -16.719 1 93.38 326 SER A N 1
ATOM 2462 C CA . SER A 1 326 ? -2.619 -24.484 -17.562 1 93.38 326 SER A CA 1
ATOM 2463 C C . SER A 1 326 ? -3.074 -25.906 -17.312 1 93.38 326 SER A C 1
ATOM 2465 O O . SER A 1 326 ? -2.863 -26.797 -18.156 1 93.38 326 SER A O 1
ATOM 2467 N N . TRP A 1 327 ? -3.709 -26.156 -16.188 1 93.88 327 TRP A N 1
ATOM 2468 C CA . TRP A 1 327 ? -4.184 -27.484 -15.828 1 93.88 327 TRP A CA 1
ATOM 2469 C C . TRP A 1 327 ? -5.516 -27.797 -16.5 1 93.88 327 TRP A C 1
ATOM 2471 O O . TRP A 1 327 ? -5.922 -28.953 -16.594 1 93.88 327 TRP A O 1
ATOM 2481 N N . ALA A 1 328 ? -6.172 -26.734 -16.906 1 94.62 328 ALA A N 1
ATOM 2482 C CA . ALA A 1 328 ? -7.516 -26.906 -17.453 1 94.62 328 ALA A CA 1
ATOM 2483 C C . ALA A 1 328 ? -7.473 -27.484 -18.859 1 94.62 328 ALA A C 1
ATOM 2485 O O . ALA A 1 328 ? -6.594 -27.156 -19.641 1 94.62 328 ALA A O 1
ATOM 2486 N N . ALA A 1 329 ? -8.422 -28.312 -19.188 1 95 329 ALA A N 1
ATOM 2487 C CA . ALA A 1 329 ? -8.531 -28.891 -20.531 1 95 329 ALA A CA 1
ATOM 2488 C C . ALA A 1 329 ? -8.914 -27.844 -21.562 1 95 329 ALA A C 1
ATOM 2490 O O . ALA A 1 329 ? -8.648 -28.016 -22.75 1 95 329 ALA A O 1
ATOM 2491 N N . SER A 1 330 ? -9.555 -26.828 -21.078 1 94.38 330 SER A N 1
ATOM 2492 C CA . SER A 1 330 ? -9.969 -25.703 -21.906 1 94.38 330 SER A CA 1
ATOM 2493 C C . SER A 1 330 ? -10.102 -24.422 -21.094 1 94.38 330 SER A C 1
ATOM 2495 O O . SER A 1 330 ? -10.141 -24.469 -19.875 1 94.38 330 SER A O 1
ATOM 2497 N N . ASN A 1 331 ? -10.094 -23.344 -21.812 1 95.25 331 ASN A N 1
ATOM 2498 C CA . ASN A 1 331 ? -10.312 -22.047 -21.172 1 95.25 331 ASN A CA 1
ATOM 2499 C C . ASN A 1 331 ? -11.641 -21.438 -21.594 1 95.25 331 ASN A C 1
ATOM 2501 O O . ASN A 1 331 ? -11.773 -20.922 -22.703 1 95.25 331 ASN A O 1
ATOM 2505 N N . PRO A 1 332 ? -12.578 -21.406 -20.734 1 96.38 332 PRO A N 1
ATOM 2506 C CA . PRO A 1 332 ? -13.891 -20.875 -21.094 1 96.38 332 PRO A CA 1
ATOM 2507 C C . PRO A 1 332 ? -13.969 -19.359 -20.938 1 96.38 332 PRO A C 1
ATOM 2509 O O . PRO A 1 332 ? -15.008 -18.766 -21.234 1 96.38 332 PRO A O 1
ATOM 2512 N N . VAL A 1 333 ? -12.969 -18.766 -20.469 1 97 333 VAL A N 1
ATOM 2513 C CA . VAL A 1 333 ? -12.945 -17.312 -20.25 1 97 333 VAL A CA 1
ATOM 2514 C C . VAL A 1 333 ? -12.477 -16.609 -21.516 1 97 333 VAL A C 1
ATOM 2516 O O . VAL A 1 333 ? -11.375 -16.859 -22 1 97 333 VAL A O 1
ATOM 2519 N N . ARG A 1 334 ? -13.336 -15.727 -22.047 1 97 334 ARG A N 1
ATOM 2520 C CA . ARG A 1 334 ? -12.977 -14.922 -23.203 1 97 334 ARG A CA 1
ATOM 2521 C C . ARG A 1 334 ? -12.336 -13.602 -22.781 1 97 334 ARG A C 1
ATOM 2523 O O . ARG A 1 334 ? -12.875 -12.891 -21.938 1 97 334 ARG A O 1
ATOM 2530 N N . GLY A 1 335 ? -11.195 -13.336 -23.375 1 96.75 335 GLY A N 1
ATOM 2531 C CA . GLY A 1 335 ? -10.43 -12.18 -22.953 1 96.75 335 GLY A CA 1
ATOM 2532 C C . GLY A 1 335 ? -9.594 -12.438 -21.719 1 96.75 335 GLY A C 1
ATOM 2533 O O . GLY A 1 335 ? -9.172 -13.57 -21.469 1 96.75 335 GLY A O 1
ATOM 2534 N N . GLY A 1 336 ? -9.219 -11.367 -21.031 1 96.88 336 GLY A N 1
ATOM 2535 C CA . GLY A 1 336 ? -8.359 -11.523 -19.875 1 96.88 336 GLY A CA 1
ATOM 2536 C C . GLY A 1 336 ? -6.918 -11.836 -20.234 1 96.88 336 GLY A C 1
ATOM 2537 O O . GLY A 1 336 ? -6.492 -11.594 -21.375 1 96.88 336 GLY A O 1
ATOM 2538 N N . ALA A 1 337 ? -6.223 -12.297 -19.266 1 97.88 337 ALA A N 1
ATOM 2539 C CA . ALA A 1 337 ? -4.836 -12.68 -19.516 1 97.88 337 ALA A CA 1
ATOM 2540 C C . ALA A 1 337 ? -4.758 -13.883 -20.453 1 97.88 337 ALA A C 1
ATOM 2542 O O . ALA A 1 337 ? -5.648 -14.734 -20.438 1 97.88 337 ALA A O 1
ATOM 2543 N N . SER A 1 338 ? -3.717 -13.906 -21.25 1 97.69 338 SER A N 1
ATOM 2544 C CA . SER A 1 338 ? -3.428 -15.062 -22.094 1 97.69 338 SER A CA 1
ATOM 2545 C C . SER A 1 338 ? -2.461 -16.016 -21.391 1 97.69 338 SER A C 1
ATOM 2547 O O . SER A 1 338 ? -1.423 -15.594 -20.891 1 97.69 338 SER A O 1
ATOM 2549 N N . PHE A 1 339 ? -2.834 -17.266 -21.391 1 96.81 339 PHE A N 1
ATOM 2550 C CA . PHE A 1 339 ? -2.01 -18.312 -20.781 1 96.81 339 PHE A CA 1
ATOM 2551 C C . PHE A 1 339 ? -1.508 -19.281 -21.844 1 96.81 339 PHE A C 1
ATOM 2553 O O . PHE A 1 339 ? -2.273 -20.109 -22.344 1 96.81 339 PHE A O 1
ATOM 2560 N N . GLU A 1 340 ? -0.276 -19.219 -22.141 1 96.12 340 GLU A N 1
ATOM 2561 C CA . GLU A 1 340 ? 0.374 -20.109 -23.078 1 96.12 340 GLU A CA 1
ATOM 2562 C C . GLU A 1 340 ? 1.553 -20.828 -22.438 1 96.12 340 GLU A C 1
ATOM 2564 O O . GLU A 1 340 ? 2.697 -20.391 -22.547 1 96.12 340 GLU A O 1
ATOM 2569 N N . ASN A 1 341 ? 1.234 -22 -21.906 1 95.62 341 ASN A N 1
ATOM 2570 C CA . ASN A 1 341 ? 2.221 -22.766 -21.141 1 95.62 341 ASN A CA 1
ATOM 2571 C C . ASN A 1 341 ? 2.881 -21.906 -20.062 1 95.62 341 ASN A C 1
ATOM 2573 O O . ASN A 1 341 ? 2.199 -21.359 -19.203 1 95.62 341 ASN A O 1
ATOM 2577 N N . SER A 1 342 ? 4.145 -21.625 -20.281 1 97.56 342 SER A N 1
ATOM 2578 C CA . SER A 1 342 ? 4.859 -20.906 -19.219 1 97.56 342 SER A CA 1
ATOM 2579 C C . SER A 1 342 ? 4.699 -19.406 -19.359 1 97.56 342 SER A C 1
ATOM 2581 O O . SER A 1 342 ? 5.07 -18.641 -18.453 1 97.56 342 SER A O 1
ATOM 2583 N N . GLU A 1 343 ? 4.113 -18.938 -20.422 1 98 343 GLU A N 1
ATOM 2584 C CA . GLU A 1 343 ? 4.055 -17.5 -20.688 1 98 343 GLU A CA 1
ATOM 2585 C C . GLU A 1 343 ? 2.664 -16.953 -20.406 1 98 343 GLU A C 1
ATOM 2587 O O . GLU A 1 343 ? 1.662 -17.516 -20.859 1 98 343 GLU A O 1
ATOM 2592 N N . ILE A 1 344 ? 2.582 -15.906 -19.641 1 98.44 344 ILE A N 1
ATOM 2593 C CA . ILE A 1 344 ? 1.353 -15.164 -19.375 1 98.44 344 ILE A CA 1
ATOM 2594 C C . ILE A 1 344 ? 1.473 -13.742 -19.906 1 98.44 344 ILE A C 1
ATOM 2596 O O . ILE A 1 344 ? 2.484 -13.07 -19.688 1 98.44 344 ILE A O 1
ATOM 2600 N N . SER A 1 345 ? 0.494 -13.289 -20.625 1 98.56 345 SER A N 1
ATOM 2601 C CA . SER A 1 345 ? 0.519 -11.93 -21.156 1 98.56 345 SER A CA 1
ATOM 2602 C C . SER A 1 345 ? -0.783 -11.195 -20.859 1 98.56 345 SER A C 1
ATOM 2604 O O . SER A 1 345 ? -1.86 -11.789 -20.875 1 98.56 345 SER A O 1
ATOM 2606 N N . LEU A 1 346 ? -0.658 -9.984 -20.562 1 98.31 346 LEU A N 1
ATOM 2607 C CA . LEU A 1 346 ? -1.798 -9.117 -20.297 1 98.31 346 LEU A CA 1
ATOM 2608 C C . LEU A 1 346 ? -2.018 -8.148 -21.453 1 98.31 346 LEU A C 1
ATOM 2610 O O . LEU A 1 346 ? -1.057 -7.641 -22.047 1 98.31 346 LEU A O 1
ATOM 2614 N N . GLY A 1 347 ? -3.266 -7.906 -21.812 1 96.25 347 GLY A N 1
ATOM 2615 C CA . GLY A 1 347 ? -3.598 -6.992 -22.891 1 96.25 347 GLY A CA 1
ATOM 2616 C C . GLY A 1 347 ? -3.857 -5.574 -22.422 1 96.25 347 GLY A C 1
ATOM 2617 O O . GLY A 1 347 ? -3.537 -5.227 -21.281 1 96.25 347 GLY A O 1
ATOM 2618 N N . ASN A 1 348 ? -4.453 -4.797 -23.281 1 96.69 348 ASN A N 1
ATOM 2619 C CA . ASN A 1 348 ? -4.652 -3.379 -23 1 96.69 348 ASN A CA 1
ATOM 2620 C C . ASN A 1 348 ? -6.125 -3.061 -22.75 1 96.69 348 ASN A C 1
ATOM 2622 O O . ASN A 1 348 ? -6.48 -1.903 -22.516 1 96.69 348 ASN A O 1
ATOM 2626 N N . ALA A 1 349 ? -6.945 -4.094 -22.797 1 98.31 349 ALA A N 1
ATOM 2627 C CA . ALA A 1 349 ? -8.359 -3.85 -22.531 1 98.31 349 ALA A CA 1
ATOM 2628 C C . ALA A 1 349 ? -8.578 -3.35 -21.109 1 98.31 349 ALA A C 1
ATOM 2630 O O . ALA A 1 349 ? -7.867 -3.756 -20.188 1 98.31 349 ALA A O 1
ATOM 2631 N N . PRO A 1 350 ? -9.586 -2.459 -20.938 1 98.5 350 PRO A N 1
ATOM 2632 C CA . PRO A 1 350 ? -9.844 -1.922 -19.594 1 98.5 350 PRO A CA 1
ATOM 2633 C C . PRO A 1 350 ? -10.211 -3.006 -18.594 1 98.5 350 PRO A C 1
ATOM 2635 O O . PRO A 1 350 ? -10.891 -3.979 -18.938 1 98.5 350 PRO A O 1
ATOM 2638 N N . GLY A 1 351 ? -9.859 -2.809 -17.344 1 98.75 351 GLY A N 1
ATOM 2639 C CA . GLY A 1 351 ? -10.133 -3.797 -16.312 1 98.75 351 GLY A CA 1
ATOM 2640 C C . GLY A 1 351 ? -9.305 -5.059 -16.469 1 98.75 351 GLY A C 1
ATOM 2641 O O . GLY A 1 351 ? -8.109 -4.992 -16.75 1 98.75 351 GLY A O 1
ATOM 2642 N N . LEU A 1 352 ? -9.898 -6.18 -16.234 1 98.75 352 LEU A N 1
ATOM 2643 C CA . LEU A 1 352 ? -9.242 -7.469 -16.422 1 98.75 352 LEU A CA 1
ATOM 2644 C C . LEU A 1 352 ? -9.258 -7.867 -17.891 1 98.75 352 LEU A C 1
ATOM 2646 O O . LEU A 1 352 ? -8.547 -8.789 -18.297 1 98.75 352 LEU A O 1
ATOM 2650 N N . GLY A 1 353 ? -10.031 -7.184 -18.656 1 98.56 353 GLY A N 1
ATOM 2651 C CA . GLY A 1 353 ? -10.125 -7.457 -20.078 1 98.56 353 GLY A CA 1
ATOM 2652 C C . GLY A 1 353 ? -10.992 -8.656 -20.406 1 98.56 353 GLY A C 1
ATOM 2653 O O . GLY A 1 353 ? -10.906 -9.219 -21.5 1 98.56 353 GLY A O 1
ATOM 2654 N N . ILE A 1 354 ? -11.781 -9.156 -19.453 1 98.31 354 ILE A N 1
ATOM 2655 C CA . ILE A 1 354 ? -12.664 -10.305 -19.656 1 98.31 354 ILE A CA 1
ATOM 2656 C C . ILE A 1 354 ? -13.953 -9.844 -20.328 1 98.31 354 ILE A C 1
ATOM 2658 O O . ILE A 1 354 ? -14.602 -8.906 -19.859 1 98.31 354 ILE A O 1
ATOM 2662 N N . ASP A 1 355 ? -14.312 -10.477 -21.391 1 94.75 355 ASP A N 1
ATOM 2663 C CA . ASP A 1 355 ? -15.461 -10.055 -22.172 1 94.75 355 ASP A CA 1
ATOM 2664 C C . ASP A 1 355 ? -16.594 -11.062 -22.078 1 94.75 355 ASP A C 1
ATOM 2666 O O . ASP A 1 355 ? -17.719 -10.789 -22.531 1 94.75 355 ASP A O 1
ATOM 2670 N N . GLY A 1 356 ? -16.328 -12.266 -21.516 1 95.06 356 GLY A N 1
ATOM 2671 C CA . GLY A 1 356 ? -17.375 -13.273 -21.375 1 95.06 356 GLY A CA 1
ATOM 2672 C C . GLY A 1 356 ? -16.859 -14.578 -20.812 1 95.06 356 GLY A C 1
ATOM 2673 O O . GLY A 1 356 ? -15.648 -14.812 -20.766 1 95.06 356 GLY A O 1
ATOM 2674 N N . ILE A 1 357 ? -17.75 -15.422 -20.359 1 96.5 357 ILE A N 1
ATOM 2675 C CA . ILE A 1 357 ? -17.438 -16.734 -19.797 1 96.5 357 ILE A CA 1
ATOM 2676 C C . ILE A 1 357 ? -18.406 -17.781 -20.359 1 96.5 357 ILE A C 1
ATOM 2678 O O . ILE A 1 357 ? -19.609 -17.672 -20.141 1 96.5 357 ILE A O 1
ATOM 2682 N N . ASP A 1 358 ? -17.875 -18.719 -21 1 95.69 358 ASP A N 1
ATOM 2683 C CA . ASP A 1 358 ? -18.688 -19.797 -21.562 1 95.69 358 ASP A CA 1
ATOM 2684 C C . ASP A 1 358 ? -18.906 -20.906 -20.547 1 95.69 358 ASP A C 1
ATOM 2686 O O . ASP A 1 358 ? -18.047 -21.172 -19.703 1 95.69 358 ASP A O 1
ATOM 2690 N N . GLY A 1 359 ? -20.062 -21.5 -20.578 1 91.62 359 GLY A N 1
ATOM 2691 C CA . GLY A 1 359 ? -20.344 -22.703 -19.812 1 91.62 359 GLY A CA 1
ATOM 2692 C C . GLY A 1 359 ? -20.656 -22.422 -18.359 1 91.62 359 GLY A C 1
ATOM 2693 O O . GLY A 1 359 ? -20.516 -23.312 -17.5 1 91.62 359 GLY A O 1
ATOM 2694 N N . LEU A 1 360 ? -20.938 -21.219 -18.047 1 92.94 360 LEU A N 1
ATOM 2695 C CA . LEU A 1 360 ? -21.297 -20.859 -16.688 1 92.94 360 LEU A CA 1
ATOM 2696 C C . LEU A 1 360 ? -22.672 -21.406 -16.328 1 92.94 360 LEU A C 1
ATOM 2698 O O . LEU A 1 360 ? -23.641 -21.219 -17.078 1 92.94 360 LEU A O 1
ATOM 2702 N N . VAL A 1 361 ? -22.672 -22.094 -15.195 1 92.69 361 VAL A N 1
ATOM 2703 C CA . VAL A 1 361 ? -23.953 -22.562 -14.68 1 92.69 361 VAL A CA 1
ATOM 2704 C C . VAL A 1 361 ? -24.516 -21.562 -13.672 1 92.69 361 VAL A C 1
ATOM 2706 O O . VAL A 1 361 ? -23.828 -21.203 -12.711 1 92.69 361 VAL A O 1
ATOM 2709 N N . ASP A 1 362 ? -25.672 -21.172 -13.828 1 87.62 362 ASP A N 1
ATOM 2710 C CA . ASP A 1 362 ? -26.312 -20.172 -12.977 1 87.62 362 ASP A CA 1
ATOM 2711 C C . ASP A 1 362 ? -26.594 -20.734 -11.586 1 87.62 362 ASP A C 1
ATOM 2713 O O . ASP A 1 362 ? -27.156 -21.828 -11.445 1 87.62 362 ASP A O 1
ATOM 2717 N N . LEU A 1 363 ? -25.984 -20.094 -10.625 1 80.69 363 LEU A N 1
ATOM 2718 C CA . LEU A 1 363 ? -26.234 -20.484 -9.234 1 80.69 363 LEU A CA 1
ATOM 2719 C C . LEU A 1 363 ? -27.281 -19.578 -8.609 1 80.69 363 LEU A C 1
ATOM 2721 O O . LEU A 1 363 ? -27.516 -19.625 -7.398 1 80.69 363 LEU A O 1
ATOM 2725 N N . SER A 1 364 ? -27.953 -18.641 -9.227 1 61.75 364 SER A N 1
ATOM 2726 C CA . SER A 1 364 ? -28.938 -17.75 -8.617 1 61.75 364 SER A CA 1
ATOM 2727 C C . SER A 1 364 ? -30.109 -18.547 -8.039 1 61.75 364 SER A C 1
ATOM 2729 O O . SER A 1 364 ? -30.641 -19.438 -8.695 1 61.75 364 SER A O 1
ATOM 2731 N N . PHE A 1 365 ? -29.938 -18.984 -6.82 1 48.34 365 PHE A N 1
ATOM 2732 C CA . PHE A 1 365 ? -31.125 -19.578 -6.234 1 48.34 365 PHE A CA 1
ATOM 2733 C C . PHE A 1 365 ? -32.219 -18.531 -6.059 1 48.34 365 PHE A C 1
ATOM 2735 O O . PHE A 1 365 ? -31.938 -17.344 -5.895 1 48.34 365 PHE A O 1
ATOM 2742 N N . MET B 1 1 ? 3.291 9.234 -22.234 1 96.12 1 MET B N 1
ATOM 2743 C CA . MET B 1 1 ? 3.785 10.453 -21.609 1 96.12 1 MET B CA 1
ATOM 2744 C C . MET B 1 1 ? 5.172 10.242 -21.016 1 96.12 1 MET B C 1
ATOM 2746 O O . MET B 1 1 ? 5.32 9.516 -20.031 1 96.12 1 MET B O 1
ATOM 2750 N N . LYS B 1 2 ? 6.168 10.719 -21.594 1 98.38 2 LYS B N 1
ATOM 2751 C CA . LYS B 1 2 ? 7.547 10.508 -21.156 1 98.38 2 LYS B CA 1
ATOM 2752 C C . LYS B 1 2 ? 8.133 11.773 -20.547 1 98.38 2 LYS B C 1
ATOM 2754 O O . LYS B 1 2 ? 7.875 12.883 -21.031 1 98.38 2 LYS B O 1
ATOM 2759 N N . ILE B 1 3 ? 8.875 11.633 -19.531 1 98.81 3 ILE B N 1
ATOM 2760 C CA . ILE B 1 3 ? 9.562 12.75 -18.891 1 98.81 3 ILE B CA 1
ATOM 2761 C C . ILE B 1 3 ? 10.609 13.32 -19.844 1 98.81 3 ILE B C 1
ATOM 2763 O O . ILE B 1 3 ? 11.516 12.609 -20.266 1 98.81 3 ILE B O 1
ATOM 2767 N N . SER B 1 4 ? 10.531 14.602 -20.141 1 98.44 4 SER B N 1
ATOM 2768 C CA . SER B 1 4 ? 11.398 15.164 -21.188 1 98.44 4 SER B CA 1
ATOM 2769 C C . SER B 1 4 ? 12.188 16.359 -20.656 1 98.44 4 SER B C 1
ATOM 2771 O O . SER B 1 4 ? 13.117 16.828 -21.312 1 98.44 4 SER B O 1
ATOM 2773 N N . GLY B 1 5 ? 11.805 16.844 -19.453 1 97.12 5 GLY B N 1
ATOM 2774 C CA . GLY B 1 5 ? 12.523 17.984 -18.891 1 97.12 5 GLY B CA 1
ATOM 2775 C C . GLY B 1 5 ? 12.062 18.359 -17.5 1 97.12 5 GLY B C 1
ATOM 2776 O O . GLY B 1 5 ? 11.172 17.719 -16.938 1 97.12 5 GLY B O 1
ATOM 2777 N N . ILE B 1 6 ? 12.75 19.391 -16.984 1 97.5 6 ILE B N 1
ATOM 2778 C CA . ILE B 1 6 ? 12.43 19.891 -15.656 1 97.5 6 ILE B CA 1
ATOM 2779 C C . ILE B 1 6 ? 12.836 21.359 -15.547 1 97.5 6 ILE B C 1
ATOM 2781 O O . ILE B 1 6 ? 13.82 21.781 -16.156 1 97.5 6 ILE B O 1
ATOM 2785 N N . THR B 1 7 ? 12.062 22.109 -14.844 1 96.62 7 THR B N 1
ATOM 2786 C CA . THR B 1 7 ? 12.438 23.469 -14.461 1 96.62 7 THR B CA 1
ATOM 2787 C C . THR B 1 7 ? 12.445 23.609 -12.938 1 96.62 7 THR B C 1
ATOM 2789 O O . THR B 1 7 ? 11.719 22.906 -12.242 1 96.62 7 THR B O 1
ATOM 2792 N N . TYR B 1 8 ? 13.305 24.484 -12.5 1 96.81 8 TYR B N 1
ATOM 2793 C CA . TYR B 1 8 ? 13.477 24.75 -11.078 1 96.81 8 TYR B CA 1
ATOM 2794 C C . TYR B 1 8 ? 13.109 26.188 -10.742 1 96.81 8 TYR B C 1
ATOM 2796 O O . TYR B 1 8 ? 13.375 27.094 -11.523 1 96.81 8 TYR B O 1
ATOM 2804 N N . GLY B 1 9 ? 12.492 26.297 -9.594 1 96.12 9 GLY B N 1
ATOM 2805 C CA . GLY B 1 9 ? 12.164 27.625 -9.109 1 96.12 9 GLY B CA 1
ATOM 2806 C C . GLY B 1 9 ? 12.156 27.734 -7.598 1 96.12 9 GLY B C 1
ATOM 2807 O O . GLY B 1 9 ? 12.203 26.719 -6.902 1 96.12 9 GLY B O 1
ATOM 2808 N N . LEU B 1 10 ? 12.188 28.938 -7.117 1 96.38 10 LEU B N 1
ATOM 2809 C CA . LEU B 1 10 ? 12.031 29.25 -5.703 1 96.38 10 LEU B CA 1
ATOM 2810 C C . LEU B 1 10 ? 10.766 30.078 -5.473 1 96.38 10 LEU B C 1
ATOM 2812 O O . LEU B 1 10 ? 10.539 31.078 -6.152 1 96.38 10 LEU B O 1
ATOM 2816 N N . LEU B 1 11 ? 9.961 29.594 -4.641 1 96.44 11 LEU B N 1
ATOM 2817 C CA . LEU B 1 11 ? 8.758 30.312 -4.23 1 96.44 11 LEU B CA 1
ATOM 2818 C C . LEU B 1 11 ? 8.898 30.844 -2.809 1 96.44 11 LEU B C 1
ATOM 2820 O O . LEU B 1 11 ? 9.156 30.078 -1.876 1 96.44 11 LEU B O 1
ATOM 2824 N N . LYS B 1 12 ? 8.82 32.125 -2.648 1 95.75 12 LYS B N 1
ATOM 2825 C CA . LYS B 1 12 ? 8.898 32.781 -1.349 1 95.75 12 LYS B CA 1
ATOM 2826 C C . LYS B 1 12 ? 7.637 33.594 -1.069 1 95.75 12 LYS B C 1
ATOM 2828 O O . LYS B 1 12 ? 7.316 34.531 -1.812 1 95.75 12 LYS B O 1
ATOM 2833 N N . ILE B 1 13 ? 6.945 33.25 0.011 1 96.38 13 ILE B N 1
ATOM 2834 C CA . ILE B 1 13 ? 5.688 33.906 0.372 1 96.38 13 ILE B CA 1
ATOM 2835 C C . ILE B 1 13 ? 5.773 34.438 1.798 1 96.38 13 ILE B C 1
ATOM 2837 O O . ILE B 1 13 ? 5.988 33.688 2.744 1 96.38 13 ILE B O 1
ATOM 2841 N N . PRO B 1 14 ? 5.59 35.75 2.004 1 96.06 14 PRO B N 1
ATOM 2842 C CA . PRO B 1 14 ? 5.582 36.281 3.377 1 96.06 14 PRO B CA 1
ATOM 2843 C C . PRO B 1 14 ? 4.477 35.656 4.234 1 96.06 14 PRO B C 1
ATOM 2845 O O . PRO B 1 14 ? 3.393 35.375 3.729 1 96.06 14 PRO B O 1
ATOM 2848 N N . LEU B 1 15 ? 4.82 35.438 5.52 1 95.88 15 LEU B N 1
ATOM 2849 C CA . LEU B 1 15 ? 3.814 34.969 6.469 1 95.88 15 LEU B CA 1
ATOM 2850 C C . LEU B 1 15 ? 2.99 36.156 6.996 1 95.88 15 LEU B C 1
ATOM 2852 O O . LEU B 1 15 ? 3.443 37.281 6.969 1 95.88 15 LEU B O 1
ATOM 2856 N N . LYS B 1 16 ? 1.734 35.875 7.418 1 93 16 LYS B N 1
ATOM 2857 C CA . LYS B 1 16 ? 0.909 36.875 8.078 1 93 16 LYS B CA 1
ATOM 2858 C C . LYS B 1 16 ? 1.546 37.344 9.383 1 93 16 LYS B C 1
ATOM 2860 O O . LYS B 1 16 ? 1.483 38.531 9.719 1 93 16 LYS B O 1
ATOM 2865 N N . THR B 1 17 ? 2.023 36.406 10.156 1 90.38 17 THR B N 1
ATOM 2866 C CA . THR B 1 17 ? 2.777 36.594 11.391 1 90.38 17 THR B CA 1
ATOM 2867 C C . THR B 1 17 ? 3.92 35.562 11.484 1 90.38 17 THR B C 1
ATOM 2869 O O . THR B 1 17 ? 3.846 34.5 10.906 1 90.38 17 THR B O 1
ATOM 2872 N N . PRO B 1 18 ? 4.961 36 12.172 1 91.44 18 PRO B N 1
ATOM 2873 C CA . PRO B 1 18 ? 6.066 35.031 12.289 1 91.44 18 PRO B CA 1
ATOM 2874 C C . PRO B 1 18 ? 5.637 33.719 12.906 1 91.44 18 PRO B C 1
ATOM 2876 O O . PRO B 1 18 ? 4.801 33.688 13.82 1 91.44 18 PRO B O 1
ATOM 2879 N N . PHE B 1 19 ? 6.176 32.625 12.391 1 90.56 19 PHE B N 1
ATOM 2880 C CA . PHE B 1 19 ? 5.941 31.281 12.906 1 90.56 19 PHE B CA 1
ATOM 2881 C C . PHE B 1 19 ? 7.051 30.875 13.859 1 90.56 19 PHE B C 1
ATOM 2883 O O . PHE B 1 19 ? 8.211 30.75 13.461 1 90.56 19 PHE B O 1
ATOM 2890 N N . LYS B 1 20 ? 6.75 30.688 15.164 1 89.25 20 LYS B N 1
ATOM 2891 C CA . LYS B 1 20 ? 7.738 30.406 16.203 1 89.25 20 LYS B CA 1
ATOM 2892 C C . LYS B 1 20 ? 7.52 29.016 16.797 1 89.25 20 LYS B C 1
ATOM 2894 O O . LYS B 1 20 ? 6.418 28.688 17.234 1 89.25 20 LYS B O 1
ATOM 2899 N N . THR B 1 21 ? 8.562 28.141 16.734 1 86.94 21 THR B N 1
ATOM 2900 C CA . THR B 1 21 ? 8.555 26.828 17.391 1 86.94 21 THR B CA 1
ATOM 2901 C C . THR B 1 21 ? 9.672 26.734 18.422 1 86.94 21 THR B C 1
ATOM 2903 O O . THR B 1 21 ? 10.367 27.719 18.688 1 86.94 21 THR B O 1
ATOM 2906 N N . ALA B 1 22 ? 9.789 25.516 19.016 1 81.12 22 ALA B N 1
ATOM 2907 C CA . ALA B 1 22 ? 10.891 25.25 19.938 1 81.12 22 ALA B CA 1
ATOM 2908 C C . ALA B 1 22 ? 12.227 25.266 19.203 1 81.12 22 ALA B C 1
ATOM 2910 O O . ALA B 1 22 ? 13.273 25.516 19.797 1 81.12 22 ALA B O 1
ATOM 2911 N N . LEU B 1 23 ? 12.141 25.141 17.891 1 81.56 23 LEU B N 1
ATOM 2912 C CA . LEU B 1 23 ? 13.367 24.891 17.141 1 81.56 23 LEU B CA 1
ATOM 2913 C C . LEU B 1 23 ? 13.758 26.125 16.312 1 81.56 23 LEU B C 1
ATOM 2915 O O . LEU B 1 23 ? 14.938 26.297 15.984 1 81.56 23 LEU B O 1
ATOM 2919 N N . ARG B 1 24 ? 12.797 26.984 15.875 1 83.5 24 ARG B N 1
ATOM 2920 C CA . ARG B 1 24 ? 13.156 28.047 14.938 1 83.5 24 ARG B CA 1
ATOM 2921 C C . ARG B 1 24 ? 12.055 29.094 14.867 1 83.5 24 ARG B C 1
ATOM 2923 O O . ARG B 1 24 ? 10.93 28.859 15.312 1 83.5 24 ARG B O 1
ATOM 2930 N N . THR B 1 25 ? 12.336 30.266 14.359 1 88.19 25 THR B N 1
ATOM 2931 C CA . THR B 1 25 ? 11.414 31.312 13.945 1 88.19 25 THR B CA 1
ATOM 2932 C C . THR B 1 25 ? 11.562 31.609 12.453 1 88.19 25 THR B C 1
ATOM 2934 O O . THR B 1 25 ? 12.672 31.766 11.953 1 88.19 25 THR B O 1
ATOM 2937 N N . VAL B 1 26 ? 10.445 31.594 11.719 1 91.31 26 VAL B N 1
ATOM 2938 C CA . VAL B 1 26 ? 10.445 31.766 10.273 1 91.31 26 VAL B CA 1
ATOM 2939 C C . VAL B 1 26 ? 9.492 32.906 9.891 1 91.31 26 VAL B C 1
ATOM 2941 O O . VAL B 1 26 ? 8.477 33.125 10.555 1 91.31 26 VAL B O 1
ATOM 2944 N N . HIS B 1 27 ? 9.82 33.625 8.797 1 94.81 27 HIS B N 1
ATOM 2945 C CA . HIS B 1 27 ? 9.031 34.781 8.391 1 94.81 27 HIS B CA 1
ATOM 2946 C C . HIS B 1 27 ? 8.438 34.594 6.996 1 94.81 27 HIS B C 1
ATOM 2948 O O . HIS B 1 27 ? 7.637 35.406 6.535 1 94.81 27 HIS B O 1
ATOM 2954 N N . HIS B 1 28 ? 8.805 33.594 6.312 1 95.38 28 HIS B N 1
ATOM 2955 C CA . HIS B 1 28 ? 8.344 33.281 4.965 1 95.38 28 HIS B CA 1
ATOM 2956 C C . HIS B 1 28 ? 8.164 31.766 4.781 1 95.38 28 HIS B C 1
ATOM 2958 O O . HIS B 1 28 ? 8.859 30.969 5.418 1 95.38 28 HIS B O 1
ATOM 2964 N N . ILE B 1 29 ? 7.168 31.453 3.955 1 95.25 29 ILE B N 1
ATOM 2965 C CA . ILE B 1 29 ? 7.207 30.125 3.322 1 95.25 29 ILE B CA 1
ATOM 2966 C C . ILE B 1 29 ? 8.172 30.156 2.137 1 95.25 29 ILE B C 1
ATOM 2968 O O . ILE B 1 29 ? 8.07 31.031 1.269 1 95.25 29 ILE B O 1
ATOM 2972 N N . GLU B 1 30 ? 9.109 29.297 2.148 1 95.25 30 GLU B N 1
ATOM 2973 C CA . GLU B 1 30 ? 10.078 29.188 1.061 1 95.25 30 GLU B CA 1
ATOM 2974 C C . GLU B 1 30 ? 10.18 27.75 0.561 1 95.25 30 GLU B C 1
ATOM 2976 O O . GLU B 1 30 ? 10.602 26.859 1.301 1 95.25 30 GLU B O 1
ATOM 2981 N N . ASP B 1 31 ? 9.781 27.547 -0.701 1 96.88 31 ASP B N 1
ATOM 2982 C CA . ASP B 1 31 ? 9.781 26.203 -1.287 1 96.88 31 ASP B CA 1
ATOM 2983 C C . ASP B 1 31 ? 10.695 26.141 -2.508 1 96.88 31 ASP B C 1
ATOM 2985 O O . ASP B 1 31 ? 10.703 27.062 -3.334 1 96.88 31 ASP B O 1
ATOM 2989 N N . ALA B 1 32 ? 11.531 25.125 -2.596 1 97.56 32 ALA B N 1
ATOM 2990 C CA . ALA B 1 32 ? 12.008 24.719 -3.914 1 97.56 32 ALA B CA 1
ATOM 2991 C C . ALA B 1 32 ? 10.883 24.109 -4.746 1 97.56 32 ALA B C 1
ATOM 2993 O O . ALA B 1 32 ? 10.211 23.172 -4.312 1 97.56 32 ALA B O 1
ATOM 2994 N N . VAL B 1 33 ? 10.633 24.703 -5.902 1 98 33 VAL B N 1
ATOM 2995 C CA . VAL B 1 33 ? 9.562 24.25 -6.781 1 98 33 VAL B CA 1
ATOM 2996 C C . VAL B 1 33 ? 10.156 23.578 -8.016 1 98 33 VAL B C 1
ATOM 2998 O O . VAL B 1 33 ? 11.133 24.078 -8.594 1 98 33 VAL B O 1
ATOM 3001 N N . ILE B 1 34 ? 9.617 22.5 -8.375 1 97.81 34 ILE B N 1
ATOM 3002 C CA . ILE B 1 34 ? 10.031 21.859 -9.625 1 97.81 34 ILE B CA 1
ATOM 3003 C C . ILE B 1 34 ? 8.805 21.625 -10.508 1 97.81 34 ILE B C 1
ATOM 3005 O O . ILE B 1 34 ? 7.707 21.359 -10 1 97.81 34 ILE B O 1
ATOM 3009 N N . ARG B 1 35 ? 9.008 21.703 -11.758 1 98 35 ARG B N 1
ATOM 3010 C CA . ARG B 1 35 ? 8.031 21.375 -12.797 1 98 35 ARG B CA 1
ATOM 3011 C C . ARG B 1 35 ? 8.594 20.359 -13.781 1 98 35 ARG B C 1
ATOM 3013 O O . ARG B 1 35 ? 9.516 20.672 -14.531 1 98 35 ARG B O 1
ATOM 3020 N N . ILE B 1 36 ? 8.055 19.172 -13.719 1 98.38 36 ILE B N 1
ATOM 3021 C CA . ILE B 1 36 ? 8.477 18.125 -14.633 1 98.38 36 ILE B CA 1
ATOM 3022 C C . ILE B 1 36 ? 7.684 18.219 -15.93 1 98.38 36 ILE B C 1
ATOM 3024 O O . ILE B 1 36 ? 6.449 18.188 -15.914 1 98.38 36 ILE B O 1
ATOM 3028 N N . GLU B 1 37 ? 8.383 18.297 -16.984 1 98.31 37 GLU B N 1
ATOM 3029 C CA . GLU B 1 37 ? 7.781 18.391 -18.312 1 98.31 37 GLU B CA 1
ATOM 3030 C C . GLU B 1 37 ? 7.77 17.031 -19 1 98.31 37 GLU B C 1
ATOM 3032 O O . GLU B 1 37 ? 8.609 16.172 -18.719 1 98.31 37 GLU B O 1
ATOM 3037 N N . THR B 1 38 ? 6.805 16.844 -19.922 1 98.56 38 THR B N 1
ATOM 3038 C CA . THR B 1 38 ? 6.688 15.602 -20.672 1 98.56 38 THR B CA 1
ATOM 3039 C C . THR B 1 38 ? 6.652 15.859 -22.172 1 98.56 38 THR B C 1
ATOM 3041 O O . THR B 1 38 ? 6.48 17 -22.594 1 98.56 38 THR B O 1
ATOM 3044 N N . ASP B 1 39 ? 6.809 14.852 -22.938 1 98.44 39 ASP B N 1
ATOM 3045 C CA . ASP B 1 39 ? 6.816 14.961 -24.391 1 98.44 39 ASP B CA 1
ATOM 3046 C C . ASP B 1 39 ? 5.414 15.242 -24.938 1 98.44 39 ASP B C 1
ATOM 3048 O O . ASP B 1 39 ? 5.25 15.594 -26.109 1 98.44 39 ASP B O 1
ATOM 3052 N N . THR B 1 40 ? 4.398 15.148 -24.109 1 98.12 40 THR B N 1
ATOM 3053 C CA . THR B 1 40 ? 3.027 15.391 -24.547 1 98.12 40 THR B CA 1
ATOM 3054 C C . THR B 1 40 ? 2.559 16.781 -24.109 1 98.12 40 THR B C 1
ATOM 3056 O O . THR B 1 40 ? 1.387 17.125 -24.281 1 98.12 40 THR B O 1
ATOM 3059 N N . GLY B 1 41 ? 3.369 17.547 -23.438 1 97.5 41 GLY B N 1
ATOM 3060 C CA . GLY B 1 41 ? 3.037 18.906 -23.047 1 97.5 41 GLY B CA 1
ATOM 3061 C C . GLY B 1 41 ? 2.508 19.016 -21.641 1 97.5 41 GLY B C 1
ATOM 3062 O O . GLY B 1 41 ? 2.395 20.109 -21.094 1 97.5 41 GLY B O 1
ATOM 3063 N N . HIS B 1 42 ? 2.209 17.906 -20.984 1 98.12 42 HIS B N 1
ATOM 3064 C CA . HIS B 1 42 ? 1.761 17.922 -19.609 1 98.12 42 HIS B CA 1
ATOM 3065 C C . HIS B 1 42 ? 2.893 18.312 -18.656 1 98.12 42 HIS B C 1
ATOM 3067 O O . HIS B 1 42 ? 4.062 18.031 -18.938 1 98.12 42 HIS B O 1
ATOM 3073 N N . VAL B 1 43 ? 2.531 19 -17.578 1 98.44 43 VAL B N 1
ATOM 3074 C CA . VAL B 1 43 ? 3.496 19.438 -16.578 1 98.44 43 VAL B CA 1
ATOM 3075 C C . VAL B 1 43 ? 3.061 18.969 -15.203 1 98.44 43 VAL B C 1
ATOM 3077 O O . VAL B 1 43 ? 1.899 19.141 -14.82 1 98.44 43 VAL B O 1
ATOM 3080 N N . GLY B 1 44 ? 3.971 18.297 -14.508 1 98.75 44 GLY B N 1
ATOM 3081 C CA . GLY B 1 44 ? 3.746 17.938 -13.109 1 98.75 44 GLY B CA 1
ATOM 3082 C C . GLY B 1 44 ? 4.375 18.906 -12.133 1 98.75 44 GLY B C 1
ATOM 3083 O O . GLY B 1 44 ? 5.52 19.328 -12.32 1 98.75 44 GLY B O 1
ATOM 3084 N N . HIS B 1 45 ? 3.658 19.266 -11.117 1 98.81 45 HIS B N 1
ATOM 3085 C CA . HIS B 1 45 ? 4.133 20.25 -10.148 1 98.81 45 HIS B CA 1
ATOM 3086 C C . HIS B 1 45 ? 4.523 19.578 -8.836 1 98.81 45 HIS B C 1
ATOM 3088 O O . HIS B 1 45 ? 3.799 18.719 -8.336 1 98.81 45 HIS B O 1
ATOM 3094 N N . GLY B 1 46 ? 5.684 19.875 -8.297 1 98.62 46 GLY B N 1
ATOM 3095 C CA . GLY B 1 46 ? 6.156 19.453 -6.992 1 98.62 46 GLY B CA 1
ATOM 3096 C C . GLY B 1 46 ? 6.902 20.547 -6.246 1 98.62 46 GLY B C 1
ATOM 3097 O O . GLY B 1 46 ? 7.344 21.516 -6.852 1 98.62 46 GLY B O 1
ATOM 3098 N N . SER B 1 47 ? 6.965 20.438 -4.949 1 98.44 47 SER B N 1
ATOM 3099 C CA . SER B 1 47 ? 7.715 21.406 -4.16 1 98.44 47 SER B CA 1
ATOM 3100 C C . SER B 1 47 ? 8.148 20.812 -2.822 1 98.44 47 SER B C 1
ATOM 3102 O O . SER B 1 47 ? 7.598 19.797 -2.381 1 98.44 47 SER B O 1
ATOM 3104 N N . ALA B 1 48 ? 9.133 21.375 -2.281 1 98.44 48 ALA B N 1
ATOM 3105 C CA . ALA B 1 48 ? 9.617 21 -0.954 1 98.44 48 ALA B CA 1
ATOM 3106 C C . ALA B 1 48 ? 10.203 22.203 -0.226 1 98.44 48 ALA B C 1
ATOM 3108 O O . ALA B 1 48 ? 10.961 22.984 -0.81 1 98.44 48 ALA B O 1
ATOM 3109 N N . PRO B 1 49 ? 9.781 22.375 0.993 1 97.62 49 PRO B N 1
ATOM 3110 C CA . PRO B 1 49 ? 10.461 23.375 1.817 1 97.62 49 PRO B CA 1
ATOM 3111 C C . PRO B 1 49 ? 11.812 22.891 2.334 1 97.62 49 PRO B C 1
ATOM 3113 O O . PRO B 1 49 ? 12.078 21.688 2.348 1 97.62 49 PRO B O 1
ATOM 3116 N N . ALA B 1 50 ? 12.648 23.891 2.611 1 94.56 50 ALA B N 1
ATOM 3117 C CA . ALA B 1 50 ? 13.867 23.562 3.357 1 94.56 50 ALA B CA 1
ATOM 3118 C C . ALA B 1 50 ? 13.594 23.547 4.859 1 94.56 50 ALA B C 1
ATOM 3120 O O . ALA B 1 50 ? 13.18 24.562 5.43 1 94.56 50 ALA B O 1
ATOM 3121 N N . THR B 1 51 ? 13.641 22.406 5.477 1 93.75 51 THR B N 1
ATOM 3122 C CA . THR B 1 51 ? 13.547 22.297 6.93 1 93.75 51 THR B CA 1
ATOM 3123 C C . THR B 1 51 ? 14.766 21.594 7.5 1 93.75 51 THR B C 1
ATOM 3125 O O . THR B 1 51 ? 14.672 20.453 7.977 1 93.75 51 THR B O 1
ATOM 3128 N N . ALA B 1 52 ? 15.797 22.328 7.617 1 93.25 52 ALA B N 1
ATOM 3129 C CA . ALA B 1 52 ? 17.109 21.781 7.938 1 93.25 52 ALA B CA 1
ATOM 3130 C C . ALA B 1 52 ? 17.094 21.078 9.289 1 93.25 52 ALA B C 1
ATOM 3132 O O . ALA B 1 52 ? 17.766 20.047 9.477 1 93.25 52 ALA B O 1
ATOM 3133 N N . VAL B 1 53 ? 16.359 21.516 10.172 1 90.94 53 VAL B N 1
ATOM 3134 C CA . VAL B 1 53 ? 16.406 21.031 11.547 1 90.94 53 VAL B CA 1
ATOM 31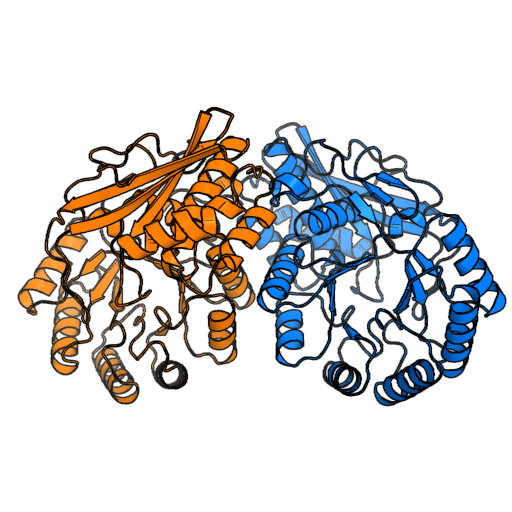35 C C . VAL B 1 53 ? 15.625 19.734 11.672 1 90.94 53 VAL B C 1
ATOM 3137 O O . VAL B 1 53 ? 15.711 19.047 12.688 1 90.94 53 VAL B O 1
ATOM 3140 N N . ILE B 1 54 ? 14.836 19.375 10.641 1 92.56 54 ILE B N 1
ATOM 3141 C CA . ILE B 1 54 ? 14.031 18.156 10.695 1 92.56 54 ILE B CA 1
ATOM 3142 C C . ILE B 1 54 ? 14.539 17.172 9.656 1 92.56 54 ILE B C 1
ATOM 3144 O O . ILE B 1 54 ? 14.898 16.031 9.984 1 92.56 54 ILE B O 1
ATOM 3148 N N . THR B 1 55 ? 14.695 17.594 8.391 1 94.94 55 THR B N 1
ATOM 3149 C CA . THR B 1 55 ? 15.062 16.688 7.312 1 94.94 55 THR B CA 1
ATOM 3150 C C . THR B 1 55 ? 16.547 16.812 6.984 1 94.94 55 THR B C 1
ATOM 3152 O O . THR B 1 55 ? 17.109 15.953 6.293 1 94.94 55 THR B O 1
ATOM 3155 N N . GLY B 1 56 ? 17.141 17.906 7.465 1 94.56 56 GLY B N 1
ATOM 3156 C CA . GLY B 1 56 ? 18.562 18.125 7.18 1 94.56 56 GLY B CA 1
ATOM 3157 C C . GLY B 1 56 ? 18.797 18.75 5.816 1 94.56 56 GLY B C 1
ATOM 3158 O O . GLY B 1 56 ? 19.953 18.953 5.414 1 94.56 56 GLY B O 1
ATOM 3159 N N . GLU B 1 57 ? 17.766 19.219 5.141 1 96.06 57 GLU B N 1
ATOM 3160 C CA . GLU B 1 57 ? 17.906 19.656 3.754 1 96.06 57 GLU B CA 1
ATOM 3161 C C . GLU B 1 57 ? 17.734 21.156 3.633 1 96.06 57 GLU B C 1
ATOM 3163 O O . GLU B 1 57 ? 16.891 21.75 4.316 1 96.06 57 GLU B O 1
ATOM 3168 N N . THR B 1 58 ? 18.516 21.797 2.82 1 95.94 58 THR B N 1
ATOM 3169 C CA . THR B 1 58 ? 18.391 23.188 2.406 1 95.94 58 THR B CA 1
ATOM 3170 C C . THR B 1 58 ? 17.859 23.297 0.979 1 95.94 58 THR B C 1
ATOM 3172 O O . THR B 1 58 ? 17.797 22.281 0.269 1 95.94 58 THR B O 1
ATOM 3175 N N . HIS B 1 59 ? 17.5 24.5 0.621 1 95.12 59 HIS B N 1
ATOM 3176 C CA . HIS B 1 59 ? 16.984 24.672 -0.736 1 95.12 59 HIS B CA 1
ATOM 3177 C C . HIS B 1 59 ? 18.031 24.25 -1.77 1 95.12 59 HIS B C 1
ATOM 3179 O O . HIS B 1 59 ? 17.703 23.578 -2.742 1 95.12 59 HIS B O 1
ATOM 3185 N N . ALA B 1 60 ? 19.219 24.672 -1.532 1 95.12 60 ALA B N 1
ATOM 3186 C CA . ALA B 1 60 ? 20.312 24.328 -2.449 1 95.12 60 ALA B CA 1
ATOM 3187 C C . ALA B 1 60 ? 20.516 22.812 -2.514 1 95.12 60 ALA B C 1
ATOM 3189 O O . ALA B 1 60 ? 20.734 22.25 -3.592 1 95.12 60 ALA B O 1
ATOM 3190 N N . SER B 1 61 ? 20.484 22.172 -1.376 1 96.5 61 SER B N 1
ATOM 3191 C CA . SER B 1 61 ? 20.719 20.734 -1.343 1 96.5 61 SER B CA 1
ATOM 3192 C C . SER B 1 61 ? 19.562 19.984 -2.02 1 96.5 61 SER B C 1
ATOM 3194 O O . SER B 1 61 ? 19.797 18.953 -2.662 1 96.5 61 SER B O 1
ATOM 3196 N N . ILE B 1 62 ? 18.344 20.438 -1.856 1 97.81 62 ILE B N 1
ATOM 3197 C CA . ILE B 1 62 ? 17.188 19.812 -2.48 1 97.81 62 ILE B CA 1
ATOM 3198 C C . ILE B 1 62 ? 17.312 19.875 -4 1 97.81 62 ILE B C 1
ATOM 3200 O O . ILE B 1 62 ? 17.203 18.859 -4.684 1 97.81 62 ILE B O 1
ATOM 3204 N N . VAL B 1 63 ? 17.625 21.047 -4.5 1 97.25 63 VAL B N 1
ATOM 3205 C CA . VAL B 1 63 ? 17.734 21.25 -5.941 1 97.25 63 VAL B CA 1
ATOM 3206 C C . VAL B 1 63 ? 18.891 20.422 -6.484 1 97.25 63 VAL B C 1
ATOM 3208 O O . VAL B 1 63 ? 18.766 19.781 -7.531 1 97.25 63 VAL B O 1
ATOM 3211 N N . ALA B 1 64 ? 19.984 20.422 -5.801 1 97.25 64 ALA B N 1
ATOM 3212 C CA . ALA B 1 64 ? 21.156 19.656 -6.238 1 97.25 64 ALA B CA 1
ATOM 3213 C C . ALA B 1 64 ? 20.859 18.172 -6.285 1 97.25 64 ALA B C 1
ATOM 3215 O O . ALA B 1 64 ? 21.281 17.469 -7.219 1 97.25 64 ALA B O 1
ATOM 3216 N N . ALA B 1 65 ? 20.172 17.688 -5.234 1 98.25 65 ALA B N 1
ATOM 3217 C CA . ALA B 1 65 ? 19.812 16.266 -5.188 1 98.25 65 ALA B CA 1
ATOM 3218 C C . ALA B 1 65 ? 18.938 15.883 -6.371 1 98.25 65 ALA B C 1
ATOM 3220 O O . ALA B 1 65 ? 19.125 14.836 -6.984 1 98.25 65 ALA B O 1
ATOM 3221 N N . ILE B 1 66 ? 17.984 16.703 -6.723 1 98.44 66 ILE B N 1
ATOM 3222 C CA . ILE B 1 66 ? 17.062 16.422 -7.824 1 98.44 66 ILE B CA 1
ATOM 3223 C C . ILE B 1 66 ? 17.828 16.5 -9.148 1 98.44 66 ILE B C 1
ATOM 3225 O O . ILE B 1 66 ? 17.766 15.562 -9.953 1 98.44 66 ILE B O 1
ATOM 3229 N N . ARG B 1 67 ? 18.578 17.562 -9.336 1 97.5 67 ARG B N 1
ATOM 3230 C CA . ARG B 1 67 ? 19.234 17.875 -10.602 1 97.5 67 ARG B CA 1
ATOM 3231 C C . ARG B 1 67 ? 20.312 16.844 -10.93 1 97.5 67 ARG B C 1
ATOM 3233 O O . ARG B 1 67 ? 20.422 16.391 -12.07 1 97.5 67 ARG B O 1
ATOM 3240 N N . ASN B 1 68 ? 21.062 16.453 -9.922 1 97.81 68 ASN B N 1
ATOM 3241 C CA . ASN B 1 68 ? 22.281 15.703 -10.188 1 97.81 68 ASN B CA 1
ATOM 3242 C C . ASN B 1 68 ? 22.078 14.211 -9.969 1 97.81 68 ASN B C 1
ATOM 3244 O O . ASN B 1 68 ? 22.797 13.391 -10.531 1 97.81 68 ASN B O 1
ATOM 3248 N N . GLU B 1 69 ? 21.094 13.883 -9.125 1 98.44 69 GLU B N 1
ATOM 3249 C CA . GLU B 1 69 ? 21.031 12.477 -8.727 1 98.44 69 GLU B CA 1
ATOM 3250 C C . GLU B 1 69 ? 19.719 11.836 -9.172 1 98.44 69 GLU B C 1
ATOM 3252 O O . GLU B 1 69 ? 19.703 10.688 -9.617 1 98.44 69 GLU B O 1
ATOM 3257 N N . ILE B 1 70 ? 18.594 12.477 -9.094 1 98.75 70 ILE B N 1
ATOM 3258 C CA . ILE B 1 70 ? 17.297 11.852 -9.328 1 98.75 70 ILE B CA 1
ATOM 3259 C C . ILE B 1 70 ? 16.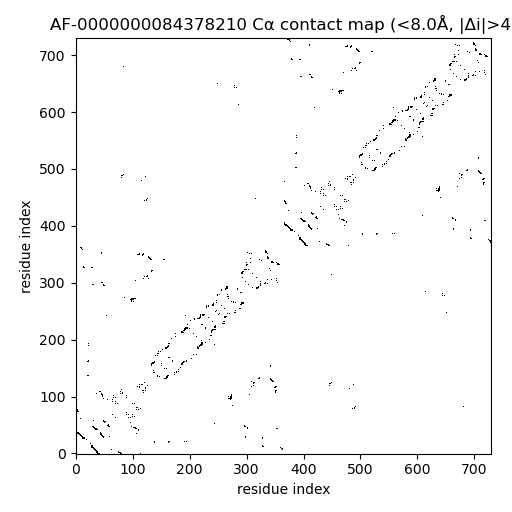922 11.984 -10.805 1 98.75 70 ILE B C 1
ATOM 3261 O O . ILE B 1 70 ? 16.688 10.977 -11.484 1 98.75 70 ILE B O 1
ATOM 3265 N N . MET B 1 71 ? 16.984 13.188 -11.352 1 98.38 71 MET B N 1
ATOM 3266 C CA . MET B 1 71 ? 16.422 13.477 -12.672 1 98.38 71 MET B CA 1
ATOM 3267 C C . MET B 1 71 ? 17.188 12.719 -13.758 1 98.38 71 MET B C 1
ATOM 3269 O O . MET B 1 71 ? 16.562 12.172 -14.68 1 98.38 71 MET B O 1
ATOM 3273 N N . PRO B 1 72 ? 18.547 12.656 -13.711 1 98.5 72 PRO B N 1
ATOM 3274 C CA . PRO B 1 72 ? 19.25 11.906 -14.758 1 98.5 72 PRO B CA 1
ATOM 3275 C C . PRO B 1 72 ? 18.766 10.461 -14.867 1 98.5 72 PRO B C 1
ATOM 3277 O O . PRO B 1 72 ? 18.812 9.867 -15.945 1 98.5 72 PRO B O 1
ATOM 3280 N N . LYS B 1 73 ? 18.219 9.898 -13.805 1 98.62 73 LYS B N 1
ATOM 3281 C CA . LYS B 1 73 ? 17.844 8.484 -13.773 1 98.62 73 LYS B CA 1
ATOM 3282 C C . LYS B 1 73 ? 16.406 8.297 -14.273 1 98.62 73 LYS B C 1
ATOM 3284 O O . LYS B 1 73 ? 16.031 7.195 -14.672 1 98.62 73 LYS B O 1
ATOM 3289 N N . ILE B 1 74 ? 15.602 9.344 -14.258 1 98.62 74 ILE B N 1
ATOM 3290 C CA . ILE B 1 74 ? 14.203 9.125 -14.609 1 98.62 74 ILE B CA 1
ATOM 3291 C C . ILE B 1 74 ? 13.883 9.836 -15.922 1 98.62 74 ILE B C 1
ATOM 3293 O O . ILE B 1 74 ? 12.781 9.703 -16.453 1 98.62 74 ILE B O 1
ATOM 3297 N N . MET B 1 75 ? 14.859 10.594 -16.484 1 98.62 75 MET B N 1
ATOM 3298 C CA . MET B 1 75 ? 14.664 11.195 -17.812 1 98.62 75 MET B CA 1
ATOM 3299 C C . MET B 1 75 ? 14.312 10.141 -18.844 1 98.62 75 MET B C 1
ATOM 3301 O O . MET B 1 75 ? 14.938 9.078 -18.891 1 98.62 75 MET B O 1
ATOM 3305 N N . GLY B 1 76 ? 13.312 10.383 -19.641 1 98.56 76 GLY B N 1
ATOM 3306 C CA . GLY B 1 76 ? 12.914 9.477 -20.719 1 98.56 76 GLY B CA 1
ATOM 3307 C C . GLY B 1 76 ? 11.977 8.383 -20.25 1 98.56 76 GLY B C 1
ATOM 3308 O O . GLY B 1 76 ? 11.367 7.688 -21.078 1 98.56 76 GLY B O 1
ATOM 3309 N N . GLN B 1 77 ? 11.773 8.219 -18.969 1 98.31 77 GLN B N 1
ATOM 3310 C CA . GLN B 1 77 ? 10.883 7.195 -18.438 1 98.31 77 GLN B CA 1
ATOM 3311 C C . GLN B 1 77 ? 9.422 7.547 -18.703 1 98.31 77 GLN B C 1
ATOM 3313 O O . GLN B 1 77 ? 9.078 8.727 -18.828 1 98.31 77 GLN B O 1
ATOM 3318 N N . ASP B 1 78 ? 8.609 6.543 -18.828 1 98.38 78 ASP B N 1
ATOM 3319 C CA . ASP B 1 78 ? 7.172 6.719 -18.984 1 98.38 78 ASP B CA 1
ATOM 3320 C C . ASP B 1 78 ? 6.48 6.875 -17.641 1 98.38 78 ASP B C 1
ATOM 3322 O O . ASP B 1 78 ? 6.609 6.016 -16.766 1 98.38 78 ASP B O 1
ATOM 3326 N N . VAL B 1 79 ? 5.676 7.918 -17.484 1 98.38 79 VAL B N 1
ATOM 3327 C CA . VAL B 1 79 ? 4.953 8.211 -16.25 1 98.38 79 VAL B CA 1
ATOM 3328 C C . VAL B 1 79 ? 4.016 7.055 -15.914 1 98.38 79 VAL B C 1
ATOM 3330 O O . VAL B 1 79 ? 3.764 6.777 -14.734 1 98.38 79 VAL B O 1
ATOM 3333 N N . GLU B 1 80 ? 3.582 6.305 -16.922 1 97.25 80 GLU B N 1
ATOM 3334 C CA . GLU B 1 80 ? 2.643 5.203 -16.734 1 97.25 80 GLU B CA 1
ATOM 3335 C C . GLU B 1 80 ? 3.27 4.074 -15.922 1 97.25 80 GLU B C 1
ATOM 3337 O O . GLU B 1 80 ? 2.561 3.258 -15.336 1 97.25 80 GLU B O 1
ATOM 3342 N N . ASN B 1 81 ? 4.586 3.947 -15.953 1 97.94 81 ASN B N 1
ATOM 3343 C CA . ASN B 1 81 ? 5.305 2.986 -15.125 1 97.94 81 ASN B CA 1
ATOM 3344 C C . ASN B 1 81 ? 5.668 3.58 -13.766 1 97.94 81 ASN B C 1
ATOM 3346 O O . ASN B 1 81 ? 6.836 3.572 -13.375 1 97.94 81 ASN B O 1
ATOM 3350 N N . LEU B 1 82 ? 4.656 4.023 -13.07 1 98.75 82 LEU B N 1
ATOM 3351 C CA . LEU B 1 82 ? 4.773 4.785 -11.828 1 98.75 82 LEU B CA 1
ATOM 3352 C C . LEU B 1 82 ? 5.609 4.031 -10.805 1 98.75 82 LEU B C 1
ATOM 3354 O O . LEU B 1 82 ? 6.535 4.598 -10.219 1 98.75 82 LEU B O 1
ATOM 3358 N N . ASN B 1 83 ? 5.285 2.748 -10.562 1 98.56 83 ASN B N 1
ATOM 3359 C CA . ASN B 1 83 ? 5.949 1.98 -9.516 1 98.56 83 ASN B CA 1
ATOM 3360 C C . ASN B 1 83 ? 7.453 1.886 -9.766 1 98.56 83 ASN B C 1
ATOM 3362 O O . ASN B 1 83 ? 8.25 2.037 -8.836 1 98.56 83 ASN B O 1
ATOM 3366 N N . GLN B 1 84 ? 7.84 1.677 -11.008 1 97.94 84 GLN B N 1
ATOM 3367 C CA . GLN B 1 84 ? 9.258 1.585 -11.352 1 97.94 84 GLN B CA 1
ATOM 3368 C C . GLN B 1 84 ? 9.953 2.926 -11.164 1 97.94 84 GLN B C 1
ATOM 3370 O O . GLN B 1 84 ? 11.062 2.984 -10.625 1 97.94 84 GLN B O 1
ATOM 3375 N N . VAL B 1 85 ? 9.336 4.016 -11.664 1 98.75 85 VAL B N 1
ATOM 3376 C CA . VAL B 1 85 ? 9.93 5.344 -11.57 1 98.75 85 VAL B CA 1
ATOM 3377 C C . VAL B 1 85 ? 10.055 5.746 -10.102 1 98.75 85 VAL B C 1
ATOM 3379 O O . VAL B 1 85 ? 11.078 6.309 -9.695 1 98.75 85 VAL B O 1
ATOM 3382 N N . VAL B 1 86 ? 9.062 5.422 -9.289 1 98.69 86 VAL B N 1
ATOM 3383 C CA . VAL B 1 86 ? 9.086 5.699 -7.852 1 98.69 86 VAL B CA 1
ATOM 3384 C C . VAL B 1 86 ? 10.242 4.941 -7.203 1 98.69 86 VAL B C 1
ATOM 3386 O O . VAL B 1 86 ? 10.953 5.488 -6.359 1 98.69 86 VAL B O 1
ATOM 3389 N N . ASP B 1 87 ? 10.398 3.703 -7.578 1 97.94 87 ASP B N 1
ATOM 3390 C CA . ASP B 1 87 ? 11.492 2.904 -7.035 1 97.94 87 ASP B CA 1
ATOM 3391 C C . ASP B 1 87 ? 12.844 3.533 -7.363 1 97.94 87 ASP B C 1
ATOM 3393 O O . ASP B 1 87 ? 13.734 3.582 -6.512 1 97.94 87 ASP B O 1
ATOM 3397 N N . ILE B 1 88 ? 13.008 4.02 -8.609 1 98.25 88 ILE B N 1
ATOM 3398 C CA . ILE B 1 88 ? 14.234 4.684 -9.031 1 98.25 88 ILE B CA 1
ATOM 3399 C C . ILE B 1 88 ? 14.469 5.922 -8.172 1 98.25 88 ILE B C 1
ATOM 3401 O O . ILE B 1 88 ? 15.578 6.141 -7.676 1 98.25 88 ILE B O 1
ATOM 3405 N N . ILE B 1 89 ? 13.453 6.699 -7.914 1 98.75 89 ILE B N 1
ATOM 3406 C CA . ILE B 1 89 ? 13.555 7.922 -7.125 1 98.75 89 ILE B CA 1
ATOM 3407 C C . ILE B 1 89 ? 13.992 7.586 -5.703 1 98.75 89 ILE B C 1
ATOM 3409 O O . ILE B 1 89 ? 14.953 8.172 -5.191 1 98.75 89 ILE B O 1
ATOM 3413 N N . GLN B 1 90 ? 13.367 6.617 -5.098 1 97.94 90 GLN B N 1
ATOM 3414 C CA . GLN B 1 90 ? 13.602 6.281 -3.697 1 97.94 90 GLN B CA 1
ATOM 3415 C C . GLN B 1 90 ? 15 5.695 -3.498 1 97.94 90 GLN B C 1
ATOM 3417 O O . GLN B 1 90 ? 15.602 5.859 -2.434 1 97.94 90 GLN B O 1
ATOM 3422 N N . ARG B 1 91 ? 15.578 5.184 -4.535 1 96.56 91 ARG B N 1
ATOM 3423 C CA . ARG B 1 91 ? 16.875 4.516 -4.406 1 96.56 91 ARG B CA 1
ATOM 3424 C C . ARG B 1 91 ? 18 5.395 -4.938 1 96.56 91 ARG B C 1
ATOM 3426 O O . ARG B 1 91 ? 19.172 5.016 -4.871 1 96.56 91 ARG B O 1
ATOM 3433 N N . SER B 1 92 ? 17.641 6.531 -5.441 1 97.5 92 SER B N 1
ATOM 3434 C CA . SER B 1 92 ? 18.609 7.375 -6.133 1 97.5 92 SER B CA 1
ATOM 3435 C C . SER B 1 92 ? 19.672 7.914 -5.168 1 97.5 92 SER B C 1
ATOM 3437 O O . SER B 1 92 ? 20.812 8.148 -5.555 1 97.5 92 SER B O 1
ATOM 3439 N N . LEU B 1 93 ? 19.297 8.156 -3.906 1 95.5 93 LEU B N 1
ATOM 3440 C CA . LEU B 1 93 ? 20.219 8.656 -2.887 1 95.5 93 LEU B CA 1
ATOM 3441 C C . LEU B 1 93 ? 19.719 8.305 -1.489 1 95.5 93 LEU B C 1
ATOM 3443 O O . LEU B 1 93 ? 18.516 8.086 -1.289 1 95.5 93 LEU B O 1
ATOM 3447 N N . TYR B 1 94 ? 20.688 8.281 -0.64 1 95.06 94 TYR B N 1
ATOM 3448 C CA . TYR B 1 94 ? 20.375 8 0.757 1 95.06 94 TYR B CA 1
ATOM 3449 C C . TYR B 1 94 ? 19.75 9.227 1.427 1 95.06 94 TYR B C 1
ATOM 3451 O O . TYR B 1 94 ? 20.297 10.328 1.347 1 95.06 94 TYR B O 1
ATOM 3459 N N . LYS B 1 95 ? 18.578 9.125 2.098 1 96.38 95 LYS B N 1
ATOM 3460 C CA . LYS B 1 95 ? 17.844 10.219 2.719 1 96.38 95 LYS B CA 1
ATOM 3461 C C . LYS B 1 95 ? 17.375 11.234 1.674 1 96.38 95 LYS B C 1
ATOM 3463 O O . LYS B 1 95 ? 16.781 10.852 0.659 1 96.38 95 LYS B O 1
ATOM 3468 N N . ASN B 1 96 ? 17.5 12.461 1.926 1 98.06 96 ASN B N 1
ATOM 3469 C CA . ASN B 1 96 ? 17.062 13.516 1.015 1 98.06 96 ASN B CA 1
ATOM 3470 C C . ASN B 1 96 ? 15.578 13.398 0.687 1 98.06 96 ASN B C 1
ATOM 3472 O O . ASN B 1 96 ? 15.195 13.406 -0.484 1 98.06 96 ASN B O 1
ATOM 3476 N N . THR B 1 97 ? 14.828 13.25 1.75 1 98.62 97 THR B N 1
ATOM 3477 C CA . THR B 1 97 ? 13.414 12.914 1.625 1 98.62 97 THR B CA 1
ATOM 3478 C C . THR B 1 97 ? 12.625 14.078 1.04 1 98.62 97 THR B C 1
ATOM 3480 O O . THR B 1 97 ? 11.656 13.875 0.301 1 98.62 97 THR B O 1
ATOM 3483 N N . SER B 1 98 ? 13 15.305 1.3 1 98.69 98 SER B N 1
ATOM 3484 C CA . SER B 1 98 ? 12.281 16.453 0.734 1 98.69 98 SER B CA 1
ATOM 3485 C C . SER B 1 98 ? 12.477 16.516 -0.777 1 98.69 98 SER B C 1
ATOM 3487 O O . SER B 1 98 ? 11.531 16.812 -1.514 1 98.69 98 SER B O 1
ATOM 3489 N N . ALA B 1 99 ? 13.727 16.266 -1.203 1 98.75 99 ALA B N 1
ATOM 3490 C CA . ALA B 1 99 ? 13.992 16.234 -2.639 1 98.75 99 ALA B CA 1
ATOM 3491 C C . ALA B 1 99 ? 13.156 15.164 -3.328 1 98.75 99 ALA B C 1
ATOM 3493 O O . ALA B 1 99 ? 12.531 15.414 -4.359 1 98.75 99 ALA B O 1
ATOM 3494 N N . LYS B 1 100 ? 13.141 13.992 -2.758 1 98.88 100 LYS B N 1
ATOM 3495 C CA . LYS B 1 100 ? 12.359 12.875 -3.291 1 98.88 100 LYS B CA 1
ATOM 3496 C C . LYS B 1 100 ? 10.867 13.211 -3.309 1 98.88 100 LYS B C 1
ATOM 3498 O O . LYS B 1 100 ? 10.164 12.875 -4.262 1 98.88 100 LYS B O 1
ATOM 3503 N N . ALA B 1 101 ? 10.445 13.883 -2.248 1 98.88 101 ALA B N 1
ATOM 3504 C CA . ALA B 1 101 ? 9.039 14.25 -2.137 1 98.88 101 ALA B CA 1
ATOM 3505 C C . ALA B 1 101 ? 8.625 15.195 -3.264 1 98.88 101 ALA B C 1
ATOM 3507 O O . ALA B 1 101 ? 7.566 15.016 -3.873 1 98.88 101 ALA B O 1
ATOM 3508 N N . ALA B 1 102 ? 9.438 16.172 -3.537 1 98.88 102 ALA B N 1
ATOM 3509 C CA . ALA B 1 102 ? 9.125 17.125 -4.609 1 98.88 102 ALA B CA 1
ATOM 3510 C C . ALA B 1 102 ? 8.953 16.391 -5.941 1 98.88 102 ALA B C 1
ATOM 3512 O O . ALA B 1 102 ? 7.992 16.656 -6.672 1 98.88 102 ALA B O 1
ATOM 3513 N N . VAL B 1 103 ? 9.828 15.477 -6.211 1 98.88 103 VAL B N 1
ATOM 3514 C CA . VAL B 1 103 ? 9.805 14.766 -7.484 1 98.88 103 VAL B CA 1
ATOM 3515 C C . VAL B 1 103 ? 8.602 13.82 -7.527 1 98.88 103 VAL B C 1
ATOM 3517 O O . VAL B 1 103 ? 7.902 13.75 -8.539 1 98.88 103 VAL B O 1
ATOM 3520 N N . GLU B 1 104 ? 8.305 13.078 -6.445 1 98.88 104 GLU B N 1
ATOM 3521 C CA . GLU B 1 104 ? 7.168 12.172 -6.426 1 98.88 104 GLU B CA 1
ATOM 3522 C C . GLU B 1 104 ? 5.852 12.93 -6.559 1 98.88 104 GLU B C 1
ATOM 3524 O O . GLU B 1 104 ? 4.918 12.461 -7.211 1 98.88 104 GLU B O 1
ATOM 3529 N N . ILE B 1 105 ? 5.793 14.062 -5.891 1 98.94 105 ILE B N 1
ATOM 3530 C CA . ILE B 1 105 ? 4.574 14.859 -5.988 1 98.94 105 ILE B CA 1
ATOM 3531 C C . ILE B 1 105 ? 4.305 15.203 -7.453 1 98.94 105 ILE B C 1
ATOM 3533 O O . ILE B 1 105 ? 3.188 15.023 -7.945 1 98.94 105 ILE B O 1
ATOM 3537 N N . ALA B 1 106 ? 5.328 15.656 -8.156 1 98.94 106 ALA B N 1
ATOM 3538 C CA . ALA B 1 106 ? 5.188 15.992 -9.57 1 98.94 106 ALA B CA 1
ATOM 3539 C C . ALA B 1 106 ? 4.828 14.758 -10.391 1 98.94 106 ALA B C 1
ATOM 3541 O O . ALA B 1 106 ? 4.008 14.836 -11.312 1 98.94 106 ALA B O 1
ATOM 3542 N N . LEU B 1 107 ? 5.434 13.664 -10.102 1 98.94 107 LEU B N 1
ATOM 3543 C CA . LEU B 1 107 ? 5.203 12.422 -10.828 1 98.94 107 LEU B CA 1
ATOM 3544 C C . LEU B 1 107 ? 3.766 11.938 -10.648 1 98.94 107 LEU B C 1
ATOM 3546 O O . LEU B 1 107 ? 3.104 11.562 -11.617 1 98.94 107 LEU B O 1
ATOM 3550 N N . TYR B 1 108 ? 3.252 11.906 -9.398 1 98.94 108 TYR B N 1
ATOM 3551 C CA . TYR B 1 108 ? 1.881 11.492 -9.125 1 98.94 108 TYR B CA 1
ATOM 3552 C C . TYR B 1 108 ? 0.883 12.445 -9.766 1 98.94 108 TYR B C 1
ATOM 3554 O O . TYR B 1 108 ? -0.196 12.039 -10.195 1 98.94 108 TYR B O 1
ATOM 3562 N N . ASP B 1 109 ? 1.246 13.789 -9.734 1 98.94 109 ASP B N 1
ATOM 3563 C CA . ASP B 1 109 ? 0.434 14.758 -10.461 1 98.94 109 ASP B CA 1
ATOM 3564 C C . ASP B 1 109 ? 0.285 14.359 -11.93 1 98.94 109 ASP B C 1
ATOM 3566 O O . ASP B 1 109 ? -0.833 14.258 -12.438 1 98.94 109 ASP B O 1
ATOM 3570 N N . LEU B 1 110 ? 1.368 14.078 -12.602 1 98.94 110 LEU B N 1
ATOM 3571 C CA . LEU B 1 110 ? 1.373 13.688 -14.008 1 98.94 110 LEU B CA 1
ATOM 3572 C C . LEU B 1 110 ? 0.621 12.375 -14.211 1 98.94 110 LEU B C 1
ATOM 3574 O O . LEU B 1 110 ? -0.123 12.227 -15.188 1 98.94 110 LEU B O 1
ATOM 3578 N N . PHE B 1 111 ? 0.86 11.43 -13.328 1 98.81 111 PHE B N 1
ATOM 3579 C CA . PHE B 1 111 ? 0.204 10.133 -13.43 1 98.81 111 PHE B CA 1
ATOM 3580 C C . PHE B 1 111 ? -1.312 10.289 -13.438 1 98.81 111 PHE B C 1
ATOM 3582 O O . PHE B 1 111 ? -1.998 9.703 -14.281 1 98.81 111 PHE B O 1
ATOM 3589 N N . ALA B 1 112 ? -1.849 11.078 -12.523 1 98.81 112 ALA B N 1
ATOM 3590 C CA . ALA B 1 112 ? -3.287 11.305 -12.43 1 98.81 112 ALA B CA 1
ATOM 3591 C C . ALA B 1 112 ? -3.797 12.109 -13.625 1 98.81 112 ALA B C 1
ATOM 3593 O O . ALA B 1 112 ? -4.922 11.898 -14.086 1 98.81 112 ALA B O 1
ATOM 3594 N N . GLN B 1 113 ? -2.982 13.078 -14.117 1 98.69 113 GLN B N 1
ATOM 3595 C CA . GLN B 1 113 ? -3.338 13.781 -15.344 1 98.69 113 GLN B CA 1
ATOM 3596 C C . GLN B 1 113 ? -3.531 12.812 -16.5 1 98.69 113 GLN B C 1
ATOM 3598 O O . GLN B 1 113 ? -4.492 12.93 -17.266 1 98.69 113 GLN B O 1
ATOM 3603 N N . GLN B 1 114 ? -2.604 11.898 -16.625 1 97.56 114 GLN B N 1
ATOM 3604 C CA . GLN B 1 114 ? -2.66 10.906 -17.688 1 97.56 114 GLN B CA 1
ATOM 3605 C C . GLN B 1 114 ? -3.951 10.094 -17.625 1 97.56 114 GLN B C 1
ATOM 3607 O O . GLN B 1 114 ? -4.508 9.711 -18.656 1 97.56 114 GLN B O 1
ATOM 3612 N N . LEU B 1 115 ? -4.445 9.828 -16.422 1 97.88 115 LEU B N 1
ATOM 3613 C CA . LEU B 1 115 ? -5.676 9.07 -16.203 1 97.88 115 LEU B CA 1
ATOM 3614 C C . LEU B 1 115 ? -6.895 9.992 -16.25 1 97.88 115 LEU B C 1
ATOM 3616 O O . LEU B 1 115 ? -8.031 9.531 -16.109 1 97.88 115 LEU B O 1
ATOM 3620 N N . GLU B 1 116 ? -6.699 11.32 -16.359 1 97.88 116 GLU B N 1
ATOM 3621 C CA . GLU B 1 116 ? -7.727 12.344 -16.516 1 97.88 116 GLU B CA 1
ATOM 3622 C C . GLU B 1 116 ? -8.672 12.367 -15.32 1 97.88 116 GLU B C 1
ATOM 3624 O O . GLU B 1 116 ? -9.891 12.461 -15.484 1 97.88 116 GLU B O 1
ATOM 3629 N N . ARG B 1 117 ? -8.141 12.25 -14.148 1 98.38 117 ARG B N 1
ATOM 3630 C CA . ARG B 1 117 ? -8.867 12.281 -12.883 1 98.38 117 ARG B CA 1
ATOM 3631 C C . ARG B 1 117 ? -8.078 13.039 -11.82 1 98.38 117 ARG B C 1
ATOM 3633 O O . ARG B 1 117 ? -6.852 13.125 -11.891 1 98.38 117 ARG B O 1
ATOM 3640 N N . PRO B 1 118 ? -8.828 13.688 -10.859 1 98.75 118 PRO B N 1
ATOM 3641 C CA . PRO B 1 118 ? -8.062 14.18 -9.711 1 98.75 118 PRO B CA 1
ATOM 3642 C C . PRO B 1 118 ? -7.301 13.07 -8.992 1 98.75 118 PRO B C 1
ATOM 3644 O O . PRO B 1 118 ? -7.773 11.93 -8.93 1 98.75 118 PRO B O 1
ATOM 3647 N N . LEU B 1 119 ? -6.203 13.414 -8.445 1 98.88 119 LEU B N 1
ATOM 3648 C CA . LEU B 1 119 ? -5.297 12.43 -7.855 1 98.88 119 LEU B CA 1
ATOM 3649 C C . LEU B 1 119 ? -6.008 11.602 -6.793 1 98.88 119 LEU B C 1
ATOM 3651 O O . LEU B 1 119 ? -5.82 10.383 -6.723 1 98.88 119 LEU B O 1
ATOM 3655 N N . TYR B 1 120 ? -6.855 12.164 -5.895 1 98.75 120 TYR B N 1
ATOM 3656 C CA . TYR B 1 120 ? -7.492 11.406 -4.82 1 98.75 120 TYR B CA 1
ATOM 3657 C C . TYR B 1 120 ? -8.414 10.336 -5.387 1 98.75 120 TYR B C 1
ATOM 3659 O O . TYR B 1 120 ? -8.57 9.266 -4.789 1 98.75 120 TYR B O 1
ATOM 3667 N N . LYS B 1 121 ? -9 10.539 -6.586 1 98.5 121 LYS B N 1
ATOM 3668 C CA . LYS B 1 121 ? -9.844 9.523 -7.211 1 98.5 121 LYS B CA 1
ATOM 3669 C C . LYS B 1 121 ? -9 8.375 -7.758 1 98.5 121 LYS B C 1
ATOM 3671 O O . LYS B 1 121 ? -9.406 7.211 -7.672 1 98.5 121 LYS B O 1
ATOM 3676 N N . VAL B 1 122 ? -7.836 8.758 -8.328 1 98.5 122 VAL B N 1
ATOM 3677 C CA . VAL B 1 122 ? -6.91 7.742 -8.82 1 98.5 122 VAL B CA 1
ATOM 3678 C C . VAL B 1 122 ? -6.438 6.871 -7.66 1 98.5 122 VAL B C 1
ATOM 3680 O O . VAL B 1 122 ? -6.227 5.668 -7.824 1 98.5 122 VAL B O 1
ATOM 3683 N N . LEU B 1 123 ? -6.336 7.461 -6.461 1 98.56 123 LEU B N 1
ATOM 3684 C CA . LEU B 1 123 ? -5.828 6.773 -5.277 1 98.56 123 LEU B CA 1
ATOM 3685 C C . LEU B 1 123 ? -6.938 5.996 -4.578 1 98.56 123 LEU B C 1
ATOM 3687 O O . LEU B 1 123 ? -6.719 5.414 -3.514 1 98.56 123 LEU B O 1
ATOM 3691 N N . GLY B 1 124 ? -8.18 5.945 -5.062 1 98.06 124 GLY B N 1
ATOM 3692 C CA . GLY B 1 124 ? -9.219 5.082 -4.523 1 98.06 124 GLY B CA 1
ATOM 3693 C C . GLY B 1 124 ? -10.406 5.852 -3.975 1 98.06 124 GLY B C 1
ATOM 3694 O O . GLY B 1 124 ? -11.258 5.281 -3.289 1 98.06 124 GLY B O 1
ATOM 3695 N N . GLY B 1 125 ? -10.445 7.207 -4.164 1 98 125 GLY B N 1
ATOM 3696 C CA . GLY B 1 125 ? -11.625 8.016 -3.865 1 98 125 GLY B CA 1
ATOM 3697 C C . GLY B 1 125 ? -11.625 8.562 -2.453 1 98 125 GLY B C 1
ATOM 3698 O O . GLY B 1 125 ? -10.602 8.555 -1.772 1 98 125 GLY B O 1
ATOM 3699 N N . GLY B 1 126 ? -12.805 9.07 -2.045 1 97.44 126 GLY B N 1
ATOM 3700 C CA . GLY B 1 126 ? -13.031 9.711 -0.76 1 97.44 126 GLY B CA 1
ATOM 3701 C C . GLY B 1 126 ? -13.805 11.016 -0.871 1 97.44 126 GLY B C 1
ATOM 3702 O O . GLY B 1 126 ? -14.07 11.5 -1.975 1 97.44 126 GLY B O 1
ATOM 3703 N N . GLU B 1 127 ? -14.141 11.547 0.277 1 97.69 127 GLU B N 1
ATOM 3704 C CA . GLU B 1 127 ? -14.805 12.844 0.333 1 97.69 127 GLU B CA 1
ATOM 3705 C C . GLU B 1 127 ? -13.805 13.984 0.177 1 97.69 127 GLU B C 1
ATOM 3707 O O . GLU B 1 127 ? -12.906 14.148 1.009 1 97.69 127 GLU B O 1
ATOM 3712 N N . PRO B 1 128 ? -13.969 14.812 -0.876 1 98.25 128 PRO B N 1
ATOM 3713 C CA . PRO B 1 128 ? -12.945 15.805 -1.213 1 98.25 128 PRO B CA 1
ATOM 3714 C C . PRO B 1 128 ? -13.039 17.062 -0.349 1 98.25 128 PRO B C 1
ATOM 3716 O O . PRO B 1 128 ? -12.898 18.188 -0.859 1 98.25 128 PRO B O 1
ATOM 3719 N N . GLN B 1 129 ? -13.32 16.891 0.951 1 98.38 129 GLN B N 1
ATOM 3720 C CA . GLN B 1 129 ? -13.383 17.953 1.945 1 98.38 129 GLN B CA 1
ATOM 3721 C C . GLN B 1 129 ? -12.672 17.547 3.234 1 98.38 129 GLN B C 1
ATOM 3723 O O . GLN B 1 129 ? -12.867 16.438 3.727 1 98.38 129 GLN B O 1
ATOM 3728 N N . LEU B 1 130 ? -11.852 18.406 3.705 1 98.5 130 LEU B N 1
ATOM 3729 C CA . LEU B 1 130 ? -11.117 18.188 4.949 1 98.5 130 LEU B CA 1
ATOM 3730 C C . LEU B 1 130 ? -11.258 19.375 5.883 1 98.5 130 LEU B C 1
ATOM 3732 O O . LEU B 1 130 ? -11.484 20.5 5.43 1 98.5 130 LEU B O 1
ATOM 3736 N N . SER B 1 131 ? -11.172 19.156 7.145 1 98.31 131 SER B N 1
ATOM 3737 C CA . SER B 1 131 ? -11.055 20.188 8.172 1 98.31 131 SER B CA 1
ATOM 3738 C C . SER B 1 131 ? -9.703 20.109 8.883 1 98.31 131 SER B C 1
ATOM 3740 O O . SER B 1 131 ? -9.352 19.078 9.445 1 98.31 131 SER B O 1
ATOM 3742 N N . THR B 1 132 ? -8.977 21.172 8.828 1 98.56 132 THR B N 1
ATOM 3743 C CA . THR B 1 132 ? -7.629 21.156 9.383 1 98.56 132 THR B CA 1
ATOM 3744 C C . THR B 1 132 ? -7.57 21.984 10.664 1 98.56 132 THR B C 1
ATOM 3746 O O . THR B 1 132 ? -8.469 22.781 10.938 1 98.56 132 THR B O 1
ATOM 3749 N N . ASP B 1 133 ? -6.621 21.734 11.453 1 98.62 133 ASP B N 1
ATOM 3750 C CA . ASP B 1 133 ? -6.332 22.547 12.633 1 98.62 133 ASP B CA 1
ATOM 3751 C C . ASP B 1 133 ? -5.516 23.781 12.258 1 98.62 133 ASP B C 1
ATOM 3753 O O . ASP B 1 133 ? -5.215 24 11.078 1 98.62 133 ASP B O 1
ATOM 3757 N N . ILE B 1 134 ? -5.266 24.625 13.234 1 97.88 134 ILE B N 1
ATOM 3758 C CA . ILE B 1 134 ? -4.344 25.75 13.094 1 97.88 134 ILE B CA 1
ATOM 3759 C C . ILE B 1 134 ? -3.346 25.734 14.25 1 97.88 134 ILE B C 1
ATOM 3761 O O . ILE B 1 134 ? -3.703 25.406 15.383 1 97.88 134 ILE B O 1
ATOM 3765 N N . THR B 1 135 ? -2.125 25.984 13.906 1 97.56 135 THR B N 1
ATOM 3766 C CA . THR B 1 135 ? -1.051 26.016 14.891 1 97.56 135 THR B CA 1
ATOM 3767 C C . THR B 1 135 ? -1.032 27.359 15.609 1 97.56 135 THR B C 1
ATOM 3769 O O . THR B 1 135 ? -1.164 28.422 14.984 1 97.56 135 THR B O 1
ATOM 3772 N N . ILE B 1 136 ? -0.944 27.328 16.906 1 96.44 136 ILE B N 1
ATOM 3773 C CA . ILE B 1 136 ? -0.722 28.516 17.734 1 96.44 136 ILE B CA 1
ATOM 3774 C C . ILE B 1 136 ? 0.746 28.578 18.156 1 96.44 136 ILE B C 1
ATOM 3776 O O . ILE B 1 136 ? 1.224 27.734 18.922 1 96.44 136 ILE B O 1
ATOM 3780 N N . SER B 1 137 ? 1.415 29.641 17.703 1 93.94 137 SER B N 1
ATOM 3781 C CA . SER B 1 137 ? 2.848 29.797 17.938 1 93.94 137 SER B CA 1
ATOM 3782 C C . SER B 1 137 ? 3.146 30.078 19.406 1 93.94 137 SER B C 1
ATOM 3784 O O . SER B 1 137 ? 2.326 30.672 20.109 1 93.94 137 SER B O 1
ATOM 3786 N N . VAL B 1 138 ? 4.316 29.656 19.734 1 90.88 138 VAL B N 1
ATOM 3787 C CA . VAL B 1 138 ? 4.754 29.922 21.109 1 90.88 138 VAL B CA 1
ATOM 3788 C C . VAL B 1 138 ? 4.922 31.422 21.328 1 90.88 138 VAL B C 1
ATOM 3790 O O . VAL B 1 138 ? 5.559 32.094 20.516 1 90.88 138 VAL B O 1
ATOM 3793 N N . ASP B 1 139 ? 4.355 31.984 22.375 1 92.25 139 ASP B N 1
ATOM 3794 C CA . ASP B 1 139 ? 4.449 33.375 22.781 1 92.25 139 ASP B CA 1
ATOM 3795 C C . ASP B 1 139 ? 4.035 33.531 24.25 1 92.25 139 ASP B C 1
ATOM 3797 O O . ASP B 1 139 ? 3.939 32.562 24.984 1 92.25 139 ASP B O 1
ATOM 3801 N N . HIS B 1 140 ? 3.975 34.75 24.719 1 93.56 140 HIS B N 1
ATOM 3802 C CA . HIS B 1 140 ? 3.455 35 26.062 1 93.56 140 HIS B CA 1
ATOM 3803 C C . HIS B 1 140 ? 1.99 34.562 26.156 1 93.56 140 HIS B C 1
ATOM 3805 O O . HIS B 1 140 ? 1.274 34.562 25.156 1 93.56 140 HIS B O 1
ATOM 3811 N N . ILE B 1 141 ? 1.541 34.219 27.359 1 96 141 ILE B N 1
ATOM 3812 C CA . ILE B 1 141 ? 0.268 33.562 27.641 1 96 141 ILE B CA 1
ATOM 3813 C C . ILE B 1 141 ? -0.876 34.375 27.047 1 96 141 ILE B C 1
ATOM 3815 O O . ILE B 1 141 ? -1.736 33.844 26.359 1 96 141 ILE B O 1
ATOM 3819 N N . ARG B 1 142 ? -0.94 35.688 27.281 1 97 142 ARG B N 1
ATOM 3820 C CA . ARG B 1 142 ? -2.033 36.531 26.812 1 97 142 ARG B CA 1
ATOM 3821 C C . ARG B 1 142 ? -2.141 36.5 25.297 1 97 142 ARG B C 1
ATOM 3823 O O . ARG B 1 142 ? -3.24 36.375 24.75 1 97 142 ARG B O 1
ATOM 3830 N N . LYS B 1 143 ? -1.026 36.531 24.656 1 96.19 143 LYS B N 1
ATOM 3831 C CA . LYS B 1 143 ? -1.016 36.5 23.203 1 96.19 143 LYS B CA 1
ATOM 3832 C C . LYS B 1 143 ? -1.505 35.156 22.672 1 96.19 143 LYS B C 1
ATOM 3834 O O . LYS B 1 143 ? -2.227 35.094 21.672 1 96.19 143 LYS B O 1
ATOM 3839 N N . MET B 1 144 ? -1.06 34.094 23.25 1 96.88 144 MET B N 1
ATOM 3840 C CA . MET B 1 144 ? -1.463 32.781 22.812 1 96.88 144 MET B CA 1
ATOM 3841 C C . MET B 1 144 ? -2.957 32.562 23.016 1 96.88 144 MET B C 1
ATOM 3843 O O . MET B 1 144 ? -3.621 31.922 22.203 1 96.88 144 MET B O 1
ATOM 3847 N N . VAL B 1 145 ? -3.486 33.062 24.125 1 97.88 145 VAL B N 1
ATOM 3848 C CA . VAL B 1 145 ? -4.922 33 24.375 1 97.88 145 VAL B CA 1
ATOM 3849 C C . VAL B 1 145 ? -5.672 33.781 23.312 1 97.88 145 VAL B C 1
ATOM 3851 O O . VAL B 1 145 ? -6.648 33.312 22.734 1 97.88 145 VAL B O 1
ATOM 3854 N N . ASP B 1 146 ? -5.168 35.031 23.062 1 97.81 146 ASP B N 1
ATOM 3855 C CA . ASP B 1 146 ? -5.797 35.875 22.062 1 97.81 146 ASP B CA 1
ATOM 3856 C C . ASP B 1 146 ? -5.773 35.219 20.688 1 97.81 146 ASP B C 1
ATOM 3858 O O . ASP B 1 146 ? -6.77 35.25 19.969 1 97.81 146 ASP B O 1
ATOM 3862 N N . ASP B 1 147 ? -4.664 34.656 20.344 1 97.19 147 ASP B N 1
ATOM 3863 C CA . ASP B 1 147 ? -4.52 33.969 19.062 1 97.19 147 ASP B CA 1
ATOM 3864 C C . ASP B 1 147 ? -5.469 32.781 18.969 1 97.19 147 ASP B C 1
ATOM 3866 O O . ASP B 1 147 ? -6.023 32.5 17.906 1 97.19 147 ASP B O 1
ATOM 3870 N N . SER B 1 148 ? -5.609 32.031 20.047 1 98.19 148 SER B N 1
ATOM 3871 C CA . SER B 1 148 ? -6.508 30.891 20.094 1 98.19 148 SER B CA 1
ATOM 3872 C C . SER B 1 148 ? -7.953 31.312 19.859 1 98.19 148 SER B C 1
ATOM 3874 O O . SER B 1 148 ? -8.672 30.703 19.078 1 98.19 148 SER B O 1
ATOM 3876 N N . LEU B 1 149 ? -8.32 32.375 20.562 1 98.12 149 LEU B N 1
ATOM 3877 C CA . LEU B 1 149 ? -9.688 32.875 20.438 1 98.12 149 LEU B CA 1
ATOM 3878 C C . LEU B 1 149 ? -9.938 33.406 19.031 1 98.12 149 LEU B C 1
ATOM 3880 O O . LEU B 1 149 ? -11.016 33.219 18.469 1 98.12 149 LEU B O 1
ATOM 3884 N N . ALA B 1 150 ? -8.984 34.094 18.469 1 97.38 150 ALA B N 1
ATOM 3885 C CA . ALA B 1 150 ? -9.078 34.594 17.094 1 97.38 150 ALA B CA 1
ATOM 3886 C C . ALA B 1 150 ? -9.25 33.469 16.094 1 97.38 150 ALA B C 1
ATOM 3888 O O . ALA B 1 150 ? -10.008 33.562 15.133 1 97.38 150 ALA B O 1
ATOM 3889 N N . ALA B 1 151 ? -8.523 32.344 16.281 1 97.75 151 ALA B N 1
ATOM 3890 C CA . ALA B 1 151 ? -8.609 31.188 15.422 1 97.75 151 ALA B CA 1
ATOM 3891 C C . ALA B 1 151 ? -10.016 30.578 15.461 1 97.75 151 ALA B C 1
ATOM 3893 O O . ALA B 1 151 ? -10.547 30.172 14.422 1 97.75 151 ALA B O 1
ATOM 3894 N N . ILE B 1 152 ? -10.594 30.5 16.609 1 98 152 ILE B N 1
ATOM 3895 C CA . ILE B 1 152 ? -11.945 29.969 16.781 1 98 152 ILE B CA 1
ATOM 3896 C C . ILE B 1 152 ? -12.938 30.844 16.016 1 98 152 ILE B C 1
ATOM 3898 O O . ILE B 1 152 ? -13.859 30.328 15.383 1 98 152 ILE B O 1
ATOM 3902 N N . GLU B 1 153 ? -12.742 32.125 16.109 1 97.31 153 GLU B N 1
ATOM 3903 C CA . GLU B 1 153 ? -13.602 33.062 15.391 1 97.31 153 GLU B CA 1
ATOM 3904 C C . GLU B 1 153 ? -13.523 32.844 13.883 1 97.31 153 GLU B C 1
ATOM 3906 O O . GLU B 1 153 ? -14.492 33.062 13.164 1 97.31 153 GLU B O 1
ATOM 3911 N N . LEU B 1 154 ? -12.422 32.344 13.422 1 96.38 154 LEU B N 1
ATOM 3912 C CA . LEU B 1 154 ? -12.211 32.062 12.008 1 96.38 154 LEU B CA 1
ATOM 3913 C C . LEU B 1 154 ? -12.789 30.719 11.625 1 96.38 154 LEU B C 1
ATOM 3915 O O . LEU B 1 154 ? -12.742 30.328 10.453 1 96.38 154 LEU B O 1
ATOM 3919 N N . GLY B 1 155 ? -13.242 29.969 12.617 1 97 155 GLY B N 1
ATOM 3920 C CA . GLY B 1 155 ? -13.945 28.734 12.312 1 97 155 GLY B CA 1
ATOM 3921 C C . GLY B 1 155 ? -13.141 27.484 12.648 1 97 155 GLY B C 1
ATOM 3922 O O . GLY B 1 155 ? -13.594 26.359 12.406 1 97 155 GLY B O 1
ATOM 3923 N N . TYR B 1 156 ? -11.977 27.625 13.195 1 98.12 156 TYR B N 1
ATOM 3924 C CA . TYR B 1 156 ? -11.195 26.453 13.57 1 98.12 156 TYR B CA 1
ATOM 3925 C C . TYR B 1 156 ? -11.781 25.781 14.797 1 98.12 156 TYR B C 1
ATOM 3927 O O . TYR B 1 156 ? -12.086 26.438 15.797 1 98.12 156 TYR B O 1
ATOM 3935 N N . GLU B 1 157 ? -11.891 24.469 14.703 1 97.88 157 GLU B N 1
ATOM 3936 C CA . GLU B 1 157 ? -12.422 23.703 15.82 1 97.88 157 GLU B CA 1
ATOM 3937 C C . GLU B 1 157 ? -11.312 22.922 16.531 1 97.88 157 GLU B C 1
ATOM 3939 O O . GLU B 1 157 ? -11.547 22.297 17.562 1 97.88 157 GLU B O 1
ATOM 3944 N N . THR B 1 158 ? -10.141 22.938 15.961 1 98.44 158 THR B N 1
ATOM 3945 C CA . THR B 1 158 ? -8.977 22.25 16.516 1 98.44 158 THR B CA 1
ATOM 3946 C C . THR B 1 158 ? -7.754 23.156 16.516 1 98.44 158 THR B C 1
ATOM 3948 O O . THR B 1 158 ? -7.41 23.75 15.484 1 98.44 158 THR B O 1
ATOM 3951 N N . LEU B 1 159 ? -7.094 23.328 17.672 1 98.56 159 LEU B N 1
ATOM 3952 C CA . LEU B 1 159 ? -5.922 24.188 17.844 1 98.56 159 LEU B CA 1
ATOM 3953 C C . LEU B 1 159 ? -4.699 23.359 18.219 1 98.56 159 LEU B C 1
ATOM 3955 O O . LEU B 1 159 ? -4.758 22.547 19.156 1 98.56 159 LEU B O 1
ATOM 3959 N N . LYS B 1 160 ? -3.654 23.5 17.484 1 98.56 160 LYS B N 1
ATOM 3960 C CA . LYS B 1 160 ? -2.395 22.859 17.844 1 98.56 160 LYS B CA 1
ATOM 3961 C C . LYS B 1 160 ? -1.44 23.844 18.516 1 98.56 160 LYS B C 1
ATOM 3963 O O . LYS B 1 160 ? -0.928 24.75 17.859 1 98.56 160 LYS B O 1
ATOM 3968 N N . ILE B 1 161 ? -1.193 23.594 19.75 1 97.62 161 ILE B N 1
ATOM 3969 C CA . ILE B 1 161 ? -0.423 24.516 20.562 1 97.62 161 ILE B CA 1
ATOM 3970 C C . ILE B 1 161 ? 1.042 24.094 20.594 1 97.62 161 ILE B C 1
ATOM 3972 O O . ILE B 1 161 ? 1.359 22.969 21 1 97.62 161 ILE B O 1
ATOM 3976 N N . LYS B 1 162 ? 1.897 25 20.156 1 96 162 LYS B N 1
ATOM 3977 C CA . LYS B 1 162 ? 3.332 24.734 20.234 1 96 162 LYS B CA 1
ATOM 3978 C C . LYS B 1 162 ? 3.844 24.938 21.672 1 96 162 LYS B C 1
ATOM 3980 O O . LYS B 1 162 ? 3.533 25.953 22.297 1 96 162 LYS B O 1
ATOM 3985 N N . VAL B 1 163 ? 4.621 23.969 22.125 1 93.62 163 VAL B N 1
ATOM 3986 C CA . VAL B 1 163 ? 5.285 24 23.422 1 93.62 163 VAL B CA 1
ATOM 3987 C C . VAL B 1 163 ? 6.727 23.516 23.281 1 93.62 163 VAL B C 1
ATOM 3989 O O . VAL B 1 163 ? 7.258 23.453 22.172 1 93.62 163 VAL B O 1
ATOM 3992 N N . GLY B 1 164 ? 7.434 23.344 24.422 1 88.19 164 GLY B N 1
ATOM 3993 C CA . GLY B 1 164 ? 8.719 22.656 24.328 1 88.19 164 GLY B CA 1
ATOM 3994 C C . GLY B 1 164 ? 9.883 23.531 24.781 1 88.19 164 GLY B C 1
ATOM 3995 O O . GLY B 1 164 ? 11.031 23.094 24.75 1 88.19 164 GLY B O 1
ATOM 3996 N N . LYS B 1 165 ? 9.648 24.766 25.188 1 86.38 165 LYS B N 1
ATOM 3997 C CA . LYS B 1 165 ? 10.734 25.625 25.656 1 86.38 165 LYS B CA 1
ATOM 3998 C C . LYS B 1 165 ? 10.883 25.547 27.172 1 86.38 165 LYS B C 1
ATOM 4000 O O . LYS B 1 165 ? 11.891 25.047 27.672 1 86.38 165 LYS B O 1
ATOM 4005 N N . ASP B 1 166 ? 10.008 26.016 27.828 1 90.38 166 ASP B N 1
ATOM 4006 C CA . ASP B 1 166 ? 9.938 25.922 29.281 1 90.38 166 ASP B CA 1
ATOM 4007 C C . ASP B 1 166 ? 8.672 25.203 29.734 1 90.38 166 ASP B C 1
ATOM 4009 O O . ASP B 1 166 ? 7.574 25.75 29.656 1 90.38 166 ASP B O 1
ATOM 4013 N N . ILE B 1 167 ? 8.93 23.984 30.266 1 92.06 167 ILE B N 1
ATOM 4014 C CA . ILE B 1 167 ? 7.824 23.062 30.5 1 92.06 167 ILE B CA 1
ATOM 4015 C C . ILE B 1 167 ? 6.859 23.656 31.531 1 92.06 167 ILE B C 1
ATOM 4017 O O . ILE B 1 167 ? 5.645 23.469 31.422 1 92.06 167 ILE B O 1
ATOM 4021 N N . ASN B 1 168 ? 7.367 24.344 32.594 1 93.12 168 ASN B N 1
ATOM 4022 C CA . ASN B 1 168 ? 6.5 24.938 33.594 1 93.12 168 ASN B CA 1
ATOM 4023 C C . ASN B 1 168 ? 5.645 26.062 33 1 93.12 168 ASN B C 1
ATOM 4025 O O . ASN B 1 168 ? 4.445 26.141 33.281 1 93.12 168 ASN B O 1
ATOM 4029 N N . LEU B 1 169 ? 6.285 26.859 32.25 1 94.44 169 LEU B N 1
ATOM 4030 C CA . LEU B 1 169 ? 5.555 27.922 31.562 1 94.44 169 LEU B CA 1
ATOM 4031 C C . LEU B 1 169 ? 4.574 27.359 30.547 1 94.44 169 LEU B C 1
ATOM 4033 O O . LEU B 1 169 ? 3.494 27.906 30.344 1 94.44 169 LEU B O 1
ATOM 4037 N N . ASP B 1 170 ? 4.984 26.266 29.891 1 95.94 170 ASP B N 1
ATOM 4038 C CA . ASP B 1 170 ? 4.113 25.594 28.938 1 95.94 170 ASP B CA 1
ATOM 4039 C C . ASP B 1 170 ? 2.82 25.141 29.609 1 95.94 170 ASP B C 1
ATOM 4041 O O . ASP B 1 170 ? 1.735 25.281 29.031 1 95.94 170 ASP B O 1
ATOM 4045 N N . ILE B 1 171 ? 2.967 24.609 30.766 1 96.44 171 ILE B N 1
ATOM 4046 C CA . ILE B 1 171 ? 1.805 24.109 31.5 1 96.44 171 ILE B CA 1
ATOM 4047 C C . ILE B 1 171 ? 0.847 25.266 31.781 1 96.44 171 ILE B C 1
ATOM 4049 O O . ILE B 1 171 ? -0.365 25.141 31.594 1 96.44 171 ILE B O 1
ATOM 4053 N N . GLU B 1 172 ? 1.419 26.375 32.188 1 96.69 172 GLU B N 1
ATOM 4054 C CA . GLU B 1 172 ? 0.604 27.562 32.469 1 96.69 172 GLU B CA 1
ATOM 4055 C C . GLU B 1 172 ? -0.107 28.047 31.203 1 96.69 172 GLU B C 1
ATOM 4057 O O . GLU B 1 172 ? -1.289 28.391 31.25 1 96.69 172 GLU B O 1
ATOM 4062 N N . ARG B 1 173 ? 0.593 28.078 30.172 1 96.75 173 ARG B N 1
ATOM 4063 C CA . ARG B 1 173 ? 0.034 28.484 28.891 1 96.75 173 ARG B CA 1
ATOM 4064 C C . ARG B 1 173 ? -1.132 27.594 28.5 1 96.75 173 ARG B C 1
ATOM 4066 O O . ARG B 1 173 ? -2.186 28.078 28.078 1 96.75 173 ARG B O 1
ATOM 4073 N N . ILE B 1 174 ? -0.934 26.266 28.625 1 97.38 174 ILE B N 1
ATOM 4074 C CA . ILE B 1 174 ? -1.921 25.281 28.203 1 97.38 174 ILE B CA 1
ATOM 4075 C C . ILE B 1 174 ? -3.186 25.422 29.047 1 97.38 174 ILE B C 1
ATOM 4077 O O . ILE B 1 174 ? -4.297 25.406 28.516 1 97.38 174 ILE B O 1
ATOM 4081 N N . LYS B 1 175 ? -2.994 25.594 30.359 1 97.44 175 LYS B N 1
ATOM 4082 C CA . LYS B 1 175 ? -4.137 25.766 31.25 1 97.44 175 LYS B CA 1
ATOM 4083 C C . LYS B 1 175 ? -4.926 27.031 30.906 1 97.44 175 LYS B C 1
ATOM 4085 O O . LYS B 1 175 ? -6.156 27.016 30.891 1 97.44 175 LYS B O 1
ATOM 4090 N N . ALA B 1 176 ? -4.195 28.109 30.625 1 97.56 176 ALA B N 1
ATOM 4091 C CA . ALA B 1 176 ? -4.832 29.375 30.281 1 97.56 176 ALA B CA 1
ATOM 4092 C C . ALA B 1 176 ? -5.621 29.266 28.984 1 97.56 176 ALA B C 1
ATOM 4094 O O . ALA B 1 176 ? -6.758 29.734 28.891 1 97.56 176 ALA B O 1
ATOM 4095 N N . ILE B 1 177 ? -5.02 28.625 28.016 1 98.12 177 ILE B N 1
ATOM 4096 C CA . ILE B 1 177 ? -5.672 28.453 26.719 1 98.12 177 ILE B CA 1
ATOM 4097 C C . ILE B 1 177 ? -6.895 27.547 26.875 1 98.12 177 ILE B C 1
ATOM 4099 O O . ILE B 1 177 ? -7.969 27.859 26.359 1 98.12 177 ILE B O 1
ATOM 4103 N N . HIS B 1 178 ? -6.73 26.438 27.562 1 97.88 178 HIS B N 1
ATOM 4104 C CA . HIS B 1 178 ? -7.832 25.516 27.781 1 97.88 178 HIS B CA 1
ATOM 4105 C C . HIS B 1 178 ? -9.016 26.203 28.438 1 97.88 178 HIS B C 1
ATOM 4107 O O . HIS B 1 178 ? -10.164 26 28.031 1 97.88 178 HIS B O 1
ATOM 4113 N N . ALA B 1 179 ? -8.734 26.984 29.453 1 96.56 179 ALA B N 1
ATOM 4114 C CA . ALA B 1 179 ? -9.789 27.703 30.156 1 96.56 179 ALA B CA 1
ATOM 4115 C C . ALA B 1 179 ? -10.516 28.672 29.203 1 96.56 179 ALA B C 1
ATOM 4117 O O . ALA B 1 179 ? -11.734 28.844 29.297 1 96.56 179 ALA B O 1
ATOM 4118 N N . ALA B 1 180 ? -9.766 29.281 28.359 1 97.25 180 ALA B N 1
ATOM 4119 C CA . ALA B 1 180 ? -10.312 30.312 27.469 1 97.25 180 ALA B CA 1
ATOM 4120 C C . ALA B 1 180 ? -11.148 29.688 26.359 1 97.25 180 ALA B C 1
ATOM 4122 O O . ALA B 1 180 ? -12.117 30.281 25.875 1 97.25 180 ALA B O 1
ATOM 4123 N N . VAL B 1 181 ? -10.773 28.453 25.938 1 96.75 181 VAL B N 1
ATOM 4124 C CA . VAL B 1 181 ? -11.375 27.922 24.719 1 96.75 181 VAL B CA 1
ATOM 4125 C C . VAL B 1 181 ? -12.289 26.75 25.047 1 96.75 181 VAL B C 1
ATOM 4127 O O . VAL B 1 181 ? -12.836 26.094 24.156 1 96.75 181 VAL B O 1
ATOM 4130 N N . ASP B 1 182 ? -12.477 26.438 26.25 1 90.06 182 ASP B N 1
ATOM 4131 C CA . ASP B 1 182 ? -13.234 25.281 26.719 1 90.06 182 ASP B CA 1
ATOM 4132 C C . ASP B 1 182 ? -14.609 25.219 26.047 1 90.06 182 ASP B C 1
ATOM 4134 O O . ASP B 1 182 ? -15.32 26.219 26 1 90.06 182 ASP B O 1
ATOM 4138 N N . GLY B 1 183 ? -14.867 24 25.484 1 92.44 183 GLY B N 1
ATOM 4139 C CA . GLY B 1 183 ? -16.156 23.797 24.844 1 92.44 183 GLY B CA 1
ATOM 4140 C C . GLY B 1 183 ? -16.203 24.344 23.422 1 92.44 183 GLY B C 1
ATOM 4141 O O . GLY B 1 183 ? -17.172 24.109 22.703 1 92.44 183 GLY B O 1
ATOM 4142 N N . LYS B 1 184 ? -15.117 25.031 23.031 1 96.25 184 LYS B N 1
ATOM 4143 C CA . LYS B 1 184 ? -15.148 25.688 21.734 1 96.25 184 LYS B CA 1
ATOM 4144 C C . LYS B 1 184 ? -14.172 25.016 20.766 1 96.25 184 LYS B C 1
ATOM 4146 O O . LYS B 1 184 ? -14.352 25.094 19.547 1 96.25 184 LYS B O 1
ATOM 4151 N N . ALA B 1 185 ? -13.133 24.453 21.266 1 97.38 185 ALA B N 1
ATOM 4152 C CA . ALA B 1 185 ? -12.125 23.844 20.391 1 97.38 185 ALA B CA 1
ATOM 4153 C C . ALA B 1 185 ? -11.422 22.688 21.094 1 97.38 185 ALA B C 1
ATOM 4155 O O . ALA B 1 185 ? -11.328 22.656 22.328 1 97.38 185 ALA B O 1
ATOM 4156 N N . VAL B 1 186 ? -10.984 21.75 20.266 1 97.31 186 VAL B N 1
ATOM 4157 C CA . VAL B 1 186 ? -10.133 20.641 20.719 1 97.31 186 VAL B CA 1
ATOM 4158 C C . VAL B 1 186 ? -8.672 21.078 20.703 1 97.31 186 VAL B C 1
ATOM 4160 O O . VAL B 1 186 ? -8.234 21.781 19.781 1 97.31 186 VAL B O 1
ATOM 4163 N N . LEU B 1 187 ? -7.902 20.656 21.75 1 98.31 187 LEU B N 1
ATOM 4164 C CA . LEU B 1 187 ? -6.512 21.078 21.859 1 98.31 187 LEU B CA 1
ATOM 4165 C C . LEU B 1 187 ? -5.566 19.922 21.562 1 98.31 187 LEU B C 1
ATOM 4167 O O . LEU B 1 187 ? -5.789 18.797 22.016 1 98.31 187 LEU B O 1
ATOM 4171 N N . ARG B 1 188 ? -4.559 20.188 20.719 1 98.69 188 ARG B N 1
ATOM 4172 C CA . ARG B 1 188 ? -3.389 19.359 20.453 1 98.69 188 ARG B CA 1
ATOM 4173 C C . ARG B 1 188 ? -2.113 20.031 20.953 1 98.69 188 ARG B C 1
ATOM 4175 O O . ARG B 1 188 ? -1.984 21.25 20.875 1 98.69 188 ARG B O 1
ATOM 4182 N N . LEU B 1 189 ? -1.213 19.25 21.453 1 98.12 189 LEU B N 1
ATOM 4183 C CA . LEU B 1 189 ? 0.083 19.812 21.828 1 98.12 189 LEU B CA 1
ATOM 4184 C C . LEU B 1 189 ? 1.181 19.297 20.906 1 98.12 189 LEU B C 1
ATOM 4186 O O . LEU B 1 189 ? 1.147 18.141 20.469 1 98.12 189 LEU B O 1
ATOM 4190 N N . ASP B 1 190 ? 2.096 20.141 20.609 1 98 190 ASP B N 1
ATOM 4191 C CA . ASP B 1 190 ? 3.289 19.75 19.859 1 98 190 ASP B CA 1
ATOM 4192 C C . ASP B 1 190 ? 4.555 20.281 20.531 1 98 190 ASP B C 1
ATOM 4194 O O . ASP B 1 190 ? 4.805 21.5 20.531 1 98 190 ASP B O 1
ATOM 4198 N N . ALA B 1 191 ? 5.359 19.406 21.078 1 96.12 191 ALA B N 1
ATOM 4199 C CA . ALA B 1 191 ? 6.535 19.797 21.844 1 96.12 191 ALA B CA 1
ATOM 4200 C C . ALA B 1 191 ? 7.785 19.828 20.969 1 96.12 191 ALA B C 1
ATOM 4202 O O . ALA B 1 191 ? 8.82 20.359 21.375 1 96.12 191 ALA B O 1
ATOM 4203 N N . ASN B 1 192 ? 7.664 19.312 19.734 1 94.38 192 ASN B N 1
ATOM 4204 C CA . ASN B 1 192 ? 8.805 19.281 18.828 1 94.38 192 ASN B CA 1
ATOM 4205 C C . ASN B 1 192 ? 10.078 18.844 19.547 1 94.38 192 ASN B C 1
ATOM 4207 O O . ASN B 1 192 ? 11.094 19.531 19.5 1 94.38 192 ASN B O 1
ATOM 4211 N N . GLN B 1 193 ? 9.938 17.719 20.25 1 94.44 193 GLN B N 1
ATOM 4212 C CA . GLN B 1 193 ? 11.086 17.062 20.875 1 94.44 193 GLN B CA 1
ATOM 4213 C C . GLN B 1 193 ? 11.578 17.828 22.094 1 94.44 193 GLN B C 1
ATOM 4215 O O . GLN B 1 193 ? 12.664 17.562 22.609 1 94.44 193 GLN B O 1
ATOM 4220 N N . GLY B 1 194 ? 10.914 18.828 22.594 1 93.88 194 GLY B N 1
ATOM 4221 C CA . GLY B 1 194 ? 11.438 19.797 23.547 1 93.88 194 GLY B CA 1
ATOM 4222 C C . GLY B 1 194 ? 11.422 19.297 24.984 1 93.88 194 GLY B C 1
ATOM 4223 O O . GLY B 1 194 ? 11.984 19.938 25.875 1 93.88 194 GLY B O 1
ATOM 4224 N N . TRP B 1 195 ? 10.867 18.156 25.281 1 96.19 195 TRP B N 1
ATOM 4225 C CA . TRP B 1 195 ? 10.75 17.656 26.641 1 96.19 195 TRP B CA 1
ATOM 4226 C C . TRP B 1 195 ? 11.508 16.344 26.812 1 96.19 195 TRP B C 1
ATOM 4228 O O . TRP B 1 195 ? 12.023 15.789 25.844 1 96.19 195 TRP B O 1
ATOM 4238 N N . THR B 1 196 ? 11.68 15.961 28.062 1 96.81 196 THR B N 1
ATOM 4239 C CA . THR B 1 196 ? 12.234 14.648 28.391 1 96.81 196 THR B CA 1
ATOM 4240 C C . THR B 1 196 ? 11.141 13.68 28.812 1 96.81 196 THR B C 1
ATOM 4242 O O . THR B 1 196 ? 10.039 14.109 29.172 1 96.81 196 THR B O 1
ATOM 4245 N N . PRO B 1 197 ? 11.453 12.422 28.734 1 97.75 197 PRO B N 1
ATOM 4246 C CA . PRO B 1 197 ? 10.406 11.445 29.062 1 97.75 197 PRO B CA 1
ATOM 4247 C C . PRO B 1 197 ? 9.797 11.664 30.438 1 97.75 197 PRO B C 1
ATOM 4249 O O . PRO B 1 197 ? 8.578 11.805 30.562 1 97.75 197 PRO B O 1
ATOM 4252 N N . LYS B 1 198 ? 10.586 11.781 31.453 1 97.69 198 LYS B N 1
ATOM 4253 C CA . LYS B 1 198 ? 10.078 11.922 32.812 1 97.69 198 LYS B CA 1
ATOM 4254 C C . LYS B 1 198 ? 9.312 13.234 33 1 97.69 198 LYS B C 1
ATOM 4256 O O . LYS B 1 198 ? 8.25 13.258 33.625 1 97.69 198 LYS B O 1
ATOM 4261 N N . LYS B 1 199 ? 9.805 14.305 32.438 1 96.94 199 LYS B N 1
ATOM 4262 C CA . LYS B 1 199 ? 9.141 15.602 32.531 1 96.94 199 LYS B CA 1
ATOM 4263 C C . LYS B 1 199 ? 7.824 15.602 31.781 1 96.94 199 LYS B C 1
ATOM 4265 O O . LYS B 1 199 ? 6.852 16.234 32.188 1 96.94 199 LYS B O 1
ATOM 4270 N N . THR B 1 200 ? 7.867 14.969 30.625 1 97.94 200 THR B N 1
ATOM 4271 C CA . THR B 1 200 ? 6.648 14.859 29.828 1 97.94 200 THR B CA 1
ATOM 4272 C C . THR B 1 200 ? 5.543 14.172 30.625 1 97.94 200 THR B C 1
ATOM 4274 O O . THR B 1 200 ? 4.41 14.656 30.672 1 97.94 200 THR B O 1
ATOM 4277 N N . VAL B 1 201 ? 5.859 13.047 31.234 1 98.31 201 VAL B N 1
ATOM 4278 C CA . VAL B 1 201 ? 4.883 12.297 32 1 98.31 201 VAL B CA 1
ATOM 4279 C C . VAL B 1 201 ? 4.352 13.172 33.156 1 98.31 201 VAL B C 1
ATOM 4281 O O . VAL B 1 201 ? 3.143 13.25 33.375 1 98.31 201 VAL B O 1
ATOM 4284 N N . SER B 1 202 ? 5.273 13.836 33.844 1 97.81 202 SER B N 1
ATOM 4285 C CA . SER B 1 202 ? 4.887 14.695 34.938 1 97.81 202 SER B CA 1
ATOM 4286 C C . SER B 1 202 ? 3.957 15.812 34.5 1 97.81 202 SER B C 1
ATOM 4288 O O . SER B 1 202 ? 2.924 16.062 35.125 1 97.81 202 SER B O 1
ATOM 4290 N N . ALA B 1 203 ? 4.328 16.438 33.438 1 97.44 203 ALA B N 1
ATOM 4291 C CA . ALA B 1 203 ? 3.555 17.562 32.906 1 97.44 203 ALA B CA 1
ATOM 4292 C C . ALA B 1 203 ? 2.164 17.109 32.469 1 97.44 203 ALA B C 1
ATOM 4294 O O . ALA B 1 203 ? 1.167 17.766 32.781 1 97.44 203 ALA B O 1
ATOM 4295 N N . LEU B 1 204 ? 2.068 16.016 31.75 1 98 204 LEU B N 1
ATOM 4296 C CA . LEU B 1 204 ? 0.79 15.539 31.234 1 98 204 LEU B CA 1
ATOM 4297 C C . LEU B 1 204 ? -0.118 15.078 32.375 1 98 204 LEU B C 1
ATOM 4299 O O . LEU B 1 204 ? -1.331 15.297 32.312 1 98 204 LEU B O 1
ATOM 4303 N N . ARG B 1 205 ? 0.452 14.438 33.375 1 97.56 205 ARG B N 1
ATOM 4304 C CA . ARG B 1 205 ? -0.348 14.031 34.5 1 97.56 205 ARG B CA 1
ATOM 4305 C C . ARG B 1 205 ? -0.913 15.242 35.25 1 97.56 205 ARG B C 1
ATOM 4307 O O . ARG B 1 205 ? -2.053 15.219 35.719 1 97.56 205 ARG B O 1
ATOM 4314 N N . GLU B 1 206 ? -0.055 16.219 35.375 1 97.38 206 GLU B N 1
ATOM 4315 C CA . GLU B 1 206 ? -0.526 17.453 36 1 97.38 206 GLU B CA 1
ATOM 4316 C C . GLU B 1 206 ? -1.673 18.078 35.219 1 97.38 206 GLU B C 1
ATOM 4318 O O . GLU B 1 206 ? -2.678 18.5 35.781 1 97.38 206 GLU B O 1
ATOM 4323 N N . LEU B 1 207 ? -1.507 18.141 33.938 1 97.5 207 LEU B N 1
ATOM 4324 C CA . LEU B 1 207 ? -2.543 18.703 33.062 1 97.5 207 LEU B CA 1
ATOM 4325 C C . LEU B 1 207 ? -3.824 17.875 33.156 1 97.5 207 LEU B C 1
ATOM 4327 O O . LEU B 1 207 ? -4.914 18.438 33.281 1 97.5 207 LEU B O 1
ATOM 4331 N N . GLU B 1 208 ? -3.666 16.594 33.094 1 96.44 208 GLU B N 1
ATOM 4332 C CA . GLU B 1 208 ? -4.805 15.688 33.219 1 96.44 208 GLU B CA 1
ATOM 4333 C C . GLU B 1 208 ? -5.527 15.875 34.531 1 96.44 208 GLU B C 1
ATOM 4335 O O . GLU B 1 208 ? -6.754 15.945 34.594 1 96.44 208 GLU B O 1
ATOM 4340 N N . ALA B 1 209 ? -4.773 16.016 35.594 1 96.5 209 ALA B N 1
ATOM 4341 C CA . ALA B 1 209 ? -5.332 16.188 36.938 1 96.5 209 ALA B CA 1
ATOM 4342 C C . ALA B 1 209 ? -6.07 17.516 37.031 1 96.5 209 ALA B C 1
ATOM 4344 O O . ALA B 1 209 ? -7.012 17.641 37.844 1 96.5 209 ALA B O 1
ATOM 4345 N N . SER B 1 210 ? -5.656 18.453 36.312 1 95.69 210 SER B N 1
ATOM 4346 C CA . SER B 1 210 ? -6.262 19.766 36.344 1 95.69 210 SER B CA 1
ATOM 4347 C C . SER B 1 210 ? -7.508 19.844 35.469 1 95.69 210 SER B C 1
ATOM 4349 O O . SER B 1 210 ? -8.109 20.906 35.312 1 95.69 210 SER B O 1
ATOM 4351 N N . GLY B 1 211 ? -7.82 18.734 34.75 1 94.81 211 GLY B N 1
ATOM 4352 C CA . GLY B 1 211 ? -9.031 18.672 33.938 1 94.81 211 GLY B CA 1
ATOM 4353 C C . GLY B 1 211 ? -8.812 19.078 32.5 1 94.81 211 GLY B C 1
ATOM 4354 O O . GLY B 1 211 ? -9.766 19.172 31.719 1 94.81 211 GLY B O 1
ATOM 4355 N N . VAL B 1 212 ? -7.551 19.281 32.094 1 95.75 212 VAL B N 1
ATOM 4356 C CA . VAL B 1 212 ? -7.234 19.641 30.719 1 95.75 212 VAL B CA 1
ATOM 4357 C C . VAL B 1 212 ? -7.371 18.406 29.828 1 95.75 212 VAL B C 1
ATOM 4359 O O . VAL B 1 212 ? -6.746 17.375 30.078 1 95.75 212 VAL B O 1
ATOM 4362 N N . GLU B 1 213 ? -8.164 18.484 28.859 1 94.06 213 GLU B N 1
ATOM 4363 C CA . GLU B 1 213 ? -8.344 17.406 27.891 1 94.06 213 GLU B CA 1
ATOM 4364 C C . GLU B 1 213 ? -7.602 17.719 26.594 1 94.06 213 GLU B C 1
ATOM 4366 O O . GLU B 1 213 ? -7.863 18.734 25.953 1 94.06 213 GLU B O 1
ATOM 4371 N N . LEU B 1 214 ? -6.738 16.859 26.25 1 97.38 214 LEU B N 1
ATOM 4372 C CA . LEU B 1 214 ? -5.949 17 25.031 1 97.38 214 LEU B CA 1
ATOM 4373 C C . LEU B 1 214 ? -6.258 15.875 24.062 1 97.38 214 LEU B C 1
ATOM 4375 O O . LEU B 1 214 ? -6.445 14.727 24.469 1 97.38 214 LEU B O 1
ATOM 4379 N N . GLU B 1 215 ? -6.34 16.203 22.812 1 98.25 215 GLU B N 1
ATOM 4380 C CA . GLU B 1 215 ? -6.492 15.156 21.812 1 98.25 215 GLU B CA 1
ATOM 4381 C C . GLU B 1 215 ? -5.23 14.297 21.719 1 98.25 215 GLU B C 1
ATOM 4383 O O . GLU B 1 215 ? -5.312 13.078 21.531 1 98.25 215 GLU B O 1
ATOM 4388 N N . PHE B 1 216 ? -4.051 15 21.719 1 98.69 216 PHE B N 1
ATOM 4389 C CA . PHE B 1 216 ? -2.783 14.273 21.766 1 98.69 216 PHE B CA 1
ATOM 4390 C C . PHE B 1 216 ? -1.633 15.219 22.094 1 98.69 216 PHE B C 1
ATOM 4392 O O . PHE B 1 216 ? -1.812 16.438 22.109 1 98.69 216 PHE B O 1
ATOM 4399 N N . ILE B 1 217 ? -0.527 14.68 22.422 1 98.56 217 ILE B N 1
ATOM 4400 C CA . ILE B 1 217 ? 0.745 15.391 22.422 1 98.56 217 ILE B CA 1
ATOM 4401 C C . ILE B 1 217 ? 1.657 14.828 21.328 1 98.56 217 ILE B C 1
ATOM 4403 O O . ILE B 1 217 ? 1.844 13.617 21.234 1 98.56 217 ILE B O 1
ATOM 4407 N N . GLU B 1 218 ? 2.184 15.758 20.578 1 98.62 218 GLU B N 1
ATOM 4408 C CA . GLU B 1 218 ? 3.006 15.398 19.422 1 98.62 218 GLU B CA 1
ATOM 4409 C C . GLU B 1 218 ? 4.492 15.5 19.75 1 98.62 218 GLU B C 1
ATOM 4411 O O . GLU B 1 218 ? 4.961 16.562 20.188 1 98.62 218 GLU B O 1
ATOM 4416 N N . GLN B 1 219 ? 5.18 14.367 19.578 1 98.31 219 GLN B N 1
ATOM 4417 C CA . GLN B 1 219 ? 6.625 14.195 19.688 1 98.31 219 GLN B CA 1
ATOM 4418 C C . GLN B 1 219 ? 7.168 14.922 20.922 1 98.31 219 GLN B C 1
ATOM 4420 O O . GLN B 1 219 ? 7.965 15.852 20.797 1 98.31 219 GLN B O 1
ATOM 4425 N N . PRO B 1 220 ? 6.852 14.484 22.047 1 97.56 220 PRO B N 1
ATOM 4426 C CA . PRO B 1 220 ? 7.305 15.188 23.234 1 97.56 220 PRO B CA 1
ATOM 4427 C C . PRO B 1 220 ? 8.812 15.086 23.453 1 97.56 220 PRO B C 1
ATOM 4429 O O . PRO B 1 220 ? 9.438 16.031 23.938 1 97.56 220 PRO B O 1
ATOM 4432 N N . VAL B 1 221 ? 9.422 13.961 23.047 1 97.06 221 VAL B N 1
ATOM 4433 C CA . VAL B 1 221 ? 10.828 13.711 23.344 1 97.06 221 VAL B CA 1
ATOM 4434 C C . VAL B 1 221 ? 11.617 13.633 22.031 1 97.06 221 VAL B C 1
ATOM 4436 O O . VAL B 1 221 ? 11.047 13.727 20.953 1 97.06 221 VAL B O 1
ATOM 4439 N N . LYS B 1 222 ? 12.883 13.453 22.109 1 96.38 222 LYS B N 1
ATOM 4440 C CA . LYS B 1 222 ? 13.75 13.43 20.938 1 96.38 222 LYS B CA 1
ATOM 4441 C C . LYS B 1 222 ? 13.305 12.359 19.953 1 96.38 222 LYS B C 1
ATOM 4443 O O . LYS B 1 222 ? 12.875 11.273 20.344 1 96.38 222 LYS B O 1
ATOM 4448 N N . GLY B 1 223 ? 13.453 12.664 18.688 1 95.12 223 GLY B N 1
ATOM 4449 C CA . GLY B 1 223 ? 12.961 11.812 17.609 1 95.12 223 GLY B CA 1
ATOM 4450 C C . GLY B 1 223 ? 13.586 10.43 17.609 1 95.12 223 GLY B C 1
ATOM 4451 O O . GLY B 1 223 ? 12.945 9.453 17.219 1 95.12 223 GLY B O 1
ATOM 4452 N N . ASP B 1 224 ? 14.828 10.375 18.062 1 94.81 224 ASP B N 1
ATOM 4453 C CA . ASP B 1 224 ? 15.516 9.086 18.031 1 94.81 224 ASP B CA 1
ATOM 4454 C C . ASP B 1 224 ? 15.375 8.352 19.359 1 94.81 224 ASP B C 1
ATOM 4456 O O . ASP B 1 224 ? 15.867 7.238 19.516 1 94.81 224 ASP B O 1
ATOM 4460 N N . ASP B 1 225 ? 14.719 8.977 20.328 1 96.44 225 ASP B N 1
ATOM 4461 C CA . ASP B 1 225 ? 14.492 8.359 21.625 1 96.44 225 ASP B CA 1
ATOM 4462 C C . ASP B 1 225 ? 13.203 7.543 21.641 1 96.44 225 ASP B C 1
ATOM 4464 O O . ASP B 1 225 ? 12.258 7.879 22.344 1 96.44 225 ASP B O 1
ATOM 4468 N N . ILE B 1 226 ? 13.266 6.422 21.016 1 96.69 226 ILE B N 1
ATOM 4469 C CA . ILE B 1 226 ? 12.086 5.57 20.859 1 96.69 226 ILE B CA 1
ATOM 4470 C C . ILE B 1 226 ? 11.695 4.98 22.219 1 96.69 226 ILE B C 1
ATOM 4472 O O . ILE B 1 226 ? 10.5 4.844 22.516 1 96.69 226 ILE B O 1
ATOM 4476 N N . ASP B 1 227 ? 12.672 4.645 22.969 1 96.88 227 ASP B N 1
ATOM 4477 C CA . ASP B 1 227 ? 12.391 4.156 24.312 1 96.88 227 ASP B CA 1
ATOM 4478 C C . ASP B 1 227 ? 11.68 5.223 25.141 1 96.88 227 ASP B C 1
ATOM 4480 O O . ASP B 1 227 ? 10.789 4.906 25.938 1 96.88 227 ASP B O 1
ATOM 4484 N N . GLY B 1 228 ? 12.141 6.48 24.953 1 98.06 228 GLY B N 1
ATOM 4485 C CA . GLY B 1 228 ? 11.469 7.586 25.625 1 98.06 228 GLY B CA 1
ATOM 4486 C C . GLY B 1 228 ? 10.023 7.754 25.188 1 98.06 228 GLY B C 1
ATOM 4487 O O . GLY B 1 228 ? 9.148 8.016 26.016 1 98.06 228 GLY B O 1
ATOM 4488 N N . MET B 1 229 ? 9.789 7.578 23.906 1 98.25 229 MET B N 1
ATOM 4489 C CA . MET B 1 229 ? 8.414 7.625 23.422 1 98.25 229 MET B CA 1
ATOM 4490 C C . MET B 1 229 ? 7.562 6.551 24.078 1 98.25 229 MET B C 1
ATOM 4492 O O . MET B 1 229 ? 6.445 6.824 24.516 1 98.25 229 MET B O 1
ATOM 4496 N N . LYS B 1 230 ? 8.062 5.355 24.062 1 98.31 230 LYS B N 1
ATOM 4497 C CA . LYS B 1 230 ? 7.355 4.242 24.703 1 98.31 230 LYS B CA 1
ATOM 4498 C C . LYS B 1 230 ? 7.102 4.523 26.172 1 98.31 230 LYS B C 1
ATOM 4500 O O . LYS B 1 230 ? 6.004 4.273 26.688 1 98.31 230 LYS B O 1
ATOM 4505 N N . TYR B 1 231 ? 8.117 5.035 26.891 1 98.5 231 TYR B N 1
ATOM 4506 C CA . TYR B 1 231 ? 8.023 5.379 28.297 1 98.5 231 TYR B CA 1
ATOM 4507 C C . TYR B 1 231 ? 6.855 6.32 28.562 1 98.5 231 TYR B C 1
ATOM 4509 O O . TYR B 1 231 ? 6.066 6.098 29.484 1 98.5 231 TYR B O 1
ATOM 4517 N N . VAL B 1 232 ? 6.742 7.344 27.734 1 98.56 232 VAL B N 1
ATOM 4518 C CA . VAL B 1 232 ? 5.68 8.336 27.875 1 98.56 232 VAL B CA 1
ATOM 4519 C C . VAL B 1 232 ? 4.328 7.695 27.562 1 98.56 232 VAL B C 1
ATOM 4521 O O . VAL B 1 232 ? 3.383 7.82 28.344 1 98.56 232 VAL B O 1
ATOM 4524 N N . THR B 1 233 ? 4.238 6.965 26.453 1 98.44 233 THR B N 1
ATOM 4525 C CA . THR B 1 233 ? 2.994 6.387 25.953 1 98.44 233 THR B CA 1
ATOM 4526 C C . THR B 1 233 ? 2.395 5.438 27 1 98.44 233 THR B C 1
ATOM 4528 O O . THR B 1 233 ? 1.174 5.371 27.156 1 98.44 233 THR B O 1
ATOM 4531 N N . GLU B 1 234 ? 3.217 4.781 27.719 1 97.81 234 GLU B N 1
ATOM 4532 C CA . GLU B 1 234 ? 2.781 3.771 28.688 1 97.81 234 GLU B CA 1
ATOM 4533 C C . GLU B 1 234 ? 2.287 4.414 29.969 1 97.81 234 GLU B C 1
ATOM 4535 O O . GLU B 1 234 ? 1.639 3.758 30.797 1 97.81 234 GLU B O 1
ATOM 4540 N N . ARG B 1 235 ? 2.443 5.691 30.172 1 97.88 235 ARG B N 1
ATOM 4541 C CA . ARG B 1 235 ? 2.328 6.207 31.531 1 97.88 235 ARG B CA 1
ATOM 4542 C C . ARG B 1 235 ? 1.363 7.387 31.594 1 97.88 235 ARG B C 1
ATOM 4544 O O . ARG B 1 235 ? 1.148 7.969 32.656 1 97.88 235 ARG B O 1
ATOM 4551 N N . VAL B 1 236 ? 0.773 7.723 30.438 1 97.62 236 VAL B N 1
ATOM 4552 C CA . VAL B 1 236 ? -0.16 8.844 30.422 1 97.62 236 VAL B CA 1
ATOM 4553 C C . VAL B 1 236 ? -1.458 8.43 29.734 1 97.62 236 VAL B C 1
ATOM 4555 O O . VAL B 1 236 ? -1.501 7.418 29.031 1 97.62 236 VAL B O 1
ATOM 4558 N N . THR B 1 237 ? -2.512 9.156 29.969 1 97.06 237 THR B N 1
ATOM 4559 C CA . THR B 1 237 ? -3.807 8.922 29.344 1 97.06 237 THR B CA 1
ATOM 4560 C C . THR B 1 237 ? -3.9 9.648 28 1 97.06 237 THR B C 1
ATOM 4562 O O . THR B 1 237 ? -4.492 9.133 27.047 1 97.06 237 THR B O 1
ATOM 4565 N N . THR B 1 238 ? -3.328 10.828 27.922 1 98.06 238 THR B N 1
ATOM 4566 C CA . THR B 1 238 ? -3.293 11.602 26.688 1 98.06 238 THR B CA 1
ATOM 4567 C C . THR B 1 238 ? -2.604 10.812 25.578 1 98.06 238 THR B C 1
ATOM 4569 O O . THR B 1 238 ? -1.478 10.344 25.75 1 98.06 238 THR B O 1
ATOM 4572 N N . PRO B 1 239 ? -3.244 10.633 24.453 1 98.62 239 PRO B N 1
ATOM 4573 C CA . PRO B 1 239 ? -2.588 9.938 23.344 1 98.62 239 PRO B CA 1
ATOM 4574 C C . PRO B 1 239 ? -1.282 10.602 22.906 1 98.62 239 PRO B C 1
ATOM 4576 O O . PRO B 1 239 ? -1.196 11.836 22.875 1 98.62 239 PRO B O 1
ATOM 4579 N N . VAL B 1 240 ? -0.288 9.82 22.594 1 98.69 240 VAL B N 1
ATOM 4580 C CA . VAL B 1 240 ? 1.024 10.297 22.172 1 98.69 240 VAL B CA 1
ATOM 4581 C C . VAL B 1 240 ? 1.196 10.07 20.672 1 98.69 240 VAL B C 1
ATOM 4583 O O . VAL B 1 240 ? 0.962 8.969 20.172 1 98.69 240 VAL B O 1
ATOM 4586 N N . MET B 1 241 ? 1.6 11.109 19.969 1 98.75 241 MET B N 1
ATOM 4587 C CA . MET B 1 241 ? 1.798 11.031 18.516 1 98.75 241 MET B CA 1
ATOM 4588 C C . MET B 1 241 ? 3.279 11.125 18.172 1 98.75 241 MET B C 1
ATOM 4590 O O . MET B 1 241 ? 3.99 11.992 18.688 1 98.75 241 MET B O 1
ATOM 4594 N N . ALA B 1 242 ? 3.699 10.211 17.344 1 98.69 242 ALA B N 1
ATOM 4595 C CA . ALA B 1 242 ? 5.059 10.273 16.812 1 98.69 242 ALA B CA 1
ATOM 4596 C C . ALA B 1 242 ? 5.113 11.109 15.539 1 98.69 242 ALA B C 1
ATOM 4598 O O . ALA B 1 242 ? 4.289 10.938 14.641 1 98.69 242 ALA B O 1
ATOM 4599 N N . ASP B 1 243 ? 6.043 12.023 15.477 1 98.19 243 ASP B N 1
ATOM 4600 C CA . ASP B 1 243 ? 6.285 12.828 14.281 1 98.19 243 ASP B CA 1
ATOM 4601 C C . ASP B 1 243 ? 7.723 12.656 13.789 1 98.19 243 ASP B C 1
ATOM 4603 O O . ASP B 1 243 ? 7.996 11.812 12.93 1 98.19 243 ASP B O 1
ATOM 4607 N N . GLU B 1 244 ? 8.734 13.281 14.469 1 97.12 244 GLU B N 1
ATOM 4608 C CA . GLU B 1 244 ? 10.133 13.18 14.055 1 97.12 244 GLU B CA 1
ATOM 4609 C C . GLU B 1 244 ? 10.656 11.758 14.234 1 97.12 244 GLU B C 1
ATOM 4611 O O . GLU B 1 244 ? 11.711 11.406 13.695 1 97.12 244 GLU B O 1
ATOM 4616 N N . SER B 1 245 ? 9.969 10.906 14.906 1 97.12 245 SER B N 1
ATOM 4617 C CA . SER B 1 245 ? 10.344 9.508 15.102 1 97.12 245 SER B CA 1
ATOM 4618 C C . SER B 1 245 ? 9.898 8.641 13.93 1 97.12 245 SER B C 1
ATOM 4620 O O . SER B 1 245 ? 10.242 7.465 13.852 1 97.12 245 SER B O 1
ATOM 4622 N N . THR B 1 246 ? 9.203 9.266 12.938 1 96.19 246 THR B N 1
ATOM 4623 C CA . THR B 1 246 ? 8.602 8.445 11.891 1 96.19 246 THR B CA 1
ATOM 4624 C C . THR B 1 246 ? 8.867 9.039 10.516 1 96.19 246 THR B C 1
ATOM 4626 O O . THR B 1 246 ? 8.094 9.867 10.023 1 96.19 246 THR B O 1
ATOM 4629 N N . PHE B 1 247 ? 9.883 8.617 9.844 1 95.44 247 PHE B N 1
ATOM 4630 C CA . PHE B 1 247 ? 10.195 9.078 8.5 1 95.44 247 PHE B CA 1
ATOM 4631 C C . PHE B 1 247 ? 9.742 8.07 7.457 1 95.44 247 PHE B C 1
ATOM 4633 O O . PHE B 1 247 ? 9.422 8.438 6.324 1 95.44 247 PHE B O 1
ATOM 4640 N N . GLY B 1 248 ? 9.766 6.84 7.812 1 96.44 248 GLY B N 1
ATOM 4641 C CA . GLY B 1 248 ? 9.438 5.828 6.82 1 96.44 248 GLY B CA 1
ATOM 4642 C C . GLY B 1 248 ? 8.664 4.66 7.395 1 96.44 248 GLY B C 1
ATOM 4643 O O . GLY B 1 248 ? 8.406 4.609 8.602 1 96.44 248 GLY B O 1
ATOM 4644 N N . PRO B 1 249 ? 8.273 3.744 6.523 1 97.25 249 PRO B N 1
ATOM 4645 C CA . PRO B 1 249 ? 7.43 2.617 6.934 1 97.25 249 PRO B CA 1
ATOM 4646 C C . PRO B 1 249 ? 8.102 1.726 7.973 1 97.25 249 PRO B C 1
ATOM 4648 O O . PRO B 1 249 ? 7.441 1.214 8.875 1 97.25 249 PRO B O 1
ATOM 4651 N N . LYS B 1 250 ? 9.422 1.497 7.941 1 96.12 250 LYS B N 1
ATOM 4652 C CA . LYS B 1 250 ? 10.109 0.622 8.883 1 96.12 250 LYS B CA 1
ATOM 4653 C C . LYS B 1 250 ? 10.023 1.169 10.305 1 96.12 250 LYS B C 1
ATOM 4655 O O . LYS B 1 250 ? 9.727 0.427 11.242 1 96.12 250 LYS B O 1
ATOM 4660 N N . GLU B 1 251 ? 10.273 2.494 10.445 1 96.12 251 GLU B N 1
ATOM 4661 C CA . GLU B 1 251 ? 10.188 3.125 11.758 1 96.12 251 GLU B CA 1
ATOM 4662 C C . GLU B 1 251 ? 8.766 3.031 12.32 1 96.12 251 GLU B C 1
ATOM 4664 O O . GLU B 1 251 ? 8.586 2.812 13.516 1 96.12 251 GLU B O 1
ATOM 4669 N N . VAL B 1 252 ? 7.828 3.162 11.445 1 97.31 252 VAL B N 1
ATOM 4670 C CA . VAL B 1 252 ? 6.43 3.139 11.859 1 97.31 252 VAL B CA 1
ATOM 4671 C C . VAL B 1 252 ? 6.059 1.74 12.352 1 97.31 252 VAL B C 1
ATOM 4673 O O . VAL B 1 252 ? 5.402 1.592 13.383 1 97.31 252 VAL B O 1
ATOM 4676 N N . ILE B 1 253 ? 6.449 0.664 11.602 1 95.62 253 ILE B N 1
ATOM 4677 C CA . ILE B 1 253 ? 6.18 -0.708 12.023 1 95.62 253 ILE B CA 1
ATOM 4678 C C . ILE B 1 253 ? 6.812 -0.967 13.383 1 95.62 253 ILE B C 1
ATOM 4680 O O . ILE B 1 253 ? 6.199 -1.588 14.258 1 95.62 253 ILE B O 1
ATOM 4684 N N . ASP B 1 254 ? 8.031 -0.457 13.586 1 95.06 254 ASP B N 1
ATOM 4685 C CA . ASP B 1 254 ? 8.711 -0.626 14.867 1 95.06 254 ASP B CA 1
ATOM 4686 C C . ASP B 1 254 ? 7.926 0.042 15.992 1 95.06 254 ASP B C 1
ATOM 4688 O O . ASP B 1 254 ? 7.758 -0.54 17.062 1 95.06 254 ASP B O 1
ATOM 4692 N N . LEU B 1 255 ? 7.461 1.244 15.742 1 96.5 255 LEU B N 1
ATOM 4693 C CA . LEU B 1 255 ? 6.703 1.982 16.75 1 96.5 255 LEU B CA 1
ATOM 4694 C C . LEU B 1 255 ? 5.395 1.273 17.078 1 96.5 255 LEU B C 1
ATOM 4696 O O . LEU B 1 255 ? 4.98 1.221 18.234 1 96.5 255 LEU B O 1
ATOM 4700 N N . ILE B 1 256 ? 4.75 0.742 16.031 1 95.12 256 ILE B N 1
ATOM 4701 C CA . ILE B 1 256 ? 3.492 0.026 16.234 1 95.12 256 ILE B CA 1
ATOM 4702 C C . ILE B 1 256 ? 3.73 -1.209 17.094 1 95.12 256 ILE B C 1
ATOM 4704 O O . ILE B 1 256 ? 3.027 -1.426 18.094 1 95.12 256 ILE B O 1
ATOM 4708 N N . LYS B 1 257 ? 4.719 -1.979 16.781 1 93.56 257 LYS B N 1
ATOM 4709 C CA . LYS B 1 257 ? 4.98 -3.25 17.453 1 93.56 257 LYS B CA 1
ATOM 4710 C C . LYS B 1 257 ? 5.418 -3.029 18.891 1 93.56 257 LYS B C 1
ATOM 4712 O O . LYS B 1 257 ? 5.094 -3.828 19.781 1 93.56 257 LYS B O 1
ATOM 4717 N N . MET B 1 258 ? 6.066 -1.926 19.156 1 94.94 258 MET B N 1
ATOM 4718 C CA . MET B 1 258 ? 6.555 -1.664 20.5 1 94.94 258 MET B CA 1
ATOM 4719 C C . MET B 1 258 ? 5.547 -0.841 21.297 1 94.94 258 MET B C 1
ATOM 4721 O O . MET B 1 258 ? 5.754 -0.573 22.484 1 94.94 258 MET B O 1
ATOM 4725 N N . ARG B 1 259 ? 4.48 -0.367 20.578 1 95.19 259 ARG B N 1
ATOM 4726 C CA . ARG B 1 259 ? 3.496 0.518 21.188 1 95.19 259 ARG B CA 1
ATOM 4727 C C . ARG B 1 259 ? 4.152 1.798 21.703 1 95.19 259 ARG B C 1
ATOM 4729 O O . ARG B 1 259 ? 3.906 2.217 22.828 1 95.19 259 ARG B O 1
ATOM 4736 N N . GLY B 1 260 ? 5.02 2.342 20.844 1 97.06 260 GLY B N 1
ATOM 4737 C CA . GLY B 1 260 ? 5.797 3.518 21.203 1 97.06 260 GLY B CA 1
ATOM 4738 C C . GLY B 1 260 ? 5.039 4.816 21 1 97.06 260 GLY B C 1
ATOM 4739 O O . GLY B 1 260 ? 5.496 5.879 21.422 1 97.06 260 GLY B O 1
ATOM 4740 N N . ALA B 1 261 ? 3.854 4.738 20.375 1 98.25 261 ALA B N 1
ATOM 4741 C CA . ALA B 1 261 ? 2.98 5.879 20.109 1 98.25 261 ALA B CA 1
ATOM 4742 C C . ALA B 1 261 ? 1.54 5.43 19.875 1 98.25 261 ALA B C 1
ATOM 4744 O O . ALA B 1 261 ? 1.289 4.258 19.578 1 98.25 261 ALA B O 1
ATOM 4745 N N . ASP B 1 262 ? 0.646 6.316 20.031 1 98.31 262 ASP B N 1
ATOM 4746 C CA . ASP B 1 262 ? -0.766 6.023 19.797 1 98.31 262 ASP B CA 1
ATOM 4747 C C . ASP B 1 262 ? -1.199 6.477 18.406 1 98.31 262 ASP B C 1
ATOM 4749 O O . ASP B 1 262 ? -2.16 5.945 17.844 1 98.31 262 ASP B O 1
ATOM 4753 N N . ILE B 1 263 ? -0.592 7.477 17.859 1 98.69 263 ILE B N 1
ATOM 4754 C CA . ILE B 1 263 ? -0.912 8.086 16.578 1 98.69 263 ILE B CA 1
ATOM 4755 C C . ILE B 1 263 ? 0.371 8.328 15.781 1 98.69 263 ILE B C 1
ATOM 4757 O O . ILE B 1 263 ? 1.428 8.586 16.359 1 98.69 263 ILE B O 1
ATOM 4761 N N . ILE B 1 264 ? 0.347 8.219 14.5 1 98.75 264 ILE B N 1
ATOM 4762 C CA . ILE B 1 264 ? 1.493 8.453 13.625 1 98.75 264 ILE B CA 1
ATOM 4763 C C . ILE B 1 264 ? 1.259 9.711 12.789 1 98.75 264 ILE B C 1
ATOM 4765 O O . ILE B 1 264 ? 0.206 9.867 12.172 1 98.75 264 ILE B O 1
ATOM 4769 N N . ASN B 1 265 ? 2.172 10.625 12.797 1 98.81 265 ASN B N 1
ATOM 4770 C CA . ASN B 1 265 ? 2.111 11.797 11.922 1 98.81 265 ASN B CA 1
ATOM 4771 C C . ASN B 1 265 ? 2.805 11.531 10.586 1 98.81 265 ASN B C 1
ATOM 4773 O O . ASN B 1 265 ? 4.012 11.281 10.547 1 98.81 265 ASN B O 1
ATOM 4777 N N . ILE B 1 266 ? 2.066 11.594 9.531 1 98.88 266 ILE B N 1
ATOM 4778 C CA . ILE B 1 266 ? 2.607 11.438 8.18 1 98.88 266 ILE B CA 1
ATOM 4779 C C . ILE B 1 266 ? 2.871 12.812 7.574 1 98.88 266 ILE B C 1
ATOM 4781 O O . ILE B 1 266 ? 1.981 13.672 7.547 1 98.88 266 ILE B O 1
ATOM 4785 N N . LYS B 1 267 ? 4.055 13.047 7.141 1 98.81 267 LYS B N 1
ATOM 4786 C CA . LYS B 1 267 ? 4.406 14.227 6.363 1 98.81 267 LYS B CA 1
ATOM 4787 C C . LYS B 1 267 ? 5.16 13.844 5.09 1 98.81 267 LYS B C 1
ATOM 4789 O O . LYS B 1 267 ? 6.137 13.094 5.145 1 98.81 267 LYS B O 1
ATOM 4794 N N . LEU B 1 268 ? 4.77 14.367 3.982 1 98.81 268 LEU B N 1
ATOM 4795 C CA . LEU B 1 268 ? 5.352 13.977 2.701 1 98.81 268 LEU B CA 1
ATOM 4796 C C . LEU B 1 268 ? 6.844 14.273 2.666 1 98.81 268 LEU B C 1
ATOM 4798 O O . LEU B 1 268 ? 7.617 13.531 2.053 1 98.81 268 LEU B O 1
ATOM 4802 N N . MET B 1 269 ? 7.305 15.305 3.352 1 98.75 269 MET B N 1
ATOM 4803 C CA . MET B 1 269 ? 8.719 15.68 3.365 1 98.75 269 MET B CA 1
ATOM 4804 C C . MET B 1 269 ? 9.539 14.68 4.172 1 98.75 269 MET B C 1
ATOM 4806 O O . MET B 1 269 ? 10.758 14.594 4.004 1 98.75 269 MET B O 1
ATOM 4810 N N . LYS B 1 270 ? 8.945 14 5.113 1 98.44 270 LYS B N 1
ATOM 4811 C CA . LYS B 1 270 ? 9.633 12.953 5.859 1 98.44 270 LYS B CA 1
ATOM 4812 C C . LYS B 1 270 ? 9.594 11.625 5.105 1 98.44 270 LYS B C 1
ATOM 4814 O O . LYS B 1 270 ? 10.609 10.938 4.992 1 98.44 270 LYS B O 1
ATOM 4819 N N . THR B 1 271 ? 8.461 11.32 4.453 1 98.56 271 THR B N 1
ATOM 4820 C CA . THR B 1 271 ? 8.266 10.016 3.832 1 98.56 271 THR B CA 1
ATOM 4821 C C . THR B 1 271 ? 8.93 9.961 2.461 1 98.56 271 THR B C 1
ATOM 4823 O O . THR B 1 271 ? 9.008 8.891 1.846 1 98.56 271 THR B O 1
ATOM 4826 N N . GLY B 1 272 ? 9.383 11.148 1.956 1 98.38 272 GLY B N 1
ATOM 4827 C CA . GLY B 1 272 ? 9.969 11.18 0.627 1 98.38 272 GLY B CA 1
ATOM 4828 C C . GLY B 1 272 ? 8.938 11.133 -0.484 1 98.38 272 GLY B C 1
ATOM 4829 O O . GLY B 1 272 ? 9.203 10.609 -1.567 1 98.38 272 GLY B O 1
ATOM 4830 N N . GLY B 1 273 ? 7.707 11.609 -0.161 1 98.56 273 GLY B N 1
ATOM 4831 C CA . GLY B 1 273 ? 6.668 11.648 -1.177 1 98.56 273 GLY B CA 1
ATOM 4832 C C . GLY B 1 273 ? 5.449 10.82 -0.815 1 98.56 273 GLY B C 1
ATOM 4833 O O . GLY B 1 273 ? 5.188 10.57 0.364 1 98.56 273 GLY B O 1
ATOM 4834 N N . LEU B 1 274 ? 4.637 10.508 -1.805 1 98.81 274 LEU B N 1
ATOM 4835 C CA . LEU B 1 274 ? 3.322 9.906 -1.613 1 98.81 274 LEU B CA 1
ATOM 4836 C C . LEU B 1 274 ? 3.439 8.398 -1.406 1 98.81 274 LEU B C 1
ATOM 4838 O O . LEU B 1 274 ? 2.68 7.812 -0.632 1 98.81 274 LEU B O 1
ATOM 4842 N N . SER B 1 275 ? 4.383 7.746 -2.076 1 98.56 275 SER B N 1
ATOM 4843 C CA . SER B 1 275 ? 4.445 6.285 -2.088 1 98.56 275 SER B CA 1
ATOM 4844 C C . SER B 1 275 ? 4.59 5.73 -0.675 1 98.56 275 SER B C 1
ATOM 4846 O O . SER B 1 275 ? 3.791 4.898 -0.244 1 98.56 275 SER B O 1
ATOM 4848 N N . ASN B 1 276 ? 5.562 6.207 0.067 1 98.62 276 ASN B N 1
ATOM 4849 C CA . ASN B 1 276 ? 5.773 5.738 1.434 1 98.62 276 ASN B CA 1
ATOM 4850 C C . ASN B 1 276 ? 4.68 6.234 2.373 1 98.62 276 ASN B C 1
ATOM 4852 O O . ASN B 1 276 ? 4.32 5.555 3.334 1 98.62 276 ASN B O 1
ATOM 4856 N N . ALA B 1 277 ? 4.125 7.445 2.111 1 98.88 277 ALA B N 1
ATOM 4857 C CA . ALA B 1 277 ? 2.996 7.938 2.895 1 98.88 277 ALA B CA 1
ATOM 4858 C C . ALA B 1 277 ? 1.811 6.98 2.811 1 98.88 277 ALA B C 1
ATOM 4860 O O . ALA B 1 277 ? 1.195 6.656 3.828 1 98.88 277 ALA B O 1
ATOM 4861 N N . ILE B 1 278 ? 1.516 6.535 1.595 1 98.75 278 ILE B N 1
ATOM 4862 C CA . ILE B 1 278 ? 0.416 5.609 1.353 1 98.75 278 ILE B CA 1
ATOM 4863 C C . ILE B 1 278 ? 0.696 4.281 2.055 1 98.75 278 ILE B C 1
ATOM 4865 O O . ILE B 1 278 ? -0.192 3.709 2.693 1 98.75 278 ILE B O 1
ATOM 4869 N N . LYS B 1 279 ? 1.959 3.781 1.975 1 98.38 279 LYS B N 1
ATOM 4870 C CA . LYS B 1 279 ? 2.328 2.545 2.658 1 98.38 279 LYS B CA 1
ATOM 4871 C C . LYS B 1 279 ? 2.096 2.656 4.16 1 98.38 279 LYS B C 1
ATOM 4873 O O . LYS B 1 279 ? 1.568 1.732 4.785 1 98.38 279 LYS B O 1
ATOM 4878 N N . ILE B 1 280 ? 2.488 3.787 4.762 1 98.69 280 ILE B N 1
ATOM 4879 C CA . ILE B 1 280 ? 2.338 4 6.195 1 98.69 280 ILE B CA 1
ATOM 4880 C C . ILE B 1 280 ? 0.856 4.016 6.562 1 98.69 280 ILE B C 1
ATOM 4882 O O . ILE B 1 280 ? 0.446 3.373 7.535 1 98.69 280 ILE B O 1
ATOM 4886 N N . ALA B 1 281 ? 0.036 4.73 5.785 1 98.69 281 ALA B N 1
ATOM 4887 C CA . ALA B 1 281 ? -1.401 4.785 6.039 1 98.69 281 ALA B CA 1
ATOM 4888 C C . ALA B 1 281 ? -2.021 3.393 5.984 1 98.69 281 ALA B C 1
ATOM 4890 O O . ALA B 1 281 ? -2.836 3.035 6.84 1 98.69 281 ALA B O 1
ATOM 4891 N N . ASP B 1 282 ? -1.648 2.654 4.992 1 97.5 282 ASP B N 1
ATOM 4892 C CA . ASP B 1 282 ? -2.174 1.303 4.828 1 97.5 282 ASP B CA 1
ATOM 4893 C C . ASP B 1 282 ? -1.758 0.408 5.992 1 97.5 282 ASP B C 1
ATOM 4895 O O . ASP B 1 282 ? -2.566 -0.368 6.508 1 97.5 282 ASP B O 1
ATOM 4899 N N . MET B 1 283 ? -0.523 0.511 6.426 1 95.88 283 MET B N 1
ATOM 4900 C CA . MET B 1 283 ? -0.012 -0.282 7.539 1 95.88 283 MET B CA 1
ATOM 4901 C C . MET B 1 283 ? -0.716 0.09 8.836 1 95.88 283 MET B C 1
ATOM 4903 O O . MET B 1 283 ? -1.063 -0.785 9.633 1 95.88 283 MET B O 1
ATOM 4907 N N . ALA B 1 284 ? -0.838 1.366 9.008 1 97.38 284 ALA B N 1
ATOM 4908 C CA . ALA B 1 284 ? -1.545 1.825 10.203 1 97.38 284 ALA B CA 1
ATOM 4909 C C . ALA B 1 284 ? -2.961 1.26 10.25 1 97.38 284 ALA B C 1
ATOM 4911 O O . ALA B 1 284 ? -3.434 0.842 11.312 1 97.38 284 ALA B O 1
ATOM 4912 N N . ALA B 1 285 ? -3.648 1.192 9.117 1 96.31 285 ALA B N 1
ATOM 4913 C CA . ALA B 1 285 ? -5.004 0.653 9.039 1 96.31 285 ALA B CA 1
ATOM 4914 C C . ALA B 1 285 ? -5.035 -0.816 9.445 1 96.31 285 ALA B C 1
ATOM 4916 O O . ALA B 1 285 ? -5.973 -1.264 10.109 1 96.31 285 ALA B O 1
ATOM 4917 N N . VAL B 1 286 ? -4.031 -1.564 9.031 1 94.81 286 VAL B N 1
ATOM 4918 C CA . VAL B 1 286 ? -3.936 -2.99 9.328 1 94.81 286 VAL B CA 1
ATOM 4919 C C . VAL B 1 286 ? -3.898 -3.201 10.844 1 94.81 286 VAL B C 1
ATOM 4921 O O . VAL B 1 286 ? -4.453 -4.176 11.352 1 94.81 286 VAL B O 1
ATOM 4924 N N . TYR B 1 287 ? -3.312 -2.281 11.578 1 95.81 287 TYR B N 1
ATOM 4925 C CA . TYR B 1 287 ? -3.145 -2.42 13.023 1 95.81 287 TYR B CA 1
ATOM 4926 C C . TYR B 1 287 ? -4.148 -1.555 13.773 1 95.81 287 TYR B C 1
ATOM 4928 O O . TYR B 1 287 ? -4.02 -1.355 14.984 1 95.81 287 TYR B O 1
ATOM 4936 N N . ASP B 1 288 ? -5.109 -0.915 13.07 1 95.06 288 ASP B N 1
ATOM 4937 C CA . ASP B 1 288 ? -6.137 -0.059 13.656 1 95.06 288 ASP B CA 1
ATOM 4938 C C . ASP B 1 288 ? -5.512 1.133 14.375 1 95.06 288 ASP B C 1
ATOM 4940 O O . ASP B 1 288 ? -5.941 1.496 15.477 1 95.06 288 ASP B O 1
ATOM 4944 N N . MET B 1 289 ? -4.469 1.606 13.883 1 96.69 289 MET B N 1
ATOM 4945 C CA . MET B 1 289 ? -3.807 2.801 14.398 1 96.69 289 MET B CA 1
ATOM 4946 C C . MET B 1 289 ? -4.188 4.031 13.586 1 96.69 289 MET B C 1
ATOM 4948 O O . MET B 1 289 ? -4.266 3.969 12.352 1 96.69 289 MET B O 1
ATOM 4952 N N . GLU B 1 290 ? -4.387 5.129 14.227 1 97.94 290 GLU B N 1
ATOM 4953 C CA . GLU B 1 290 ? -4.75 6.375 13.555 1 97.94 290 GLU B CA 1
ATOM 4954 C C . GLU B 1 290 ? -3.51 7.129 13.086 1 97.94 290 GLU B C 1
ATOM 4956 O O . GLU B 1 290 ? -2.434 6.984 13.672 1 97.94 290 GLU B O 1
ATOM 4961 N N . CYS B 1 291 ? -3.707 7.848 12.086 1 98.81 291 CYS B N 1
ATOM 4962 C CA . CYS B 1 291 ? -2.676 8.742 11.578 1 98.81 291 CYS B CA 1
ATOM 4963 C C . CYS B 1 291 ? -3.191 10.18 11.492 1 98.81 291 CYS B C 1
ATOM 4965 O O . CYS B 1 291 ? -4.398 10.398 11.406 1 98.81 291 CYS B O 1
ATOM 4967 N N . MET B 1 292 ? -2.318 11.039 11.672 1 98.88 292 MET B N 1
ATOM 4968 C CA . MET B 1 292 ? -2.479 12.414 11.211 1 98.88 292 MET B CA 1
ATOM 4969 C C . MET B 1 292 ? -1.62 12.68 9.977 1 98.88 292 MET B C 1
ATOM 4971 O O . MET B 1 292 ? -0.521 12.133 9.852 1 98.88 292 MET B O 1
ATOM 4975 N N . ILE B 1 293 ? -2.131 13.398 9.062 1 98.81 293 ILE B N 1
ATOM 4976 C CA . ILE B 1 293 ? -1.258 13.898 8.008 1 98.81 293 ILE B CA 1
ATOM 4977 C C . ILE B 1 293 ? -0.96 15.383 8.242 1 98.81 293 ILE B C 1
ATOM 4979 O O . ILE B 1 293 ? -1.879 16.188 8.43 1 98.81 293 ILE B O 1
ATOM 4983 N N . GLY B 1 294 ? 0.268 15.711 8.398 1 98.5 294 GLY B N 1
ATOM 4984 C CA . GLY B 1 294 ? 0.717 17.062 8.633 1 98.5 294 GLY B CA 1
ATOM 4985 C C . GLY B 1 294 ? 1.604 17.609 7.523 1 98.5 294 GLY B C 1
ATOM 4986 O O . GLY B 1 294 ? 1.8 16.938 6.5 1 98.5 294 GLY B O 1
ATOM 4987 N N . CYS B 1 295 ? 1.986 18.781 7.676 1 97.69 295 CYS B N 1
ATOM 4988 C CA . CYS B 1 295 ? 2.885 19.438 6.734 1 97.69 295 CYS B CA 1
ATOM 4989 C C . CYS B 1 295 ? 3.945 20.25 7.469 1 97.69 295 CYS B C 1
ATOM 4991 O O . CYS B 1 295 ? 3.807 20.531 8.664 1 97.69 295 CYS B O 1
ATOM 4993 N N . MET B 1 296 ? 5.043 20.453 6.77 1 95.88 296 MET B N 1
ATOM 4994 C CA . MET B 1 296 ? 5.965 21.5 7.199 1 95.88 296 MET B CA 1
ATOM 4995 C C . MET B 1 296 ? 5.379 22.891 6.918 1 95.88 296 MET B C 1
ATOM 4997 O O . MET B 1 296 ? 4.18 23.016 6.688 1 95.88 296 MET B O 1
ATOM 5001 N N . LEU B 1 297 ? 6.191 23.938 7.211 1 94.94 297 LEU B N 1
ATOM 5002 C CA . LEU B 1 297 ? 5.809 25.234 6.676 1 94.94 297 LEU B CA 1
ATOM 5003 C C . LEU B 1 297 ? 6.055 25.297 5.176 1 94.94 297 LEU B C 1
ATOM 5005 O O . LEU B 1 297 ? 7.156 25.656 4.734 1 94.94 297 LEU B O 1
ATOM 5009 N N . GLU B 1 298 ? 5.117 24.906 4.383 1 95.44 298 GLU B N 1
ATOM 5010 C CA . GLU B 1 298 ? 5.242 24.719 2.941 1 95.44 298 GLU B CA 1
ATOM 5011 C C . GLU B 1 298 ? 4.027 25.281 2.205 1 95.44 298 GLU B C 1
ATOM 5013 O O . GLU B 1 298 ? 2.998 25.562 2.822 1 95.44 298 GLU B O 1
ATOM 5018 N N . SER B 1 299 ? 4.117 25.453 0.938 1 95.31 299 SER B N 1
ATOM 5019 C CA . SER B 1 299 ? 3.121 26.125 0.114 1 95.31 299 SER B CA 1
ATOM 5020 C C . SER B 1 299 ? 1.968 25.203 -0.242 1 95.31 299 SER B C 1
ATOM 5022 O O . SER B 1 299 ? 1.985 24.016 0.112 1 95.31 299 SER B O 1
ATOM 5024 N N . ALA B 1 300 ? 1.043 25.766 -1.029 1 97.69 300 ALA B N 1
ATOM 5025 C CA . ALA B 1 300 ? -0.167 25.047 -1.429 1 97.69 300 ALA B CA 1
ATOM 5026 C C . ALA B 1 300 ? 0.163 23.891 -2.371 1 97.69 300 ALA B C 1
ATOM 5028 O O . ALA B 1 300 ? -0.626 22.953 -2.516 1 97.69 300 ALA B O 1
ATOM 5029 N N . ILE B 1 301 ? 1.33 23.922 -3.02 1 98.25 301 ILE B N 1
ATOM 5030 C CA . ILE B 1 301 ? 1.667 22.891 -3.99 1 98.25 301 ILE B CA 1
ATOM 5031 C C . ILE B 1 301 ? 1.762 21.531 -3.287 1 98.25 301 ILE B C 1
ATOM 5033 O O . ILE B 1 301 ? 0.968 20.625 -3.561 1 98.25 301 ILE B O 1
ATOM 5037 N N . SER B 1 302 ? 2.654 21.422 -2.336 1 98.56 302 SER B N 1
ATOM 5038 C CA . SER B 1 302 ? 2.871 20.156 -1.657 1 98.56 302 SER B CA 1
ATOM 5039 C C . SER B 1 302 ? 1.707 19.812 -0.732 1 98.56 302 SER B C 1
ATOM 5041 O O . SER B 1 302 ? 1.369 18.641 -0.553 1 98.56 302 SER B O 1
ATOM 5043 N N . VAL B 1 303 ? 1.062 20.812 -0.16 1 98.69 303 VAL B N 1
ATOM 5044 C CA . VAL B 1 303 ? -0.042 20.562 0.763 1 98.69 303 VAL B CA 1
ATOM 5045 C C . VAL B 1 303 ? -1.252 20.031 -0.005 1 98.69 303 VAL B C 1
ATOM 5047 O O . VAL B 1 303 ? -2.031 19.234 0.522 1 98.69 303 VAL B O 1
ATOM 5050 N N . SER B 1 304 ? -1.412 20.469 -1.297 1 98.75 304 SER B N 1
ATOM 5051 C CA . SER B 1 304 ? -2.443 19.875 -2.141 1 98.75 304 SER B CA 1
ATOM 5052 C C . SER B 1 304 ? -2.248 18.359 -2.273 1 98.75 304 SER B C 1
ATOM 5054 O O . SER B 1 304 ? -3.207 17.594 -2.17 1 98.75 304 SER B O 1
ATOM 5056 N N . ALA B 1 305 ? -1.015 17.984 -2.52 1 98.88 305 ALA B N 1
ATOM 5057 C CA . ALA B 1 305 ? -0.717 16.562 -2.641 1 98.88 305 ALA B CA 1
ATOM 5058 C C . ALA B 1 305 ? -1.062 15.82 -1.354 1 98.88 305 ALA B C 1
ATOM 5060 O O . ALA B 1 305 ? -1.666 14.742 -1.393 1 98.88 305 ALA B O 1
ATOM 5061 N N . ALA B 1 306 ? -0.697 16.391 -0.228 1 98.94 306 ALA B N 1
ATOM 5062 C CA . ALA B 1 306 ? -1.004 15.781 1.066 1 98.94 306 ALA B CA 1
ATOM 5063 C C . ALA B 1 306 ? -2.512 15.641 1.266 1 98.94 306 ALA B C 1
ATOM 5065 O O . ALA B 1 306 ? -2.984 14.641 1.797 1 98.94 306 ALA B O 1
ATOM 5066 N N . ALA B 1 307 ? -3.232 16.625 0.85 1 98.94 307 ALA B N 1
ATOM 5067 C CA . ALA B 1 307 ? -4.688 16.609 0.973 1 98.94 307 ALA B CA 1
ATOM 5068 C C . ALA B 1 307 ? -5.289 15.469 0.149 1 98.94 307 ALA B C 1
ATOM 5070 O O . ALA B 1 307 ? -6.227 14.805 0.593 1 98.94 307 ALA B O 1
ATOM 5071 N N . HIS B 1 308 ? -4.773 15.305 -1.044 1 98.94 308 HIS B N 1
ATOM 5072 C CA . HIS B 1 308 ? -5.25 14.211 -1.881 1 98.94 308 HIS B CA 1
ATOM 5073 C C . HIS B 1 308 ? -5.027 12.859 -1.203 1 98.94 308 HIS B C 1
ATOM 5075 O O . HIS B 1 308 ? -5.898 11.984 -1.244 1 98.94 308 HIS B O 1
ATOM 5081 N N . VAL B 1 309 ? -3.885 12.656 -0.581 1 98.88 309 VAL B N 1
ATOM 5082 C CA . VAL B 1 309 ? -3.588 11.414 0.132 1 98.88 309 VAL B CA 1
ATOM 5083 C C . VAL B 1 309 ? -4.539 11.258 1.314 1 98.88 309 VAL B C 1
ATOM 5085 O O . VAL B 1 309 ? -5.07 10.172 1.551 1 98.88 309 VAL B O 1
ATOM 5088 N N . ALA B 1 310 ? -4.766 12.344 2.064 1 98.88 310 ALA B N 1
ATOM 5089 C CA . ALA B 1 310 ? -5.637 12.312 3.234 1 98.88 310 ALA B CA 1
ATOM 5090 C C . ALA B 1 310 ? -7.047 11.859 2.859 1 98.88 310 ALA B C 1
ATOM 5092 O O . ALA B 1 310 ? -7.633 11.008 3.537 1 98.88 310 ALA B O 1
ATOM 5093 N N . VAL B 1 311 ? -7.516 12.422 1.773 1 98.69 311 VAL B N 1
ATOM 5094 C CA . VAL B 1 311 ? -8.859 12.102 1.308 1 98.69 311 VAL B CA 1
ATOM 5095 C C . VAL B 1 311 ? -8.938 10.625 0.926 1 98.69 311 VAL B C 1
ATOM 5097 O O . VAL B 1 311 ? -9.867 9.922 1.336 1 98.69 311 VAL B O 1
ATOM 5100 N N . ALA B 1 312 ? -8 10.18 0.202 1 98.62 312 ALA B N 1
ATOM 5101 C CA . ALA B 1 312 ? -8.016 8.82 -0.33 1 98.62 312 ALA B CA 1
ATOM 5102 C C . ALA B 1 312 ? -7.82 7.789 0.782 1 98.62 312 ALA B C 1
ATOM 5104 O O . ALA B 1 312 ? -8.352 6.68 0.709 1 98.62 312 ALA B O 1
ATOM 5105 N N . LYS B 1 313 ? -7.031 8.117 1.793 1 98.69 313 LYS B N 1
ATOM 5106 C CA . LYS B 1 313 ? -6.684 7.176 2.857 1 98.69 313 LYS B CA 1
ATOM 5107 C C . LYS B 1 313 ? -7.352 7.566 4.172 1 98.69 313 LYS B C 1
ATOM 5109 O O . LYS B 1 313 ? -6.773 7.383 5.246 1 98.69 313 LYS B O 1
ATOM 5114 N N . SER B 1 314 ? -8.57 8.023 4.121 1 98 314 SER B N 1
ATOM 5115 C CA . SER B 1 314 ? -9.312 8.562 5.262 1 98 314 SER B CA 1
ATOM 5116 C C . SER B 1 314 ? -9.633 7.465 6.273 1 98 314 SER B C 1
ATOM 5118 O O . SER B 1 314 ? -10.016 7.758 7.406 1 98 314 SER B O 1
ATOM 5120 N N . GLN B 1 315 ? -9.461 6.191 5.926 1 95.81 315 GLN B N 1
ATOM 5121 C CA . GLN B 1 315 ? -9.711 5.102 6.859 1 95.81 315 GLN B CA 1
ATOM 5122 C C . GLN B 1 315 ? -8.711 5.117 8.008 1 95.81 315 GLN B C 1
ATOM 5124 O O . GLN B 1 315 ? -9.039 4.727 9.133 1 95.81 315 GLN B O 1
ATOM 5129 N N . SER B 1 316 ? -7.512 5.543 7.637 1 97.75 316 SER B N 1
ATOM 5130 C CA . SER B 1 316 ? -6.48 5.574 8.672 1 97.75 316 SER B CA 1
ATOM 5131 C C . SER B 1 316 ? -6.062 7.004 8.992 1 97.75 316 SER B C 1
ATOM 5133 O O . SER B 1 316 ? -5.676 7.305 10.125 1 97.75 316 SER B O 1
ATOM 5135 N N . ILE B 1 317 ? -6.121 7.895 8.008 1 98.69 317 ILE B N 1
ATOM 5136 C CA . ILE B 1 317 ? -5.805 9.297 8.25 1 98.69 317 ILE B CA 1
ATOM 5137 C C . ILE B 1 317 ? -7.051 10.023 8.75 1 98.69 317 ILE B C 1
ATOM 5139 O O . ILE B 1 317 ? -7.848 10.523 7.949 1 98.69 317 ILE B O 1
ATOM 5143 N N . THR B 1 318 ? -7.113 10.141 10.07 1 98.31 318 THR B N 1
ATOM 5144 C CA . THR B 1 318 ? -8.336 10.641 10.688 1 98.31 318 THR B CA 1
ATOM 5145 C C . THR B 1 318 ? -8.133 12.062 11.203 1 98.31 318 THR B C 1
ATOM 5147 O O . THR B 1 318 ? -9.094 12.734 11.586 1 98.31 318 THR B O 1
ATOM 5150 N N . LYS B 1 319 ? -6.922 12.516 11.273 1 98.69 319 LYS B N 1
ATOM 5151 C CA . LYS B 1 319 ? -6.578 13.859 11.734 1 98.69 319 LYS B CA 1
ATOM 5152 C C . LYS B 1 319 ? -5.797 14.625 10.68 1 98.69 319 LYS B C 1
ATOM 5154 O O . LYS B 1 319 ? -4.957 14.055 9.984 1 98.69 319 LYS B O 1
ATOM 5159 N N . ILE B 1 320 ? -6.094 15.914 10.57 1 98.75 320 ILE B N 1
ATOM 5160 C CA . ILE B 1 320 ? -5.539 16.734 9.5 1 98.75 320 ILE B CA 1
ATOM 5161 C C . ILE B 1 320 ? -4.816 17.938 10.094 1 98.75 320 ILE B C 1
ATOM 5163 O O . ILE B 1 320 ? -5.398 18.688 10.875 1 98.75 320 ILE B O 1
ATOM 5167 N N . ASP B 1 321 ? -3.568 18.062 9.82 1 98.75 321 ASP B N 1
ATOM 5168 C CA . ASP B 1 321 ? -2.75 19.234 10.148 1 98.75 321 ASP B CA 1
ATOM 5169 C C . ASP B 1 321 ? -2.062 19.781 8.906 1 98.75 321 ASP B C 1
ATOM 5171 O O . ASP B 1 321 ? -0.857 19.609 8.719 1 98.75 321 ASP B O 1
ATOM 5175 N N . LEU B 1 322 ? -2.895 20.422 8.07 1 98.62 322 LEU B N 1
ATOM 5176 C CA . LEU B 1 322 ? -2.445 20.984 6.797 1 98.62 322 LEU B CA 1
ATOM 5177 C C . LEU B 1 322 ? -2.664 22.484 6.758 1 98.62 322 LEU B C 1
ATOM 5179 O O . LEU B 1 322 ? -3.271 23 5.816 1 98.62 322 LEU B O 1
ATOM 5183 N N . ASP B 1 323 ? -2.131 23.188 7.75 1 97.38 323 ASP B N 1
ATOM 5184 C CA . ASP B 1 323 ? -2.418 24.594 7.938 1 97.38 323 ASP B CA 1
ATOM 5185 C C . ASP B 1 323 ? -1.342 25.469 7.293 1 97.38 323 ASP B C 1
ATOM 5187 O O . ASP B 1 323 ? -1.385 26.703 7.391 1 97.38 323 ASP B O 1
ATOM 5191 N N . GLY B 1 324 ? -0.355 24.859 6.602 1 94.44 324 GLY B N 1
ATOM 5192 C CA . GLY B 1 324 ? 0.732 25.609 5.98 1 94.44 324 GLY B CA 1
ATOM 5193 C C . GLY B 1 324 ? 0.257 26.781 5.156 1 94.44 324 GLY B C 1
ATOM 5194 O O . GLY B 1 324 ? 0.604 27.938 5.449 1 94.44 324 GLY B O 1
ATOM 5195 N N . PRO B 1 325 ? -0.573 26.531 4.215 1 94.81 325 PRO B N 1
ATOM 5196 C CA . PRO B 1 325 ? -1.054 27.609 3.334 1 94.81 325 PRO B CA 1
ATOM 5197 C C . PRO B 1 325 ? -1.794 28.703 4.094 1 94.81 325 PRO B C 1
ATOM 5199 O O . PRO B 1 325 ? -1.809 29.859 3.658 1 94.81 325 PRO B O 1
ATOM 5202 N N . SER B 1 326 ? -2.359 28.422 5.238 1 93.31 326 SER B N 1
ATOM 5203 C CA . SER B 1 326 ? -3.131 29.391 6.004 1 93.31 326 SER B CA 1
ATOM 5204 C C . SER B 1 326 ? -2.225 30.453 6.629 1 93.31 326 SER B C 1
ATOM 5206 O O . SER B 1 326 ? -2.686 31.531 6.992 1 93.31 326 SER B O 1
ATOM 5208 N N . TRP B 1 327 ? -0.947 30.156 6.738 1 93.81 327 TRP B N 1
ATOM 5209 C CA . TRP B 1 327 ? 0.015 31.078 7.332 1 93.81 327 TRP B CA 1
ATOM 5210 C C . TRP B 1 327 ? 0.477 32.125 6.309 1 93.81 327 TRP B C 1
ATOM 5212 O O . TRP B 1 327 ? 1.024 33.156 6.68 1 93.81 327 TRP B O 1
ATOM 5222 N N . ALA B 1 328 ? 0.28 31.781 5.07 1 94.5 328 ALA B N 1
ATOM 5223 C CA . ALA B 1 328 ? 0.794 32.625 4.004 1 94.5 328 ALA B CA 1
ATOM 5224 C C . ALA B 1 328 ? -0.05 33.906 3.859 1 94.5 328 ALA B C 1
ATOM 5226 O O . ALA B 1 328 ? -1.275 33.844 3.988 1 94.5 328 ALA B O 1
ATOM 5227 N N . ALA B 1 329 ? 0.574 35 3.541 1 94.81 329 ALA B N 1
ATOM 5228 C CA . ALA B 1 329 ? -0.121 36.25 3.312 1 94.81 329 ALA B CA 1
ATOM 5229 C C . ALA B 1 329 ? -0.932 36.219 2.021 1 94.81 329 ALA B C 1
ATOM 5231 O O . ALA B 1 329 ? -1.895 36.969 1.857 1 94.81 329 ALA B O 1
ATOM 5232 N N . SER B 1 330 ? -0.496 35.344 1.152 1 94.19 330 SER B N 1
ATOM 5233 C CA . SER B 1 330 ? -1.173 35.156 -0.124 1 94.19 330 SER B CA 1
ATOM 5234 C C . SER B 1 330 ? -0.905 33.75 -0.676 1 94.19 330 SER B C 1
ATOM 5236 O O . SER B 1 330 ? 0.003 33.062 -0.211 1 94.19 330 SER B O 1
ATOM 5238 N N . ASN B 1 331 ? -1.751 33.375 -1.594 1 95.19 331 ASN B N 1
ATOM 5239 C CA . ASN B 1 331 ? -1.552 32.094 -2.275 1 95.19 331 ASN B CA 1
ATOM 5240 C C . ASN B 1 331 ? -1.195 32.312 -3.746 1 95.19 331 ASN B C 1
ATOM 5242 O O . ASN B 1 331 ? -2.061 32.625 -4.559 1 95.19 331 ASN B O 1
ATOM 5246 N N . PRO B 1 332 ? 0.003 32.062 -4.09 1 96.31 332 PRO B N 1
ATOM 5247 C CA . PRO B 1 332 ? 0.427 32.281 -5.477 1 96.31 332 PRO B CA 1
ATOM 5248 C C . PRO B 1 332 ? 0.112 31.078 -6.379 1 96.31 332 PRO B C 1
ATOM 5250 O O . PRO B 1 332 ? 0.383 31.125 -7.582 1 96.31 332 PRO B O 1
ATOM 5253 N N . VAL B 1 333 ? -0.39 30.047 -5.855 1 96.94 333 VAL B N 1
ATOM 5254 C CA . VAL B 1 333 ? -0.686 28.828 -6.609 1 96.94 333 VAL B CA 1
ATOM 5255 C C . VAL B 1 333 ? -2.1 28.906 -7.18 1 96.94 333 VAL B C 1
ATOM 5257 O O . VAL B 1 333 ? -3.07 29.047 -6.434 1 96.94 333 VAL B O 1
ATOM 5260 N N . ARG B 1 334 ? -2.189 28.828 -8.516 1 96.94 334 ARG B N 1
ATOM 5261 C CA . ARG B 1 334 ? -3.492 28.812 -9.172 1 96.94 334 ARG B CA 1
ATOM 5262 C C . ARG B 1 334 ? -4 27.391 -9.344 1 96.94 334 ARG B C 1
ATOM 5264 O O . ARG B 1 334 ? -3.275 26.516 -9.836 1 96.94 334 ARG B O 1
ATOM 5271 N N . GLY B 1 335 ? -5.23 27.203 -8.922 1 96.75 335 GLY B N 1
ATOM 5272 C CA . GLY B 1 335 ? -5.777 25.859 -8.906 1 96.75 335 GLY B CA 1
ATOM 5273 C C . GLY B 1 335 ? -5.348 25.047 -7.691 1 96.75 335 GLY B C 1
ATOM 5274 O O . GLY B 1 335 ? -5.078 25.625 -6.629 1 96.75 335 GLY B O 1
ATOM 5275 N N . GLY B 1 336 ? -5.43 23.75 -7.801 1 96.88 336 GLY B N 1
ATOM 5276 C CA . GLY B 1 336 ? -5.109 22.906 -6.656 1 96.88 336 GLY B CA 1
ATOM 5277 C C . GLY B 1 336 ? -6.184 22.922 -5.586 1 96.88 336 GLY B C 1
ATOM 5278 O O . GLY B 1 336 ? -7.332 23.281 -5.859 1 96.88 336 GLY B O 1
ATOM 5279 N N . ALA B 1 337 ? -5.785 22.469 -4.453 1 97.88 337 ALA B N 1
ATOM 5280 C CA . ALA B 1 337 ? -6.727 22.484 -3.336 1 97.88 337 ALA B CA 1
ATOM 5281 C C . ALA B 1 337 ? -7.074 23.906 -2.92 1 97.88 337 ALA B C 1
ATOM 5283 O O . ALA B 1 337 ? -6.246 24.812 -3.041 1 97.88 337 ALA B O 1
ATOM 5284 N N . SER B 1 338 ? -8.297 24.094 -2.473 1 97.69 338 SER B N 1
ATOM 5285 C CA . SER B 1 338 ? -8.719 25.359 -1.892 1 97.69 338 SER B CA 1
ATOM 5286 C C . SER B 1 338 ? -8.547 25.359 -0.376 1 97.69 338 SER B C 1
ATOM 5288 O O . SER B 1 338 ? -8.969 24.422 0.3 1 97.69 338 SER B O 1
ATOM 5290 N N . PHE B 1 339 ? -7.934 26.391 0.105 1 96.81 339 PHE B N 1
ATOM 5291 C CA . PHE B 1 339 ? -7.707 26.547 1.536 1 96.81 339 PHE B CA 1
ATOM 5292 C C . PHE B 1 339 ? -8.477 27.75 2.076 1 96.81 339 PHE B C 1
ATOM 5294 O O . PHE B 1 339 ? -8.102 28.906 1.824 1 96.81 339 PHE B O 1
ATOM 5301 N N . GLU B 1 340 ? -9.484 27.5 2.807 1 96.12 340 GLU B N 1
ATOM 5302 C CA . GLU B 1 340 ? -10.297 28.531 3.443 1 96.12 340 GLU B CA 1
ATOM 5303 C C . GLU B 1 340 ? -10.375 28.328 4.953 1 96.12 340 GLU B C 1
ATOM 5305 O O . GLU B 1 340 ? -11.312 27.703 5.453 1 96.12 340 GLU B O 1
ATOM 5310 N N . ASN B 1 341 ? -9.43 28.969 5.629 1 95.62 341 ASN B N 1
ATOM 5311 C CA . ASN B 1 341 ? -9.281 28.766 7.07 1 95.62 341 ASN B CA 1
ATOM 5312 C C . ASN B 1 341 ? -9.195 27.281 7.426 1 95.62 341 ASN B C 1
ATOM 5314 O O . ASN B 1 341 ? -8.32 26.578 6.934 1 95.62 341 ASN B O 1
ATOM 5318 N N . SER B 1 342 ? -10.234 26.812 8.062 1 97.56 342 SER B N 1
ATOM 5319 C CA . SER B 1 342 ? -10.156 25.438 8.539 1 97.56 342 SER B CA 1
ATOM 5320 C C . SER B 1 342 ? -10.617 24.438 7.473 1 97.56 342 SER B C 1
ATOM 5322 O O . SER B 1 342 ? -10.438 23.234 7.625 1 97.56 342 SER B O 1
ATOM 5324 N N . GLU B 1 343 ? -11.133 24.922 6.387 1 97.94 343 GLU B N 1
ATOM 5325 C CA . GLU B 1 343 ? -11.734 24.047 5.387 1 97.94 343 GLU B CA 1
ATOM 5326 C C . GLU B 1 343 ? -10.82 23.891 4.172 1 97.94 343 GLU B C 1
ATOM 5328 O O . GLU B 1 343 ? -10.32 24.875 3.635 1 97.94 343 GLU B O 1
ATOM 5333 N N . ILE B 1 344 ? -10.547 22.688 3.783 1 98.44 344 ILE B N 1
ATOM 5334 C CA . ILE B 1 344 ? -9.797 22.344 2.576 1 98.44 344 ILE B CA 1
ATOM 5335 C C . ILE B 1 344 ? -10.695 21.578 1.611 1 98.44 344 ILE B C 1
ATOM 5337 O O . ILE B 1 344 ? -11.383 20.641 2.012 1 98.44 344 ILE B O 1
ATOM 5341 N N . SER B 1 345 ? -10.719 21.969 0.378 1 98.56 345 SER B N 1
ATOM 5342 C CA . SER B 1 345 ? -11.523 21.266 -0.614 1 98.56 345 SER B CA 1
ATOM 5343 C C . SER B 1 345 ? -10.703 20.938 -1.858 1 98.56 345 SER B C 1
ATOM 5345 O O . SER B 1 345 ? -9.859 21.719 -2.275 1 98.56 345 SER B O 1
ATOM 5347 N N . LEU B 1 346 ? -10.945 19.812 -2.381 1 98.38 346 LEU B N 1
ATOM 5348 C CA . LEU B 1 346 ? -10.305 19.359 -3.609 1 98.38 346 LEU B CA 1
ATOM 5349 C C . LEU B 1 346 ? -11.289 19.406 -4.777 1 98.38 346 LEU B C 1
ATOM 5351 O O . LEU B 1 346 ? -12.469 19.078 -4.621 1 98.38 346 LEU B O 1
ATOM 5355 N N . GLY B 1 347 ? -10.812 19.828 -5.941 1 96.25 347 GLY B N 1
ATOM 5356 C CA . GLY B 1 347 ? -11.648 19.891 -7.129 1 96.25 347 GLY B CA 1
ATOM 5357 C C . GLY B 1 347 ? -11.586 18.641 -7.977 1 96.25 347 GLY B C 1
ATOM 5358 O O . GLY B 1 347 ? -11.086 17.609 -7.531 1 96.25 347 GLY B O 1
ATOM 5359 N N . ASN B 1 348 ? -12.07 18.75 -9.188 1 96.75 348 ASN B N 1
ATOM 5360 C CA . ASN B 1 348 ? -12.188 17.594 -10.078 1 96.75 348 ASN B CA 1
ATOM 5361 C C . ASN B 1 348 ? -11.172 17.656 -11.211 1 96.75 348 ASN B C 1
ATOM 5363 O O . ASN B 1 348 ? -11.148 16.781 -12.07 1 96.75 348 ASN B O 1
ATOM 5367 N N . ALA B 1 349 ? -10.359 18.703 -11.188 1 98.31 349 ALA B N 1
ATOM 5368 C CA . ALA B 1 349 ? -9.352 18.797 -12.242 1 98.31 349 ALA B CA 1
ATOM 5369 C C . ALA B 1 349 ? -8.359 17.641 -12.156 1 98.31 349 ALA B C 1
ATOM 5371 O O . ALA B 1 349 ? -8.031 17.172 -11.062 1 98.31 349 ALA B O 1
ATOM 5372 N N . PRO B 1 350 ? -7.867 17.188 -13.344 1 98.5 350 PRO B N 1
ATOM 5373 C CA . PRO B 1 350 ? -6.918 16.078 -13.344 1 98.5 350 PRO B CA 1
ATOM 5374 C C . PRO B 1 350 ? -5.637 16.406 -12.578 1 98.5 350 PRO B C 1
ATOM 5376 O O . PRO B 1 350 ? -5.16 17.547 -12.609 1 98.5 350 PRO B O 1
ATOM 5379 N N . GLY B 1 351 ? -5.035 15.406 -11.969 1 98.75 351 GLY B N 1
ATOM 5380 C CA . GLY B 1 351 ? -3.826 15.617 -11.188 1 98.75 351 GLY B CA 1
ATOM 5381 C C . GLY B 1 351 ? -4.07 16.391 -9.906 1 98.75 351 GLY B C 1
ATOM 5382 O O . GLY B 1 351 ? -5.047 16.125 -9.203 1 98.75 351 GLY B O 1
ATOM 5383 N N . LEU B 1 352 ? -3.195 17.25 -9.562 1 98.75 352 LEU B N 1
ATOM 5384 C CA . LEU B 1 352 ? -3.355 18.125 -8.406 1 98.75 352 LEU B CA 1
ATOM 5385 C C . LEU B 1 352 ? -4.27 19.297 -8.727 1 98.75 352 LEU B C 1
ATOM 5387 O O . LEU B 1 352 ? -4.715 20.016 -7.828 1 98.75 352 LEU B O 1
ATOM 5391 N N . GLY B 1 353 ? -4.523 19.484 -9.969 1 98.56 353 GLY B N 1
ATOM 5392 C CA . GLY B 1 353 ? -5.387 20.562 -10.414 1 98.56 353 GLY B CA 1
ATOM 5393 C C . GLY B 1 353 ? -4.695 21.906 -10.43 1 98.56 353 GLY B C 1
ATOM 5394 O O . GLY B 1 353 ? -5.352 22.953 -10.453 1 98.56 353 GLY B O 1
ATOM 5395 N N . ILE B 1 354 ? -3.363 21.953 -10.336 1 98.25 354 ILE B N 1
ATOM 5396 C CA . ILE B 1 354 ? -2.594 23.188 -10.352 1 98.25 354 ILE B CA 1
ATOM 5397 C C . ILE B 1 354 ? -2.391 23.641 -11.797 1 98.25 354 ILE B C 1
ATOM 5399 O O . ILE B 1 354 ? -1.942 22.859 -12.641 1 98.25 354 ILE B O 1
ATOM 5403 N N . ASP B 1 355 ? -2.715 24.844 -12.078 1 94.62 355 ASP B N 1
ATOM 5404 C CA . ASP B 1 355 ? -2.676 25.344 -13.453 1 94.62 355 ASP B CA 1
ATOM 5405 C C . ASP B 1 355 ? -1.582 26.391 -13.625 1 94.62 355 ASP B C 1
ATOM 5407 O O . ASP B 1 355 ? -1.287 26.812 -14.742 1 94.62 355 ASP B O 1
ATOM 5411 N N . GLY B 1 356 ? -0.971 26.875 -12.508 1 94.94 356 GLY B N 1
ATOM 5412 C CA . GLY B 1 356 ? 0.096 27.859 -12.586 1 94.94 356 GLY B CA 1
ATOM 5413 C C . GLY B 1 356 ? 0.575 28.328 -11.234 1 94.94 356 GLY B C 1
ATOM 5414 O O . GLY B 1 356 ? -0.085 28.094 -10.219 1 94.94 356 GLY B O 1
ATOM 5415 N N . ILE B 1 357 ? 1.715 28.953 -11.195 1 96.38 357 ILE B N 1
ATOM 5416 C CA . ILE B 1 357 ? 2.311 29.5 -9.984 1 96.38 357 ILE B CA 1
ATOM 5417 C C . ILE B 1 357 ? 2.848 30.906 -10.258 1 96.38 357 ILE B C 1
ATOM 5419 O O . ILE B 1 357 ? 3.734 31.078 -11.094 1 96.38 357 ILE B O 1
ATOM 5423 N N . ASP B 1 358 ? 2.354 31.828 -9.547 1 95.56 358 ASP B N 1
ATOM 5424 C CA . ASP B 1 358 ? 2.797 33.219 -9.695 1 95.56 358 ASP B CA 1
ATOM 5425 C C . ASP B 1 358 ? 4.004 33.5 -8.805 1 95.56 358 ASP B C 1
ATOM 5427 O O . ASP B 1 358 ? 4.137 32.906 -7.727 1 95.56 358 ASP B O 1
ATOM 5431 N N . GLY B 1 359 ? 4.895 34.312 -9.289 1 91.56 359 GLY B N 1
ATOM 5432 C CA . GLY B 1 359 ? 5.977 34.844 -8.469 1 91.56 359 GLY B CA 1
ATOM 5433 C C . GLY B 1 359 ? 7.125 33.844 -8.305 1 91.56 359 GLY B C 1
ATOM 5434 O O . GLY B 1 359 ? 7.906 33.938 -7.359 1 91.56 359 GLY B O 1
ATOM 5435 N N . LEU B 1 360 ? 7.16 32.875 -9.133 1 92.81 360 LEU B N 1
ATOM 5436 C CA . LEU B 1 360 ? 8.25 31.891 -9.086 1 92.81 360 LEU B CA 1
ATOM 5437 C C . LEU B 1 360 ? 9.547 32.5 -9.609 1 92.81 360 LEU B C 1
ATOM 5439 O O . LEU B 1 360 ? 9.562 33.094 -10.68 1 92.81 360 LEU B O 1
ATOM 5443 N N . VAL B 1 361 ? 10.547 32.344 -8.75 1 92.56 361 VAL B N 1
ATOM 5444 C CA . VAL B 1 361 ? 11.875 32.781 -9.18 1 92.56 361 VAL B CA 1
ATOM 5445 C C . VAL B 1 361 ? 12.625 31.609 -9.797 1 92.56 361 VAL B C 1
ATOM 5447 O O . VAL B 1 361 ? 12.766 30.562 -9.172 1 92.56 361 VAL B O 1
ATOM 5450 N N . ASP B 1 362 ? 13.141 31.781 -10.922 1 87.69 362 ASP B N 1
ATOM 5451 C CA . ASP B 1 362 ? 13.836 30.719 -11.641 1 87.69 362 ASP B CA 1
ATOM 5452 C C . ASP B 1 362 ? 15.172 30.375 -10.984 1 87.69 362 ASP B C 1
ATOM 5454 O O . ASP B 1 362 ? 15.961 31.281 -10.68 1 87.69 362 ASP B O 1
ATOM 5458 N N . LEU B 1 363 ? 15.266 29.156 -10.578 1 80.88 363 LEU B N 1
ATOM 5459 C CA . LEU B 1 363 ? 16.516 28.688 -10.008 1 80.88 363 LEU B CA 1
ATOM 5460 C C . LEU B 1 363 ? 17.359 27.953 -11.062 1 80.88 363 LEU B C 1
ATOM 5462 O O . LEU B 1 363 ? 18.359 27.328 -10.734 1 80.88 363 LEU B O 1
ATOM 5466 N N . SER B 1 364 ? 17.062 27.844 -12.336 1 62.28 364 SER B N 1
ATOM 5467 C CA . SER B 1 364 ? 17.844 27.109 -13.336 1 62.28 364 SER B CA 1
ATOM 5468 C C . SER B 1 364 ? 19.234 27.688 -13.477 1 62.28 364 SER B C 1
ATOM 5470 O O . SER B 1 364 ? 19.406 28.906 -13.57 1 62.28 364 SER B O 1
ATOM 5472 N N . PHE B 1 365 ? 20.141 27.266 -12.664 1 48.16 365 PHE B N 1
ATOM 5473 C CA . PHE B 1 365 ? 21.5 27.703 -12.945 1 48.16 365 PHE B CA 1
ATOM 5474 C C . PHE B 1 365 ? 22 27.141 -14.273 1 48.16 365 PHE B C 1
ATOM 5476 O O . PHE B 1 365 ? 21.547 26.062 -14.703 1 48.16 365 PHE B O 1
#

Nearest PDB structures (foldseek):
  2p88-assembly1_C  TM=9.649E-01  e=2.786E-41  Bacillus cereus ATCC 14579
  3r0u-assembly1_A  TM=9.611E-01  e=5.411E-38  Francisella philomiragia subsp. philomiragia ATCC 25017
  3r0k-assembly1_A  TM=9.650E-01  e=6.888E-37  Francisella philomiragia subsp. philomiragia ATCC 25017
  3s5s-assembly1_B  TM=9.320E-01  e=3.745E-33  Sorangium cellulosum So ce56
  4m0x-assembly1_B  TM=9.250E-01  e=5.367E-29  Rhodococcus opacus

Organism: NCBI:txid1548547

Sequence (730 aa):
MKISGITYGLLKIPLKTPFKTALRTVHHIEDAVIRIETDTGHVGHGSAPATAVITGETHASIVAAIRNEIMPKIMGQDVENLNQVVDIIQRSLYKNTSAKAAVEIALYDLFAQQLERPLYKVLGGGEPQLSTDITISVDHIRKMVDDSLAAIELGYETLKIKVGKDINLDIERIKAIHAAVDGKAVLRLDANQGWTPKKTVSALRELEASGVELEFIEQPVKGDDIDGMKYVTERVTTPVMADESTFGPKEVIDLIKMRGADIINIKLMKTGGLSNAIKIADMAAVYDMECMIGCMLESAISVSAAAHVAVAKSQSITKIDLDGPSWAASNPVRGGASFENSEISLGNAPGLGIDGIDGLVDLSFMKISGITYGLLKIPLKTPFKTALRTVHHIEDAVIRIETDTGHVGHGSAPATAVITGETHASIVAAIRNEIMPKIMGQDVENLNQVVDIIQRSLYKNTSAKAAVEIALYDLFAQQLERPLYKVLGGGEPQLSTDITISVDHIRKMVDDSLAAIELGYETLKIKVGKDINLDIERIKAIHAAVDGKAVLRLDANQGWTPKKTVSALRELEASGVELEFIEQPVKGDDIDGMKYVTERVTTPVMADESTFGPKEVIDLIKMRGADIINIKLMKTGGLSNAIKIADMAAVYDMECMIGCMLESAISVSAAAHVAVAKSQSITKIDLDGPSWAASNPVRGGASFENSEISLGNAPGLGIDGIDGLVDLSF

pLDDT: mean 96.57, std 4.11, range [48.16, 98.94]

InterPro domains:
  IPR013341 Mandelate racemase, N-terminal domain [PF02746] (14-124)
  IPR013342 Mandelate racemase, C-terminal domain [PF13378] (150-355)
  IPR013342 Mandelate racemase, C-terminal domain [SM00922] (141-239)
  IPR029017 Enolase-like, N-terminal [G3DSA:3.30.390.10] (11-115)
  IPR029017 Enolase-like, N-terminal [SSF54826] (1-125)
  IPR034603 Dipeptide epimerase [cd03319] (6-327)
  IPR036849 Enolase-like, C-terminal domain superfamily [G3DSA:3.20.20.120] (116-353)
  IPR036849 Enolase-like, C-terminal domain superfamily [SSF51604] (112-355)